Protein 4I93 (pdb70)

Sequence (556 aa):
QFREFSIETIRNATSSGFAAENIVSEHGERAPNVVYKGKLENQRRIAVKRFNRKSWPDSSRQFLEEAKAVGQLRNHRANLLGCCYEDEERLLIAEFPNETLAKHLFHWESSQPKWARLLRVALHIAQALEYCTSKGRALYHDLNAYRVLFDDDANPRLSCFGLKNSRDGKSYSSTNLAFTPPEYLRTGRVTPESSVIYSFGTLLLDLLSGKHIPPSHALDLIRDRNIQLDSSGLEGQFSSDDGTELIRLASSRCLQYEPRERPNPKSLVSAIPLQKDLLEIASHHQLLGVPQFREFSIETIRNATSGFAAENIVSEHGERAPNVVYKGKLENQRRIAVKRFNRKSWPDSSRQFLEEAKAVGQLRNHRANLLGCCYEDEERLLIAEFPNETLAKHLFHWESQPKWARLRVALHIAQALEYCTTSKGRALYHDLNAYYRVLFDDDANPRLSCFGLKNSRDGKAFTPPEYLRTGRVTPESSVIYSFGTLLLDLLSGKHIPPSHALDLIRDRNIQLDSGLEGQFSSDDGTELIRLASRCLQYEPRERPNPKSLVSSAIPLQKDLEIASHQQLLGVP

B-factor: mean 19.05, std 9.94, range [6.44, 85.61]

Organism: Arabidopsis thaliana (NCBI:txid3702)

Secondary structure (DSSP, 8-state):
--EE--HHHHHHHTTTT-GGGB-SSS-SSSS--EEEEE-TTS-EEEEEEPPTTSS--HHHHHHHHHHHHT-------EEEEE-GGG--EEEEE----BHHHHHHS-SS------HHHHHHHHHHHHHHHHTT----SS-SGGGEEE-TT--EEE-GGG---STTS----S-GGGS-HHHHHH----HHHHHHHHHHHHHHHHHSS---HHHHHHHHHTT-----GGGTTSS-HHHHHHHHHHHHHHT-SSGGGSPPHHHHHH--TT---TTS-HHHHHT--/--EE--HHHHHHHTTTT-GGGB-SSSTTTSSSEEEEEE-TTS-EEEEEEPPTTSS--HHHHHHHHHHHHT-------EEEEE--TT--EEEEE----BHHHHHHS-SS------HHHHHHHHHHHHHHHHTT----SS-STTSEEE-TT--EEE-GGG----SS------HHHHHH----HHHHHHHHHHHHHHHHHSS---HHHHHHHHHTT-----GGGTTSS-HHHHHHHHHHHHHHT-SSGGGSPPHHHHHH--TT---TTS-HHHHHT--

GO terms:
  GO:0009742 brassinosteroid mediated signaling pathway (P, IMP)
  GO:0005515 protein binding (F, IPI)
  GO:0005886 plasma membrane (C, IDA)
  GO:0005886 plasma membrane (C, HDA)
  GO:0009536 plastid (C, HDA)

InterPro domains:
  IPR000719 Protein kinase domain [PS50011] (59-325)
  IPR001245 Serine-threonine/tyrosine-protein kinase, catalytic domain [PF07714] (72-309)
  IPR011009 Protein kinase-like domain superfamily [SSF56112] (38-316)
  IPR011990 Tetratricopeptide-like helical domain superfamily [G3DSA:1.25.40.10] (381-487)
  IPR011990 Tetratricopeptide-like helical domain superfamily [SSF48452] (380-476)
  IPR045845 Serine/threonine-protein kinase BSK [PTHR45863] (1-485)
  IPR058209 Serine/threonine-protein kinase BSK1-like, TPR repeats [PF25575] (341-458)

Nearest PDB structures (foldseek):
  3dqx-assembly2_B  TM=6.845E-01  e=1.257E-12  Gallus gallus
  6xl4-assembly3_C  TM=7.073E-01  e=7.938E-12  Homo sapiens
  2zv9-assembly1_A  TM=6.888E-01  e=9.925E-12  Mus musculus
  7er2-assembly1_A  TM=6.922E-01  e=1.467E-11  Homo sapiens
  4rwk-assembly2_B  TM=6.083E-01  e=1.858E-12  Homo sapiens

Structure (mmCIF, N/CA/C/O backbone):
data_4I93
#
_entry.id   4I93
#
_cell.length_a   50.898
_cell.length_b   77.552
_cell.length_c   68.147
_cell.angle_alpha   90.000
_cell.angle_beta   105.670
_cell.angle_gamma   90.000
#
_symmetry.space_group_name_H-M   'P 1 21 1'
#
loop_
_entity.id
_entity.type
_entity.pdbx_description
1 polymer 'Probable serine/threonine-protein kinase At5g41260'
2 water water
#
loop_
_atom_site.group_PDB
_atom_site.id
_atom_site.type_symbol
_atom_site.label_atom_id
_atom_site.label_alt_id
_atom_site.label_comp_id
_atom_site.label_asym_id
_atom_site.label_entity_id
_atom_site.label_seq_id
_atom_site.pdbx_PDB_ins_code
_atom_site.Cartn_x
_atom_site.Cartn_y
_atom_site.Cartn_z
_atom_site.occupancy
_atom_site.B_iso_or_equiv
_atom_site.auth_seq_id
_atom_site.auth_comp_id
_atom_site.auth_asym_id
_atom_site.auth_atom_id
_atom_site.pdbx_PDB_model_num
ATOM 1 N N . GLN A 1 12 ? -15.310 24.553 -40.851 1.00 24.71 40 GLN A N 1
ATOM 2 C CA . GLN A 1 12 ? -15.091 25.705 -39.935 1.00 23.70 40 GLN A CA 1
ATOM 3 C C . GLN A 1 12 ? -15.724 25.465 -38.539 1.00 21.34 40 GLN A C 1
ATOM 4 O O . GLN A 1 12 ? -16.875 25.045 -38.418 1.00 21.76 40 GLN A O 1
ATOM 6 N N . PHE A 1 13 ? -14.954 25.738 -37.495 1.00 18.89 41 PHE A N 1
ATOM 7 C CA . PHE A 1 13 ? -15.454 25.690 -36.117 1.00 16.68 41 PHE A CA 1
ATOM 8 C C . PHE A 1 13 ? -16.772 26.441 -35.962 1.00 15.29 41 PHE A C 1
ATOM 9 O O . PHE A 1 13 ? -16.915 27.586 -36.402 1.00 16.14 41 PHE A O 1
ATOM 17 N N . ARG A 1 14 ? -17.723 25.788 -35.309 1.00 13.57 42 ARG A N 1
ATOM 18 C CA . ARG A 1 14 ? -19.055 26.351 -35.122 1.00 13.43 42 ARG A CA 1
ATOM 19 C C . ARG A 1 14 ? -19.673 26.021 -33.756 1.00 11.92 42 ARG A C 1
ATOM 20 O O . ARG A 1 14 ? -19.199 25.160 -33.033 1.00 11.97 42 ARG A O 1
ATOM 28 N N . GLU A 1 15 ? -20.738 26.733 -33.408 1.00 10.69 43 GLU A N 1
ATOM 29 C CA . GLU A 1 15 ? -21.506 26.463 -32.206 1.00 10.63 43 GLU A CA 1
ATOM 30 C C . GLU A 1 15 ? -22.660 25.527 -32.527 1.00 9.69 43 GLU A C 1
ATOM 31 O O . GLU A 1 15 ? -23.205 25.549 -33.628 1.00 10.12 43 GLU A O 1
ATOM 37 N N . PHE A 1 16 ? -23.009 24.686 -31.554 1.00 9.08 44 PHE A N 1
ATOM 38 C CA . PHE A 1 16 ? -24.148 23.785 -31.626 1.00 8.67 44 PHE A CA 1
ATOM 39 C C . PHE A 1 16 ? -25.103 24.015 -30.465 1.00 8.76 44 PHE A C 1
ATOM 40 O O . PHE A 1 16 ? -24.656 24.287 -29.342 1.00 9.52 44 PHE A O 1
ATOM 48 N N . SER A 1 17 ? -26.396 23.799 -30.666 1.00 8.60 45 SER A N 1
ATOM 49 C CA . SER A 1 17 ? -27.326 23.851 -29.550 1.00 8.89 45 SER A CA 1
ATOM 50 C C . SER A 1 17 ? -27.253 22.569 -28.736 1.00 8.91 45 SER A C 1
ATOM 51 O O . SER A 1 17 ? -26.884 21.504 -29.252 1.00 8.28 45 SER A O 1
ATOM 54 N N . ILE A 1 18 ? -27.692 22.631 -27.483 1.00 8.42 46 ILE A N 1
ATOM 55 C CA . ILE A 1 18 ? -27.773 21.429 -26.685 1.00 8.90 46 ILE A CA 1
ATOM 56 C C . ILE A 1 18 ? -28.814 20.458 -27.237 1.00 8.32 46 ILE A C 1
ATOM 57 O O . ILE A 1 18 ? -28.594 19.253 -27.210 1.00 8.58 46 ILE A O 1
ATOM 62 N N . GLU A 1 19 ? -29.942 20.961 -27.748 1.00 8.53 47 GLU A N 1
ATOM 63 C CA . GLU A 1 19 ? -30.925 20.062 -28.359 1.00 9.40 47 GLU A CA 1
ATOM 64 C C . GLU A 1 19 ? -30.313 19.274 -29.520 1.00 8.44 47 GLU A C 1
ATOM 65 O O . GLU A 1 19 ? -30.512 18.076 -29.638 1.00 8.91 47 GLU A O 1
ATOM 71 N N . THR A 1 20 ? -29.545 19.952 -30.374 1.00 8.27 48 THR A N 1
ATOM 72 C CA . THR A 1 20 ? -28.867 19.279 -31.481 1.00 8.37 48 THR A CA 1
ATOM 73 C C . THR A 1 20 ? -27.959 18.149 -31.008 1.00 8.27 48 THR A C 1
ATOM 74 O O . THR A 1 20 ? -27.960 17.032 -31.553 1.00 7.96 48 THR A O 1
ATOM 78 N N . ILE A 1 21 ? -27.210 18.419 -29.951 1.00 7.71 49 ILE A N 1
ATOM 79 C CA . ILE A 1 21 ? -26.289 17.425 -29.440 1.00 8.65 49 ILE A CA 1
ATOM 80 C C . ILE A 1 21 ? -26.980 16.295 -28.682 1.00 8.32 49 ILE A C 1
ATOM 81 O O . ILE A 1 21 ? -26.596 15.141 -28.812 1.00 8.25 49 ILE A O 1
ATOM 86 N N . ARG A 1 22 ? -28.045 16.610 -27.945 1.00 8.65 50 ARG A N 1
ATOM 87 C CA . ARG A 1 22 ? -28.859 15.544 -27.338 1.00 9.03 50 ARG A CA 1
ATOM 88 C C . ARG A 1 22 ? -29.463 14.663 -28.419 1.00 8.47 50 ARG A C 1
ATOM 89 O O . ARG A 1 22 ? -29.468 13.429 -28.293 1.00 9.52 50 ARG A O 1
ATOM 97 N N . ASN A 1 23 ? -29.930 15.245 -29.506 1.00 8.34 51 ASN A N 1
ATOM 98 C CA . ASN A 1 23 ? -30.468 14.432 -30.595 1.00 8.85 51 ASN A CA 1
ATOM 99 C C . ASN A 1 23 ? -29.381 13.530 -31.210 1.00 9.37 51 ASN A C 1
ATOM 100 O O . ASN A 1 23 ? -29.609 12.343 -31.468 1.00 11.39 51 ASN A O 1
ATOM 105 N N . ALA A 1 24 ? -28.182 14.089 -31.387 1.00 8.92 52 ALA A N 1
ATOM 106 C CA . ALA A 1 24 ? -27.114 13.354 -32.021 1.00 9.16 52 ALA A CA 1
ATOM 107 C C . ALA A 1 24 ? -26.590 12.191 -31.221 1.00 9.48 52 ALA A C 1
ATOM 108 O O . ALA A 1 24 ? -26.045 11.268 -31.803 1.00 10.23 52 ALA A O 1
ATOM 110 N N . THR A 1 25 ? -26.708 12.289 -29.908 1.00 9.19 53 THR A N 1
ATOM 111 C CA . THR A 1 25 ? -26.205 11.288 -28.969 1.00 10.08 53 THR A CA 1
ATOM 112 C C . THR A 1 25 ? -27.280 10.465 -28.285 1.00 11.34 53 THR A C 1
ATOM 113 O O . THR A 1 25 ? -26.978 9.709 -27.328 1.00 11.37 53 THR A O 1
ATOM 117 N N . SER A 1 26 ? -28.512 10.609 -28.783 1.00 12.35 54 SER A N 1
ATOM 118 C CA A SER A 1 26 ? -29.681 9.897 -28.243 0.50 12.57 54 SER A CA 1
ATOM 119 C CA B SER A 1 26 ? -29.652 9.869 -28.251 0.50 13.47 54 SER A CA 1
ATOM 120 C C . SER A 1 26 ? -29.837 10.165 -26.749 1.00 13.40 54 SER A C 1
ATOM 121 O O . SER A 1 26 ? -30.099 9.249 -25.955 1.00 13.74 54 SER A O 1
ATOM 126 N N . GLY A 1 27 ? -29.706 11.440 -26.369 1.00 12.36 55 GLY A N 1
ATOM 127 C CA . GLY A 1 27 ? -29.808 11.894 -24.999 1.00 12.65 55 GLY A CA 1
ATOM 128 C C . GLY A 1 27 ? -28.643 11.476 -24.128 1.00 13.19 55 GLY A C 1
ATOM 129 O O . GLY A 1 27 ? -28.812 11.073 -22.983 1.00 14.88 55 GLY A O 1
ATOM 130 N N . PHE A 1 28 ? -27.426 11.571 -24.671 1.00 12.01 56 PHE A N 1
ATOM 131 C CA . PHE A 1 28 ? -26.217 11.163 -23.925 1.00 12.63 56 PHE A CA 1
ATOM 132 C C . PHE A 1 28 ? -26.392 9.736 -23.393 1.00 13.00 56 PHE A C 1
ATOM 133 O O . PHE A 1 28 ? -26.115 9.474 -22.195 1.00 13.19 56 PHE A O 1
ATOM 141 N N . ALA A 1 29 ? -26.854 8.858 -24.276 1.00 13.84 57 ALA A N 1
ATOM 142 C CA . ALA A 1 29 ? -27.087 7.452 -23.908 1.00 14.95 57 ALA A CA 1
ATOM 143 C C . ALA A 1 29 ? -25.762 6.845 -23.427 1.00 15.35 57 ALA A C 1
ATOM 144 O O . ALA A 1 29 ? -24.713 6.983 -24.086 1.00 14.60 57 ALA A O 1
ATOM 146 N N . ALA A 1 30 ? -25.812 6.142 -22.296 1.00 17.20 58 ALA A N 1
ATOM 147 C CA . ALA A 1 30 ? -24.595 5.552 -21.730 1.00 17.69 58 ALA A CA 1
ATOM 148 C C . ALA A 1 30 ? -23.854 4.639 -22.698 1.00 18.49 58 ALA A C 1
ATOM 149 O O . ALA A 1 30 ? -22.621 4.576 -22.681 1.00 16.94 58 ALA A O 1
ATOM 151 N N . GLU A 1 31 ? -24.567 3.921 -23.548 1.00 19.14 59 GLU A N 1
ATOM 152 C CA . GLU A 1 31 ? -23.888 2.997 -24.463 1.00 21.53 59 GLU A CA 1
ATOM 153 C C . GLU A 1 31 ? -23.243 3.690 -25.659 1.00 19.72 59 GLU A C 1
ATOM 154 O O . GLU A 1 31 ? -22.584 3.063 -26.459 1.00 18.76 59 GLU A O 1
ATOM 160 N N . ASN A 1 32 ? -23.435 5.003 -25.780 1.00 17.34 60 ASN A N 1
ATOM 161 C CA . ASN A 1 32 ? -22.653 5.813 -26.710 1.00 16.95 60 ASN A CA 1
ATOM 162 C C . ASN A 1 32 ? -21.336 6.310 -26.154 1.00 15.64 60 ASN A C 1
ATOM 163 O O . ASN A 1 32 ? -20.565 6.973 -26.872 1.00 14.42 60 ASN A O 1
ATOM 168 N N . ILE A 1 33 ? -21.050 5.992 -24.899 1.00 14.52 61 ILE A N 1
ATOM 169 C CA . ILE A 1 33 ? -19.791 6.410 -24.313 1.00 15.14 61 ILE A CA 1
ATOM 170 C C . ILE A 1 33 ? -18.668 5.637 -24.967 1.00 14.92 61 ILE A C 1
ATOM 171 O O . ILE A 1 33 ? -18.691 4.404 -25.036 1.00 16.74 61 ILE A O 1
ATOM 176 N N . VAL A 1 34 ? -17.681 6.371 -25.462 1.00 13.70 62 VAL A N 1
ATOM 177 C CA . VAL A 1 34 ? -16.511 5.788 -26.116 1.00 13.71 62 VAL A CA 1
ATOM 178 C C . VAL A 1 34 ? -15.224 6.003 -25.348 1.00 14.11 62 VAL A C 1
ATOM 179 O O . VAL A 1 34 ? -14.196 5.396 -25.664 1.00 15.57 62 VAL A O 1
ATOM 183 N N . SER A 1 35 ? -15.273 6.865 -24.334 1.00 14.14 63 SER A N 1
ATOM 184 C CA . SER A 1 35 ? -14.163 7.043 -23.408 1.00 15.38 63 SER A CA 1
ATOM 185 C C . SER A 1 35 ? -14.060 5.899 -22.396 1.00 17.30 63 SER A C 1
ATOM 186 O O . SER A 1 35 ? -14.896 4.986 -22.380 1.00 16.75 63 SER A O 1
ATOM 189 N N . GLU A 1 36 ? -13.013 5.960 -21.570 1.00 20.11 64 GLU A N 1
ATOM 190 C CA . GLU A 1 36 ? -12.568 4.785 -20.792 1.00 21.42 64 GLU A CA 1
ATOM 191 C C . GLU A 1 36 ? -12.989 4.758 -19.322 1.00 24.36 64 GLU A C 1
ATOM 192 O O . GLU A 1 36 ? -12.777 3.743 -18.647 1.00 27.80 64 GLU A O 1
ATOM 198 N N . HIS A 1 37 ? -13.581 5.848 -18.829 1.00 25.55 65 HIS A N 1
ATOM 199 C CA . HIS A 1 37 ? -13.814 6.033 -17.388 1.00 28.20 65 HIS A CA 1
ATOM 200 C C . HIS A 1 37 ? -15.301 5.974 -17.019 1.00 27.01 65 HIS A C 1
ATOM 201 O O . HIS A 1 37 ? -15.670 6.351 -15.902 1.00 29.18 65 HIS A O 1
ATOM 208 N N . GLY A 1 38 ? -16.152 5.577 -17.959 1.00 26.07 66 GLY A N 1
ATOM 209 C CA . GLY A 1 38 ? -17.592 5.599 -17.759 1.00 26.08 66 GLY A CA 1
ATOM 210 C C . GLY A 1 38 ? -18.234 6.977 -17.715 1.00 26.49 66 GLY A C 1
ATOM 211 O O . GLY A 1 38 ? -17.666 7.974 -18.133 1.00 24.89 66 GLY A O 1
ATOM 212 N N . GLU A 1 39 ? -19.441 7.019 -17.178 1.00 28.49 67 GLU A N 1
ATOM 213 C CA . GLU A 1 39 ? -20.277 8.214 -17.160 1.00 31.18 67 GLU A CA 1
ATOM 214 C C . GLU A 1 39 ? -19.847 9.253 -16.105 1.00 32.97 67 GLU A C 1
ATOM 215 O O . GLU A 1 39 ? -19.989 10.459 -16.310 1.00 32.00 67 GLU A O 1
ATOM 221 N N . ARG A 1 40 ? -19.342 8.767 -14.974 1.00 35.31 68 ARG A N 1
ATOM 222 C CA . ARG A 1 40 ? -18.957 9.625 -13.849 1.00 38.12 68 ARG A CA 1
ATOM 223 C C . ARG A 1 40 ? -17.444 9.701 -13.841 1.00 36.66 68 ARG A C 1
ATOM 224 O O . ARG A 1 40 ? -16.755 8.914 -13.177 1.00 40.32 68 ARG A O 1
ATOM 232 N N . ALA A 1 41 ? -16.927 10.623 -14.633 1.00 30.97 69 ALA A N 1
ATOM 233 C CA . ALA A 1 41 ? -15.511 10.875 -14.676 1.00 27.90 69 ALA A CA 1
ATOM 234 C C . ALA A 1 41 ? -15.293 12.284 -15.174 1.00 24.64 69 ALA A C 1
ATOM 235 O O . ALA A 1 41 ? -16.174 12.855 -15.780 1.00 21.38 69 ALA A O 1
ATOM 237 N N . PRO A 1 42 ? -14.104 12.839 -14.923 1.00 23.12 70 PRO A N 1
ATOM 238 C CA . PRO A 1 42 ? -13.782 14.152 -15.483 1.00 22.80 70 PRO A CA 1
ATOM 239 C C . PRO A 1 42 ? -13.728 14.172 -17.018 1.00 19.24 70 PRO A C 1
ATOM 240 O O . PRO A 1 42 ? -13.995 15.202 -17.621 1.00 19.34 70 PRO A O 1
ATOM 244 N N . ASN A 1 43 ? -13.373 13.040 -17.619 1.00 19.44 71 ASN A N 1
ATOM 245 C CA . ASN A 1 43 ? -13.292 12.904 -19.079 1.00 17.29 71 ASN A CA 1
ATOM 246 C C . ASN A 1 43 ? -14.337 11.908 -19.556 1.00 16.35 71 ASN A C 1
ATOM 247 O O . ASN A 1 43 ? -14.204 10.691 -19.319 1.00 16.03 71 ASN A O 1
ATOM 252 N N . VAL A 1 44 ? -15.394 12.424 -20.219 1.00 14.39 72 VAL A N 1
ATOM 253 C CA . VAL A 1 44 ? -16.498 11.575 -20.744 1.00 13.52 72 VAL A CA 1
ATOM 254 C C . VAL A 1 44 ? -16.803 11.987 -22.180 1.00 12.30 72 VAL A C 1
ATOM 255 O O . VAL A 1 44 ? -17.078 13.167 -22.412 1.00 12.47 72 VAL A O 1
ATOM 259 N N . VAL A 1 45 ? -16.732 11.028 -23.096 1.00 10.48 73 VAL A N 1
ATOM 260 C CA . VAL A 1 45 ? -16.896 11.258 -24.546 1.00 10.11 73 VAL A CA 1
ATOM 261 C C . VAL A 1 45 ? -17.950 10.290 -25.104 1.00 10.69 73 VAL A C 1
ATOM 262 O O . VAL A 1 45 ? -17.912 9.076 -24.841 1.00 10.14 73 VAL A O 1
ATOM 266 N N . TYR A 1 46 ? -18.865 10.847 -25.894 1.00 10.26 74 TYR A N 1
ATOM 267 C CA . TYR A 1 46 ? -19.953 10.131 -26.550 1.00 10.45 74 TYR A CA 1
ATOM 268 C C . TYR A 1 46 ? -19.821 10.175 -28.048 1.00 11.03 74 TYR A C 1
ATOM 269 O O . TYR A 1 46 ? -19.511 11.245 -28.619 1.00 11.55 74 TYR A O 1
ATOM 278 N N . LYS A 1 47 ? -20.132 9.056 -28.690 1.00 10.94 75 LYS A N 1
ATOM 279 C CA . LYS A 1 47 ? -20.362 9.065 -30.118 1.00 12.33 75 LYS A CA 1
ATOM 280 C C . LYS A 1 47 ? -21.756 9.588 -30.459 1.00 11.58 75 LYS A C 1
ATOM 281 O O . LYS A 1 47 ? -22.720 9.400 -29.703 1.00 11.35 75 LYS A O 1
ATOM 287 N N . GLY A 1 48 ? -21.841 10.314 -31.561 1.00 11.03 76 GLY A N 1
ATOM 288 C CA . GLY A 1 48 ? -23.106 10.763 -32.093 1.00 11.10 76 GLY A CA 1
ATOM 289 C C . GLY A 1 48 ? -23.114 10.881 -33.606 1.00 10.80 76 GLY A C 1
ATOM 290 O O . GLY A 1 48 ? -22.099 10.622 -34.282 1.00 10.21 76 GLY A O 1
ATOM 291 N N . LYS A 1 49 ? -24.254 11.303 -34.133 1.00 10.68 77 LYS A N 1
ATOM 292 C CA . LYS A 1 49 ? -24.445 11.449 -35.529 1.00 12.16 77 LYS A CA 1
ATOM 293 C C . LYS A 1 49 ? -25.324 12.665 -35.755 1.00 11.53 77 LYS A C 1
ATOM 294 O O . LYS A 1 49 ? -26.424 12.734 -35.228 1.00 12.06 77 LYS A O 1
ATOM 300 N N . LEU A 1 50 ? -24.843 13.603 -36.524 1.00 11.52 78 LEU A N 1
ATOM 301 C CA . LEU A 1 50 ? -25.600 14.811 -36.856 1.00 12.09 78 LEU A CA 1
ATOM 302 C C . LEU A 1 50 ? -26.609 14.544 -37.991 1.00 14.15 78 LEU A C 1
ATOM 303 O O . LEU A 1 50 ? -26.561 13.490 -38.640 1.00 14.40 78 LEU A O 1
ATOM 308 N N . GLU A 1 51 ? -27.513 15.496 -38.212 1.00 15.58 79 GLU A N 1
ATOM 309 C CA . GLU A 1 51 ? -28.552 15.311 -39.228 1.00 18.50 79 GLU A CA 1
ATOM 310 C C . GLU A 1 51 ? -27.954 15.272 -40.636 1.00 18.46 79 GLU A C 1
ATOM 311 O O . GLU A 1 51 ? -28.577 14.669 -41.507 1.00 18.83 79 GLU A O 1
ATOM 317 N N . ASN A 1 52 ? -26.766 15.860 -40.844 1.00 16.95 80 ASN A N 1
ATOM 318 C CA . ASN A 1 52 ? -26.032 15.763 -42.147 1.00 17.19 80 ASN A CA 1
ATOM 319 C C . ASN A 1 52 ? -25.298 14.426 -42.318 1.00 16.84 80 ASN A C 1
ATOM 320 O O . ASN A 1 52 ? -24.534 14.234 -43.291 1.00 19.14 80 ASN A O 1
ATOM 325 N N . GLN A 1 53 ? -25.531 13.509 -41.382 1.00 16.08 81 GLN A N 1
ATOM 326 C CA . GLN A 1 53 ? -24.979 12.168 -41.352 1.00 17.04 81 GLN A CA 1
ATOM 327 C C . GLN A 1 53 ? -23.513 12.085 -40.932 1.00 15.80 81 GLN A C 1
ATOM 328 O O . GLN A 1 53 ? -22.956 11.007 -40.877 1.00 16.49 81 GLN A O 1
ATOM 334 N N . ARG A 1 54 ? -22.900 13.216 -40.577 1.00 15.77 82 ARG A N 1
ATOM 335 C CA . ARG A 1 54 ? -21.551 13.188 -40.015 1.00 15.77 82 ARG A CA 1
ATOM 336 C C . ARG A 1 54 ? -21.545 12.565 -38.623 1.00 13.38 82 ARG A C 1
ATOM 337 O O . ARG A 1 54 ? -22.338 12.963 -37.745 1.00 12.03 82 ARG A O 1
ATOM 345 N N . ARG A 1 55 ? -20.641 11.607 -38.405 1.00 13.09 83 ARG A N 1
ATOM 346 C CA . ARG A 1 55 ? -20.428 11.023 -37.101 1.00 13.46 83 ARG A CA 1
ATOM 347 C C . ARG A 1 55 ? -19.437 11.924 -36.346 1.00 12.46 83 ARG A C 1
ATOM 348 O O . ARG A 1 55 ? -18.484 12.479 -36.905 1.00 13.06 83 ARG A O 1
ATOM 356 N N . ILE A 1 56 ? -19.698 12.066 -35.068 1.00 10.57 84 ILE A N 1
ATOM 357 C CA . ILE A 1 56 ? -18.943 12.971 -34.218 1.00 9.91 84 ILE A CA 1
ATOM 358 C C . ILE A 1 56 ? -18.625 12.326 -32.908 1.00 9.04 84 ILE A C 1
ATOM 359 O O . ILE A 1 56 ? -19.234 11.339 -32.532 1.00 9.07 84 ILE A O 1
ATOM 364 N N . ALA A 1 57 ? -17.674 12.927 -32.223 1.00 8.28 85 ALA A N 1
ATOM 365 C CA . ALA A 1 57 ? -17.323 12.602 -30.841 1.00 8.14 85 ALA A CA 1
ATOM 366 C C . ALA A 1 57 ? -17.585 13.827 -29.987 1.00 8.05 85 ALA A C 1
ATOM 367 O O . ALA A 1 57 ? -17.195 14.932 -30.353 1.00 8.95 85 ALA A O 1
ATOM 369 N N . VAL A 1 58 ? -18.293 13.657 -28.887 1.00 7.79 86 VAL A N 1
ATOM 370 C CA . VAL A 1 58 ? -18.737 14.755 -28.056 1.00 8.35 86 VAL A CA 1
ATOM 371 C C . VAL A 1 58 ? -18.172 14.585 -26.655 1.00 8.56 86 VAL A C 1
ATOM 372 O O . VAL A 1 58 ? -18.540 13.648 -25.937 1.00 8.92 86 VAL A O 1
ATOM 376 N N . LYS A 1 59 ? -17.258 15.470 -26.277 1.00 8.49 87 LYS A N 1
ATOM 377 C CA . LYS A 1 59 ? -16.763 15.493 -24.895 1.00 8.60 87 LYS A CA 1
ATOM 378 C C . LYS A 1 59 ? -17.677 16.364 -24.048 1.00 8.93 87 LYS A C 1
ATOM 379 O O . LYS A 1 59 ? -17.905 17.527 -24.382 1.00 8.40 87 LYS A O 1
ATOM 385 N N . ARG A 1 60 ? -18.182 15.793 -22.950 1.00 9.75 88 ARG A N 1
ATOM 386 C CA . ARG A 1 60 ? -19.146 16.451 -22.063 1.00 10.99 88 ARG A CA 1
ATOM 387 C C . ARG A 1 60 ? -18.447 16.744 -20.762 1.00 10.72 88 ARG A C 1
ATOM 388 O O . ARG A 1 60 ? -18.112 15.830 -20.008 1.00 12.24 88 ARG A O 1
ATOM 396 N N . PHE A 1 61 ? -18.160 18.013 -20.531 1.00 11.67 89 PHE A N 1
ATOM 397 C CA . PHE A 1 61 ? -17.435 18.416 -19.330 1.00 11.78 89 PHE A CA 1
ATOM 398 C C . PHE A 1 61 ? -18.372 18.351 -18.130 1.00 13.63 89 PHE A C 1
ATOM 399 O O . PHE A 1 61 ? -19.583 18.495 -18.241 1.00 14.14 89 PHE A O 1
ATOM 407 N N . ASN A 1 62 ? -17.780 18.128 -16.976 1.00 14.93 90 ASN A N 1
ATOM 408 C CA . ASN A 1 62 ? -18.559 18.059 -15.755 1.00 16.42 90 ASN A CA 1
ATOM 409 C C . ASN A 1 62 ? -19.136 19.428 -15.354 1.00 16.83 90 ASN A C 1
ATOM 410 O O . ASN A 1 62 ? -18.586 20.500 -15.666 1.00 15.10 90 ASN A O 1
ATOM 415 N N . ARG A 1 63 ? -20.208 19.376 -14.564 1.00 19.46 91 ARG A N 1
ATOM 416 C CA . ARG A 1 63 ? -20.731 20.587 -13.936 1.00 22.05 91 ARG A CA 1
ATOM 417 C C . ARG A 1 63 ? -19.657 21.250 -13.084 1.00 19.89 91 ARG A C 1
ATOM 418 O O . ARG A 1 63 ? -18.872 20.575 -12.413 1.00 19.96 91 ARG A O 1
ATOM 426 N N . LYS A 1 64 ? -19.618 22.578 -13.175 1.00 20.81 92 LYS A N 1
ATOM 427 C CA . LYS A 1 64 ? -18.700 23.459 -12.467 1.00 21.07 92 LYS A CA 1
ATOM 428 C C . LYS A 1 64 ? -17.275 23.433 -12.991 1.00 18.16 92 LYS A C 1
ATOM 429 O O . LYS A 1 64 ? -16.432 24.137 -12.471 1.00 19.34 92 LYS A O 1
ATOM 435 N N . SER A 1 65 ? -17.003 22.693 -14.072 1.00 15.91 93 SER A N 1
ATOM 436 C CA . SER A 1 65 ? -15.631 22.610 -14.571 1.00 14.79 93 SER A CA 1
ATOM 437 C C . SER A 1 65 ? -15.169 23.887 -15.299 1.00 13.64 93 SER A C 1
ATOM 438 O O . SER A 1 65 ? -14.032 24.323 -15.132 1.00 13.24 93 SER A O 1
ATOM 441 N N . TRP A 1 66 ? -16.065 24.463 -16.107 1.00 13.72 94 TRP A N 1
ATOM 442 C CA . TRP A 1 66 ? -15.783 25.639 -16.906 1.00 14.10 94 TRP A CA 1
ATOM 443 C C . TRP A 1 66 ? -16.983 26.580 -16.723 1.00 15.38 94 TRP A C 1
ATOM 444 O O . TRP A 1 66 ? -17.800 26.711 -17.611 1.00 15.55 94 TRP A O 1
ATOM 455 N N . PRO A 1 67 ? -17.095 27.194 -15.544 1.00 16.46 95 PRO A N 1
ATOM 456 C CA . PRO A 1 67 ? -18.342 27.911 -15.214 1.00 17.98 95 PRO A CA 1
ATOM 457 C C . PRO A 1 67 ? -18.577 29.166 -16.050 1.00 18.18 95 PRO A C 1
ATOM 458 O O . PRO A 1 67 ? -19.744 29.495 -16.338 1.00 19.53 95 PRO A O 1
ATOM 462 N N . ASP A 1 68 ? -17.508 29.819 -16.484 1.00 17.36 96 ASP A N 1
ATOM 463 C CA . ASP A 1 68 ? -17.590 31.016 -17.337 1.00 17.37 96 ASP A CA 1
ATOM 464 C C . ASP A 1 68 ? -17.642 30.591 -18.816 1.00 16.51 96 ASP A C 1
ATOM 465 O O . ASP A 1 68 ? -16.658 30.097 -19.367 1.00 16.93 96 ASP A O 1
ATOM 470 N N . SER A 1 69 ? -18.799 30.786 -19.440 1.00 16.19 97 SER A N 1
ATOM 471 C CA A SER A 1 69 ? -19.038 30.365 -20.831 0.50 16.93 97 SER A CA 1
ATOM 472 C CA B SER A 1 69 ? -18.996 30.327 -20.817 0.50 15.62 97 SER A CA 1
ATOM 473 C C . SER A 1 69 ? -18.120 31.083 -21.809 1.00 17.07 97 SER A C 1
ATOM 474 O O . SER A 1 69 ? -17.672 30.514 -22.814 1.00 16.83 97 SER A O 1
ATOM 479 N N . ARG A 1 70 ? -17.842 32.353 -21.548 1.00 17.89 98 ARG A N 1
ATOM 480 C CA . ARG A 1 70 ? -16.963 33.108 -22.422 1.00 18.83 98 ARG A CA 1
ATOM 481 C C . ARG A 1 70 ? -15.562 32.490 -22.479 1.00 18.04 98 ARG A C 1
ATOM 482 O O . ARG A 1 70 ? -14.997 32.311 -23.564 1.00 16.85 98 ARG A O 1
ATOM 490 N N . GLN A 1 71 ? -15.008 32.149 -21.322 1.00 17.30 99 GLN A N 1
ATOM 491 C CA . GLN A 1 71 ? -13.653 31.598 -21.327 1.00 18.00 99 GLN A CA 1
ATOM 492 C C . GLN A 1 71 ? -13.619 30.186 -21.908 1.00 15.00 99 GLN A C 1
ATOM 493 O O . GLN A 1 71 ? -12.693 29.871 -22.622 1.00 15.20 99 GLN A O 1
ATOM 499 N N . PHE A 1 72 ? -14.658 29.397 -21.659 1.00 14.17 100 PHE A N 1
ATOM 500 C CA . PHE A 1 72 ? -14.806 28.109 -22.364 1.00 13.21 100 PHE A CA 1
ATOM 501 C C . PHE A 1 72 ? -14.840 28.277 -23.884 1.00 12.68 100 PHE A C 1
ATOM 502 O O . PHE A 1 72 ? -14.113 27.599 -24.618 1.00 11.68 100 PHE A O 1
ATOM 510 N N . LEU A 1 73 ? -15.705 29.158 -24.368 1.00 12.58 101 LEU A N 1
ATOM 511 C CA . LEU A 1 73 ? -15.836 29.413 -25.796 1.00 12.63 101 LEU A CA 1
ATOM 512 C C . LEU A 1 73 ? -14.507 29.890 -26.398 1.00 12.34 101 LEU A C 1
ATOM 513 O O . LEU A 1 73 ? -14.137 29.486 -27.496 1.00 12.54 101 LEU A O 1
ATOM 518 N N . GLU A 1 74 ? -13.798 30.782 -25.709 1.00 13.70 102 GLU A N 1
ATOM 519 C CA . GLU A 1 74 ? -12.552 31.267 -26.269 1.00 15.03 102 GLU A CA 1
ATOM 520 C C . GLU A 1 74 ? -11.479 30.190 -26.365 1.00 13.53 102 GLU A C 1
ATOM 521 O O . GLU A 1 74 ? -10.772 30.163 -27.378 1.00 13.06 102 GLU A O 1
ATOM 527 N N . GLU A 1 75 ? -11.384 29.310 -25.361 1.00 13.89 103 GLU A N 1
ATOM 528 C CA . GLU A 1 75 ? -10.468 28.187 -25.461 1.00 13.96 103 GLU A CA 1
ATOM 529 C C . GLU A 1 75 ? -10.873 27.284 -26.630 1.00 12.14 103 GLU A C 1
ATOM 530 O O . GLU A 1 75 ? -10.061 26.878 -27.435 1.00 11.92 103 GLU A O 1
ATOM 536 N N . ALA A 1 76 ? -12.145 26.954 -26.684 1.00 11.65 104 ALA A N 1
ATOM 537 C CA . ALA A 1 76 ? -12.610 26.055 -27.729 1.00 11.09 104 ALA A CA 1
ATOM 538 C C . ALA A 1 76 ? -12.358 26.622 -29.133 1.00 11.43 104 ALA A C 1
ATOM 539 O O . ALA A 1 76 ? -11.883 25.949 -30.039 1.00 11.27 104 ALA A O 1
ATOM 541 N N . LYS A 1 77 ? -12.656 27.902 -29.312 1.00 11.70 105 LYS A N 1
ATOM 542 C CA . LYS A 1 77 ? -12.371 28.581 -30.564 1.00 12.40 105 LYS A CA 1
ATOM 543 C C . LYS A 1 77 ? -10.882 28.498 -30.925 1.00 11.49 105 LYS A C 1
ATOM 544 O O . LYS A 1 77 ? -10.566 28.273 -32.081 1.00 11.69 105 LYS A O 1
ATOM 550 N N . ALA A 1 78 ? -10.018 28.716 -29.948 1.00 11.72 106 ALA A N 1
ATOM 551 C CA . ALA A 1 78 ? -8.583 28.676 -30.163 1.00 12.52 106 ALA A CA 1
ATOM 552 C C . ALA A 1 78 ? -8.190 27.294 -30.678 1.00 12.01 106 ALA A C 1
ATOM 553 O O . ALA A 1 78 ? -7.503 27.174 -31.688 1.00 12.80 106 ALA A O 1
ATOM 555 N N . VAL A 1 79 ? -8.691 26.259 -30.017 1.00 11.73 107 VAL A N 1
ATOM 556 C CA . VAL A 1 79 ? -8.385 24.901 -30.445 1.00 10.97 107 VAL A CA 1
ATOM 557 C C . VAL A 1 79 ? -8.987 24.625 -31.813 1.00 10.58 107 VAL A C 1
ATOM 558 O O . VAL A 1 79 ? -8.410 23.919 -32.609 1.00 12.23 107 VAL A O 1
ATOM 562 N N . GLY A 1 80 ? -10.162 25.197 -32.082 1.00 10.80 108 GLY A N 1
ATOM 563 C CA . GLY A 1 80 ? -10.855 25.059 -33.345 1.00 12.24 108 GLY A CA 1
ATOM 564 C C . GLY A 1 80 ? -10.157 25.631 -34.564 1.00 13.31 108 GLY A C 1
ATOM 565 O O . GLY A 1 80 ? -10.526 25.280 -35.698 1.00 14.98 108 GLY A O 1
ATOM 566 N N . GLN A 1 81 ? -9.151 26.485 -34.330 1.00 15.24 109 GLN A N 1
ATOM 567 C CA . GLN A 1 81 ? -8.325 27.008 -35.421 1.00 16.33 109 GLN A CA 1
ATOM 568 C C . GLN A 1 81 ? -7.377 25.956 -35.988 1.00 15.25 109 GLN A C 1
ATOM 569 O O . GLN A 1 81 ? -6.960 26.054 -37.148 1.00 16.92 109 GLN A O 1
ATOM 575 N N . LEU A 1 82 ? -7.045 24.951 -35.178 1.00 13.74 110 LEU A N 1
ATOM 576 C CA . LEU A 1 82 ? -6.133 23.904 -35.598 1.00 13.02 110 LEU A CA 1
ATOM 577 C C . LEU A 1 82 ? -6.816 22.925 -36.534 1.00 12.59 110 LEU A C 1
ATOM 578 O O . LEU A 1 82 ? -7.961 22.493 -36.304 1.00 12.40 110 LEU A O 1
ATOM 583 N N . ARG A 1 83 ? -6.128 22.624 -37.615 1.00 12.81 111 ARG A N 1
ATOM 584 C CA . ARG A 1 83 ? -6.619 21.703 -38.624 1.00 13.93 111 ARG A CA 1
ATOM 585 C C . ARG A 1 83 ? -5.430 20.962 -39.179 1.00 13.96 111 ARG A C 1
ATOM 586 O O . ARG A 1 83 ? -4.594 21.549 -39.848 1.00 13.34 111 ARG A O 1
ATOM 594 N N . ASN A 1 84 ? -5.344 19.677 -38.901 1.00 13.35 112 ASN A N 1
ATOM 595 C CA . ASN A 1 84 ? -4.235 18.881 -39.372 1.00 13.40 112 ASN A CA 1
ATOM 596 C C . ASN A 1 84 ? -4.624 17.404 -39.438 1.00 13.07 112 ASN A C 1
ATOM 597 O O . ASN A 1 84 ? -5.395 16.898 -38.614 1.00 11.93 112 ASN A O 1
ATOM 602 N N . HIS A 1 85 ? -4.088 16.701 -40.429 1.00 13.19 113 HIS A N 1
ATOM 603 C CA . HIS A 1 85 ? -4.483 15.317 -40.699 1.00 13.83 113 HIS A CA 1
ATOM 604 C C . HIS A 1 85 ? -3.966 14.302 -39.676 1.00 12.90 113 HIS A C 1
ATOM 605 O O . HIS A 1 85 ? -4.397 13.169 -39.668 1.00 13.56 113 HIS A O 1
ATOM 612 N N . ARG A 1 86 ? -3.057 14.716 -38.806 1.00 12.39 114 ARG A N 1
ATOM 613 C CA . ARG A 1 86 ? -2.587 13.897 -37.693 1.00 12.18 114 ARG A CA 1
ATOM 614 C C . ARG A 1 86 ? -3.425 14.078 -36.407 1.00 10.45 114 ARG A C 1
ATOM 615 O O . ARG A 1 86 ? -3.089 13.478 -35.390 1.00 10.16 114 ARG A O 1
ATOM 639 N N . ALA A 1 88 ? -7.487 14.352 -34.566 1.00 9.11 116 ALA A N 1
ATOM 640 C CA . ALA A 1 88 ? -8.937 14.273 -34.640 1.00 9.09 116 ALA A CA 1
ATOM 641 C C . ALA A 1 88 ? -9.350 15.700 -34.306 1.00 8.96 116 ALA A C 1
ATOM 642 O O . ALA A 1 88 ? -9.207 16.160 -33.183 1.00 8.89 116 ALA A O 1
ATOM 644 N N . ASN A 1 89 ? -9.825 16.423 -35.301 1.00 8.84 117 ASN A N 1
ATOM 645 C CA . ASN A 1 89 ? -9.967 17.880 -35.236 1.00 9.13 117 ASN A CA 1
ATOM 646 C C .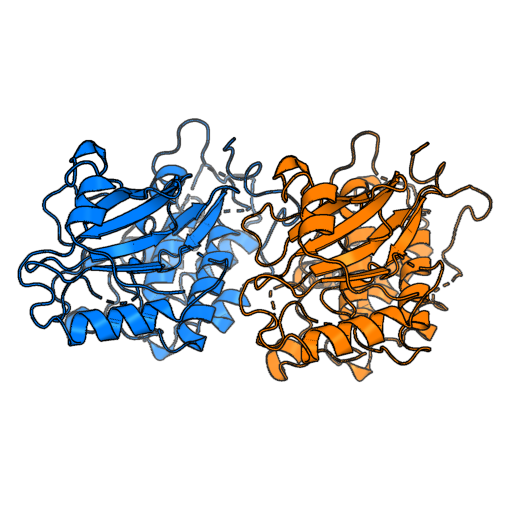 ASN A 1 89 ? -11.224 18.349 -34.552 1.00 8.98 117 ASN A C 1
ATOM 647 O O . ASN A 1 89 ? -12.243 17.660 -34.551 1.00 8.61 117 ASN A O 1
ATOM 652 N N . LEU A 1 90 ? -11.156 19.556 -33.987 1.00 8.82 118 LEU A N 1
ATOM 653 C CA . LEU A 1 90 ? -12.278 20.134 -33.256 1.00 9.21 118 LEU A CA 1
ATOM 654 C C . LEU A 1 90 ? -13.224 20.855 -34.195 1.00 10.12 118 LEU A C 1
ATOM 655 O O . LEU A 1 90 ? -12.854 21.839 -34.791 1.00 11.28 118 LEU A O 1
ATOM 660 N N . LEU A 1 91 ? -14.450 20.370 -34.287 1.00 9.81 119 LEU A N 1
ATOM 661 C CA . LEU A 1 91 ? -15.471 20.905 -35.180 1.00 10.64 119 LEU A CA 1
ATOM 662 C C . LEU A 1 91 ? -16.321 21.986 -34.560 1.00 10.21 119 LEU A C 1
ATOM 663 O O . LEU A 1 91 ? -16.880 22.820 -35.285 1.00 11.40 119 LEU A O 1
ATOM 668 N N . GLY A 1 92 ? -16.452 21.986 -33.239 1.00 9.22 120 GLY A N 1
ATOM 669 C CA . GLY A 1 92 ? -17.319 22.970 -32.601 1.00 9.31 120 GLY A CA 1
ATOM 670 C C . GLY A 1 92 ? -17.459 22.779 -31.116 1.00 8.95 120 GLY A C 1
ATOM 671 O O . GLY A 1 92 ? -16.758 21.969 -30.495 1.00 8.50 120 GLY A O 1
ATOM 672 N N . CYS A 1 93 ? -18.407 23.509 -30.541 1.00 9.19 121 CYS A N 1
ATOM 673 C CA . CYS A 1 93 ? -18.641 23.459 -29.102 1.00 9.74 121 CYS A CA 1
ATOM 674 C C . CYS A 1 93 ? -20.087 23.779 -28.825 1.00 9.69 121 CYS A C 1
ATOM 675 O O . CYS A 1 93 ? -20.812 24.239 -29.712 1.00 10.07 121 CYS A O 1
ATOM 678 N N . CYS A 1 94 ? -20.499 23.508 -27.589 1.00 9.01 122 CYS A N 1
ATOM 679 C CA . CYS A 1 94 ? -21.810 23.891 -27.074 1.00 9.86 122 CYS A CA 1
ATOM 680 C C . CYS A 1 94 ? -21.656 24.403 -25.692 1.00 10.43 122 CYS A C 1
ATOM 681 O O . CYS A 1 94 ? -20.943 23.800 -24.893 1.00 10.55 122 CYS A O 1
ATOM 684 N N . TYR A 1 95 ? -22.305 25.522 -25.397 1.00 11.16 123 TYR A N 1
ATOM 685 C CA . TYR A 1 95 ? -22.258 26.097 -24.063 1.00 12.91 123 TYR A CA 1
ATOM 686 C C . TYR A 1 95 ? -23.649 26.502 -23.592 1.00 13.92 123 TYR A C 1
ATOM 687 O O . TYR A 1 95 ? -23.773 27.302 -22.686 1.00 15.84 123 TYR A O 1
ATOM 696 N N . GLU A 1 96 ? -24.673 25.867 -24.127 1.00 14.52 124 GLU A N 1
ATOM 697 C CA . GLU A 1 96 ? -26.047 26.158 -23.698 1.00 15.55 124 GLU A CA 1
ATOM 698 C C . GLU A 1 96 ? -26.410 25.445 -22.390 1.00 17.25 124 GLU A C 1
ATOM 699 O O . GLU A 1 96 ? -25.982 24.322 -22.120 1.00 17.52 124 GLU A O 1
ATOM 705 N N . ASP A 1 97 ? -27.299 26.078 -21.618 1.00 19.99 125 ASP A N 1
ATOM 706 C CA . ASP A 1 97 ? -27.946 25.425 -20.451 1.00 22.92 125 ASP A CA 1
ATOM 707 C C . ASP A 1 97 ? -26.964 24.792 -19.459 1.00 22.40 125 ASP A C 1
ATOM 708 O O . ASP A 1 97 ? -27.187 23.668 -18.974 1.00 24.30 125 ASP A O 1
ATOM 713 N N . GLU A 1 98 ? -25.884 25.518 -19.175 1.00 21.70 126 GLU A N 1
ATOM 714 C CA . GLU A 1 98 ? -24.817 25.079 -18.262 1.00 22.41 126 GLU A CA 1
ATOM 715 C C . GLU A 1 98 ? -23.970 23.935 -18.796 1.00 18.28 126 GLU A C 1
ATOM 716 O O . GLU A 1 98 ? -23.033 23.521 -18.135 1.00 18.15 126 GLU A O 1
ATOM 722 N N . GLU A 1 99 ? -24.299 23.398 -19.974 1.00 15.25 127 GLU A N 1
ATOM 723 C CA . GLU A 1 99 ? -23.470 22.361 -20.566 1.00 14.07 127 GLU A CA 1
ATOM 724 C C . GLU A 1 99 ? -22.238 23.007 -21.173 1.00 11.59 127 GLU A C 1
ATOM 725 O O . GLU A 1 99 ? -22.216 24.174 -21.522 1.00 11.70 127 GLU A O 1
ATOM 731 N N . ARG A 1 100 ? -21.168 22.216 -21.221 1.00 10.80 128 ARG A N 1
ATOM 732 C CA . ARG A 1 100 ? -19.916 22.627 -21.830 1.00 10.29 128 ARG A CA 1
ATOM 733 C C . ARG A 1 100 ? -19.434 21.412 -22.613 1.00 9.95 128 ARG A C 1
ATOM 734 O O . ARG A 1 100 ? -19.012 20.399 -22.041 1.00 10.94 128 ARG A O 1
ATOM 742 N N . LEU A 1 101 ? -19.593 21.466 -23.924 1.00 9.08 129 LEU A N 1
ATOM 743 C CA . LEU A 1 101 ? -19.278 20.339 -24.829 1.00 8.80 129 LEU A CA 1
ATOM 744 C C . LEU A 1 101 ? -18.301 20.747 -25.902 1.00 8.28 129 LEU A C 1
ATOM 745 O O . LEU A 1 101 ? -18.364 21.845 -26.428 1.00 8.38 129 LEU A O 1
ATOM 750 N N . LEU A 1 102 ? -17.438 19.798 -26.277 1.00 7.80 130 LEU A N 1
ATOM 751 C CA . LEU A 1 102 ? -16.571 19.898 -27.442 1.00 7.92 130 LEU A CA 1
ATOM 752 C C . LEU A 1 102 ? -17.000 18.824 -28.413 1.00 7.59 130 LEU A C 1
ATOM 753 O O . LEU A 1 102 ? -17.244 17.662 -28.006 1.00 7.98 130 LEU A O 1
ATOM 758 N N . ILE A 1 103 ? -17.059 19.212 -29.684 1.00 7.82 131 ILE A N 1
ATOM 759 C CA . ILE A 1 103 ? -17.492 18.317 -30.757 1.00 8.10 131 ILE A CA 1
ATOM 760 C C . ILE A 1 103 ? -16.305 18.120 -31.694 1.00 7.80 131 ILE A C 1
ATOM 761 O O . ILE A 1 103 ? -15.804 19.077 -32.261 1.00 8.03 131 ILE A O 1
ATOM 766 N N . ALA A 1 104 ? -15.893 16.869 -31.888 1.00 8.07 132 ALA A N 1
ATOM 767 C CA . ALA A 1 104 ? -14.734 16.538 -32.704 1.00 8.46 132 ALA A CA 1
ATOM 768 C C . ALA A 1 104 ? -15.090 15.484 -33.758 1.00 8.62 132 ALA A C 1
ATOM 769 O O . ALA A 1 104 ? -16.124 14.839 -33.699 1.00 8.45 132 ALA A O 1
ATOM 771 N N . GLU A 1 105 ? -14.187 15.300 -34.726 1.00 9.14 133 GLU A N 1
ATOM 772 C CA . GLU A 1 105 ? -14.295 14.266 -35.720 1.00 10.66 133 GLU A CA 1
ATOM 773 C C . GLU A 1 105 ? -14.349 12.894 -35.030 1.00 10.88 133 GLU A C 1
ATOM 774 O O . GLU A 1 105 ? -13.571 12.627 -34.137 1.00 11.43 133 GLU A O 1
ATOM 780 N N . PHE A 1 106 ? -15.258 12.025 -35.444 1.00 12.15 134 PHE A N 1
ATOM 781 C CA . PHE A 1 106 ? -15.333 10.674 -34.924 1.00 12.12 134 PHE A CA 1
ATOM 782 C C . PHE A 1 106 ? -14.241 9.796 -35.537 1.00 12.21 134 PHE A C 1
ATOM 783 O O . PHE A 1 106 ? -13.951 9.885 -36.728 1.00 12.47 134 PHE A O 1
ATOM 799 N N . PRO A 1 108 ? -13.410 6.028 -36.092 1.00 12.25 136 PRO A N 1
ATOM 800 C CA . PRO A 1 108 ? -14.137 4.752 -35.996 1.00 13.37 136 PRO A CA 1
ATOM 801 C C . PRO A 1 108 ? -13.324 3.512 -35.626 1.00 13.51 136 PRO A C 1
ATOM 802 O O . PRO A 1 108 ? -13.912 2.483 -35.284 1.00 14.97 136 PRO A O 1
ATOM 806 N N . ASN A 1 109 ? -11.998 3.597 -35.691 1.00 13.36 137 ASN A N 1
ATOM 807 C CA . ASN A 1 109 ? -11.144 2.441 -35.397 1.00 13.85 137 ASN A CA 1
ATOM 808 C C . ASN A 1 109 ? -10.536 2.487 -33.993 1.00 15.00 137 ASN A C 1
ATOM 809 O O . ASN A 1 109 ? -9.554 1.806 -33.709 1.00 16.54 137 ASN A O 1
ATOM 814 N N . GLU A 1 110 ? -11.198 3.228 -33.100 1.00 16.59 138 GLU A N 1
ATOM 815 C CA . GLU A 1 110 ? -10.999 3.123 -31.668 1.00 17.89 138 GLU A CA 1
ATOM 816 C C . GLU A 1 110 ? -9.610 3.568 -31.272 1.00 14.12 138 GLU A C 1
ATOM 817 O O . GLU A 1 110 ? -9.032 4.409 -31.963 1.00 14.82 138 GLU A O 1
ATOM 823 N N . THR A 1 111 ? -9.124 3.100 -30.126 1.00 11.74 139 THR A N 1
ATOM 824 C CA . THR A 1 111 ? -7.953 3.714 -29.496 1.00 10.53 139 THR A CA 1
ATOM 825 C C . THR A 1 111 ? -6.706 2.864 -29.606 1.00 9.71 139 THR A C 1
ATOM 826 O O . THR A 1 111 ? -6.766 1.669 -29.794 1.00 9.66 139 THR A O 1
ATOM 830 N N . LEU A 1 112 ? -5.547 3.491 -29.427 1.00 8.92 140 LEU A N 1
ATOM 831 C CA . LEU A 1 112 ? -4.312 2.734 -29.241 1.00 8.89 140 LEU A CA 1
ATOM 832 C C . LEU A 1 112 ? -4.449 1.778 -28.092 1.00 9.38 140 LEU A C 1
ATOM 833 O O . LEU A 1 112 ? -3.977 0.641 -28.186 1.00 9.29 140 LEU A O 1
ATOM 838 N N . ALA A 1 113 ? -5.077 2.182 -26.990 1.00 9.76 141 ALA A N 1
ATOM 839 C CA . ALA A 1 113 ? -5.182 1.304 -25.827 1.00 10.06 141 ALA A CA 1
ATOM 840 C C . ALA A 1 113 ? -5.826 -0.026 -26.218 1.00 10.30 141 ALA A C 1
ATOM 841 O O . ALA A 1 113 ? -5.363 -1.113 -25.806 1.00 9.96 141 ALA A O 1
ATOM 843 N N . LYS A 1 114 ? -6.856 0.054 -27.059 1.00 9.97 142 LYS A N 1
ATOM 844 C CA . LYS A 1 114 ? -7.566 -1.140 -27.501 1.00 11.78 142 LYS A CA 1
ATOM 845 C C . LYS A 1 114 ? -6.626 -2.083 -28.236 1.00 11.29 142 LYS A C 1
ATOM 846 O O . LYS A 1 114 ? -6.501 -3.270 -27.886 1.00 12.58 142 LYS A O 1
ATOM 852 N N . HIS A 1 115 ? -5.943 -1.544 -29.236 1.00 10.60 143 HIS A N 1
ATOM 853 C CA . HIS A 1 115 ? -5.102 -2.358 -30.122 1.00 10.79 143 HIS A CA 1
ATOM 854 C C . HIS A 1 115 ? -3.808 -2.825 -29.502 1.00 11.03 143 HIS A C 1
ATOM 855 O O . HIS A 1 115 ? -3.234 -3.876 -29.864 1.00 11.51 143 HIS A O 1
ATOM 862 N N . LEU A 1 116 ? -3.315 -2.026 -28.560 1.00 10.25 144 LEU A N 1
ATOM 863 C CA . LEU A 1 116 ? -2.046 -2.273 -27.920 1.00 10.89 144 LEU A CA 1
ATOM 864 C C . LEU A 1 116 ? -2.210 -3.178 -26.690 1.00 11.68 144 LEU A C 1
ATOM 865 O O . LEU A 1 116 ? -1.498 -4.170 -26.525 1.00 13.49 144 LEU A O 1
ATOM 870 N N . PHE A 1 117 ? -3.132 -2.829 -25.798 1.00 11.14 145 PHE A N 1
ATOM 871 C CA . PHE A 1 117 ? -3.322 -3.545 -24.530 1.00 12.31 145 PHE A CA 1
ATOM 872 C C . PHE A 1 117 ? -4.394 -4.634 -24.602 1.00 13.16 145 PHE A C 1
ATOM 873 O O . PHE A 1 117 ? -4.348 -5.561 -23.792 1.00 16.04 145 PHE A O 1
ATOM 881 N N . HIS A 1 118 ? -5.364 -4.511 -25.508 1.00 12.48 146 HIS A N 1
ATOM 882 C CA . HIS A 1 118 ? -6.503 -5.447 -25.562 1.00 13.34 146 HIS A CA 1
ATOM 883 C C . HIS A 1 118 ? -6.667 -6.113 -26.928 1.00 12.55 146 HIS A C 1
ATOM 884 O O . HIS A 1 118 ? -7.771 -6.426 -27.366 1.00 14.25 146 HIS A O 1
ATOM 891 N N . TRP A 1 119 ? -5.537 -6.384 -27.562 1.00 12.49 147 TRP A N 1
ATOM 892 C CA . TRP A 1 119 ? -5.517 -7.106 -28.830 1.00 12.60 147 TRP A CA 1
ATOM 893 C C . TRP A 1 119 ? -6.131 -8.507 -28.677 1.00 13.36 147 TRP A C 1
ATOM 894 O O . TRP A 1 119 ? -6.072 -9.118 -27.607 1.00 13.04 147 TRP A O 1
ATOM 905 N N . GLU A 1 120 ? -6.704 -8.985 -29.780 1.00 14.06 148 GLU A N 1
ATOM 906 C CA . GLU A 1 120 ? -7.312 -10.320 -29.822 1.00 14.89 148 GLU A CA 1
ATOM 907 C C . GLU A 1 120 ? -6.550 -11.265 -30.764 1.00 13.70 148 GLU A C 1
ATOM 908 O O . GLU A 1 120 ? -6.110 -12.321 -30.343 1.00 14.59 148 GLU A O 1
ATOM 914 N N . SER A 1 121 ? -6.357 -10.883 -32.010 1.00 13.29 149 SER A N 1
ATOM 915 C CA A SER A 1 121 ? -5.718 -11.789 -32.945 0.50 13.26 149 SER A CA 1
ATOM 916 C CA B SER A 1 121 ? -5.713 -11.770 -32.959 0.50 13.27 149 SER A CA 1
ATOM 917 C C . SER A 1 121 ? -4.224 -11.841 -32.705 1.00 12.68 149 SER A C 1
ATOM 918 O O . SER A 1 121 ? -3.666 -12.898 -32.511 1.00 12.49 149 SER A O 1
ATOM 923 N N . GLN A 1 122 ? -3.575 -10.696 -32.747 1.00 13.14 150 GLN A N 1
ATOM 924 C CA . GLN A 1 122 ? -2.139 -10.634 -32.505 1.00 13.28 150 GLN A CA 1
ATOM 925 C C . GLN A 1 122 ? -1.714 -9.266 -32.020 1.00 11.23 150 GLN A C 1
ATOM 926 O O . GLN A 1 122 ? -2.428 -8.284 -32.226 1.00 11.16 150 GLN A O 1
ATOM 932 N N . PRO A 1 123 ? -0.570 -9.217 -31.347 1.00 10.72 151 PRO A N 1
ATOM 933 C CA . PRO A 1 123 ? -0.028 -7.932 -30.927 1.00 10.69 151 PRO A CA 1
ATOM 934 C C . PRO A 1 123 ? 0.236 -6.991 -32.073 1.00 10.06 151 PRO A C 1
ATOM 935 O O . PRO A 1 123 ? 0.466 -7.409 -33.205 1.00 9.88 151 PRO A O 1
ATOM 952 N N . LYS A 1 125 ? 2.094 -4.788 -34.640 1.00 9.39 153 LYS A N 1
ATOM 953 C CA . LYS A 1 125 ? 3.392 -4.896 -35.308 1.00 10.05 153 LYS A CA 1
ATOM 954 C C . LYS A 1 125 ? 4.343 -3.771 -34.926 1.00 9.07 153 LYS A C 1
ATOM 955 O O . LYS A 1 125 ? 3.925 -2.615 -34.708 1.00 8.39 153 LYS A O 1
ATOM 961 N N . TRP A 1 126 ? 5.624 -4.106 -34.852 1.00 8.58 154 TRP A N 1
ATOM 962 C CA . TRP A 1 126 ? 6.664 -3.089 -34.636 1.00 8.41 154 TRP A CA 1
ATOM 963 C C . TRP A 1 126 ? 6.504 -1.880 -35.549 1.00 8.13 154 TRP A C 1
ATOM 964 O O . TRP A 1 126 ? 6.538 -0.720 -35.112 1.00 7.29 154 TRP A O 1
ATOM 975 N N . ALA A 1 127 ? 6.327 -2.129 -36.832 1.00 8.33 155 ALA A N 1
ATOM 976 C CA . ALA A 1 127 ? 6.298 -1.011 -37.790 1.00 7.88 155 ALA A CA 1
ATOM 977 C C . ALA A 1 127 ? 5.120 -0.083 -37.504 1.00 7.83 155 ALA A C 1
ATOM 978 O O . ALA A 1 127 ? 5.195 1.124 -37.651 1.00 7.51 155 ALA A O 1
ATOM 988 N N . ARG A 1 129 ? 3.740 0.327 -34.425 1.00 7.20 157 ARG A N 1
ATOM 989 C CA . ARG A 1 129 ? 4.038 1.051 -33.196 1.00 7.20 157 ARG A CA 1
ATOM 990 C C . ARG A 1 129 ? 4.902 2.272 -33.478 1.00 7.09 157 ARG A C 1
ATOM 991 O O . ARG A 1 129 ? 4.684 3.344 -32.943 1.00 7.21 157 ARG A O 1
ATOM 999 N N . LEU A 1 130 ? 5.900 2.086 -34.339 1.00 6.73 158 LEU A N 1
ATOM 1000 C CA A LEU A 1 130 ? 6.775 3.184 -34.736 0.50 7.13 158 LEU A CA 1
ATOM 1001 C CA B LEU A 1 130 ? 6.760 3.191 -34.705 0.50 7.05 158 LEU A CA 1
ATOM 1002 C C . LEU A 1 130 ? 6.020 4.256 -35.515 1.00 6.91 158 LEU A C 1
ATOM 1003 O O . LEU A 1 130 ? 6.304 5.456 -35.351 1.00 6.97 158 LEU A O 1
ATOM 1012 N N . ARG A 1 131 ? 5.095 3.832 -36.382 1.00 6.93 159 ARG A N 1
ATOM 1013 C CA . ARG A 1 131 ? 4.263 4.781 -37.110 1.00 7.32 159 ARG A CA 1
ATOM 1014 C C . ARG A 1 131 ? 3.389 5.619 -36.175 1.00 7.05 159 ARG A C 1
ATOM 1015 O O . ARG A 1 131 ? 3.292 6.840 -36.344 1.00 7.24 159 ARG A O 1
ATOM 1023 N N . VAL A 1 132 ? 2.768 4.975 -35.182 1.00 6.93 160 VAL A N 1
ATOM 1024 C CA . VAL A 1 132 ? 2.041 5.717 -34.143 1.00 7.04 160 VAL A CA 1
ATOM 1025 C C . VAL A 1 132 ? 2.934 6.762 -33.473 1.00 6.95 160 VAL A C 1
ATOM 1026 O O . VAL A 1 132 ? 2.554 7.924 -33.349 1.00 6.93 160 VAL A O 1
ATOM 1030 N N . ALA A 1 133 ? 4.113 6.339 -33.005 1.00 6.58 161 ALA A N 1
ATOM 1031 C CA . ALA A 1 133 ? 5.016 7.252 -32.318 1.00 6.93 161 ALA A CA 1
ATOM 1032 C C . ALA A 1 133 ? 5.382 8.454 -33.195 1.00 6.44 161 ALA A C 1
ATOM 1033 O O . ALA A 1 133 ? 5.330 9.617 -32.749 1.00 7.35 161 ALA A O 1
ATOM 1035 N N . LEU A 1 134 ? 5.731 8.193 -34.455 1.00 6.97 162 LEU A N 1
ATOM 1036 C CA . LEU A 1 134 ? 6.078 9.276 -35.379 1.00 7.23 162 LEU A CA 1
ATOM 1037 C C . LEU A 1 134 ? 4.877 10.222 -35.586 1.00 7.15 162 LEU A C 1
ATOM 1038 O O . LEU A 1 134 ? 4.999 11.453 -35.505 1.00 6.99 162 LEU A O 1
ATOM 1043 N N . HIS A 1 135 ? 3.724 9.658 -35.909 1.00 7.27 163 HIS A N 1
ATOM 1044 C CA . HIS A 1 135 ? 2.562 10.496 -36.241 1.00 7.96 163 HIS A CA 1
ATOM 1045 C C . HIS A 1 135 ? 2.094 11.315 -35.039 1.00 7.46 163 HIS A C 1
ATOM 1046 O O . HIS A 1 135 ? 1.673 12.450 -35.195 1.00 7.23 163 HIS A O 1
ATOM 1053 N N . ILE A 1 136 ? 2.190 10.764 -33.835 1.00 7.37 164 ILE A N 1
ATOM 1054 C CA . ILE A 1 136 ? 1.823 11.536 -32.650 1.00 7.58 164 ILE A CA 1
ATOM 1055 C C . ILE A 1 136 ? 2.847 12.634 -32.360 1.00 7.14 164 ILE A C 1
ATOM 1056 O O . ILE A 1 136 ? 2.489 13.774 -32.050 1.00 7.27 164 ILE A O 1
ATOM 1061 N N . ALA A 1 137 ? 4.134 12.335 -32.537 1.00 7.09 165 ALA A N 1
ATOM 1062 C CA . ALA A 1 137 ? 5.163 13.388 -32.457 1.00 7.12 165 ALA A CA 1
ATOM 1063 C C . ALA A 1 137 ? 4.916 14.528 -33.427 1.00 7.24 165 ALA A C 1
ATOM 1064 O O . ALA A 1 137 ? 5.047 15.725 -33.074 1.00 7.44 165 ALA A O 1
ATOM 1066 N N . GLN A 1 138 ? 4.550 14.180 -34.665 1.00 7.44 166 GLN A N 1
ATOM 1067 C CA . GLN A 1 138 ? 4.210 15.173 -35.671 1.00 8.07 166 GLN A CA 1
ATOM 1068 C C . GLN A 1 138 ? 2.996 15.993 -35.261 1.00 7.70 166 GLN A C 1
ATOM 1069 O O . GLN A 1 138 ? 2.952 17.220 -35.480 1.00 7.54 166 GLN A O 1
ATOM 1075 N N . ALA A 1 139 ? 1.992 15.322 -34.697 1.00 7.64 167 ALA A N 1
ATOM 1076 C CA . ALA A 1 139 ? 0.818 16.038 -34.199 1.00 7.71 167 ALA A CA 1
ATOM 1077 C C . ALA A 1 139 ? 1.215 17.058 -33.138 1.00 8.32 167 ALA A C 1
ATOM 1078 O O . ALA A 1 139 ? 0.735 18.188 -33.179 1.00 8.22 167 ALA A O 1
ATOM 1080 N N . LEU A 1 140 ? 2.053 16.632 -32.197 1.00 8.87 168 LEU A N 1
ATOM 1081 C CA . LEU A 1 140 ? 2.516 17.538 -31.131 1.00 9.69 168 LEU A CA 1
ATOM 1082 C C . LEU A 1 140 ? 3.309 18.693 -31.703 1.00 10.11 168 LEU A C 1
ATOM 1083 O O . LEU A 1 140 ? 3.131 19.839 -31.298 1.00 11.08 168 LEU A O 1
ATOM 1088 N N . GLU A 1 141 ? 4.123 18.416 -32.703 1.00 9.88 169 GLU A N 1
ATOM 1089 C CA . GLU A 1 141 ? 4.867 19.486 -33.360 1.00 11.20 169 GLU A CA 1
ATOM 1090 C C . GLU A 1 141 ? 3.922 20.502 -34.004 1.00 10.96 169 GLU A C 1
ATOM 1091 O O . GLU A 1 141 ? 4.132 21.726 -33.896 1.00 10.32 169 GLU A O 1
ATOM 1097 N N . TYR A 1 142 ? 2.880 20.013 -34.664 1.00 10.10 170 TYR A N 1
ATOM 1098 C CA . TYR A 1 142 ? 1.870 20.863 -35.270 1.00 10.77 170 TYR A CA 1
ATOM 1099 C C . TYR A 1 142 ? 1.184 21.713 -34.231 1.00 10.89 170 TYR A C 1
ATOM 1100 O O . TYR A 1 142 ? 1.052 22.937 -34.376 1.00 11.18 170 TYR A O 1
ATOM 1109 N N . CYS A 1 143 ? 0.755 21.094 -33.145 1.00 11.30 171 CYS A N 1
ATOM 1110 C CA . CYS A 1 143 ? 0.019 21.835 -32.109 1.00 12.13 171 CYS A CA 1
ATOM 1111 C C . CYS A 1 143 ? 0.872 22.965 -31.548 1.00 12.23 171 CYS A C 1
ATOM 1112 O O . CYS A 1 143 ? 0.428 24.117 -31.472 1.00 12.75 171 CYS A O 1
ATOM 1115 N N . THR A 1 144 ? 2.116 22.647 -31.274 1.00 11.81 172 THR A N 1
ATOM 1116 C CA . THR A 1 144 ? 3.065 23.625 -30.736 1.00 13.88 172 THR A CA 1
ATOM 1117 C C . THR A 1 144 ? 3.242 24.778 -31.727 1.00 13.66 172 THR A C 1
ATOM 1118 O O . THR A 1 144 ? 3.282 25.956 -31.315 1.00 13.81 172 THR A O 1
ATOM 1122 N N . SER A 1 145 ? 3.296 24.474 -33.021 1.00 13.48 173 SER A N 1
ATOM 1123 C CA . SER A 1 145 ? 3.491 25.504 -34.069 1.00 14.53 173 SER A CA 1
ATOM 1124 C C . SER A 1 145 ? 2.324 26.483 -34.138 1.00 15.59 173 SER A C 1
ATOM 1125 O O . SER A 1 145 ? 2.482 27.618 -34.581 1.00 17.45 173 SER A O 1
ATOM 1128 N N . LYS A 1 146 ? 1.159 26.062 -33.666 1.00 14.60 174 LYS A N 1
ATOM 1129 C CA . LYS A 1 146 ? -0.048 26.872 -33.742 1.00 17.14 174 LYS A CA 1
ATOM 1130 C C . LYS A 1 146 ? -0.393 27.447 -32.379 1.00 18.40 174 LYS A C 1
ATOM 1131 O O . LYS A 1 146 ? -1.520 27.890 -32.153 1.00 20.52 174 LYS A O 1
ATOM 1137 N N . GLY A 1 147 ? 0.568 27.430 -31.473 1.00 17.90 175 GLY A N 1
ATOM 1138 C CA . GLY A 1 147 ? 0.395 28.014 -30.147 1.00 17.67 175 GLY A CA 1
ATOM 1139 C C . GLY A 1 147 ? -0.383 27.221 -29.132 1.00 17.71 175 GLY A C 1
ATOM 1140 O O . GLY A 1 147 ? -0.844 27.771 -28.120 1.00 19.83 175 GLY A O 1
ATOM 1141 N N . ARG A 1 148 ? -0.535 25.921 -29.365 1.00 14.76 176 ARG A N 1
ATOM 1142 C CA . ARG A 1 148 ? -1.152 25.051 -28.374 1.00 14.82 176 ARG A CA 1
ATOM 1143 C C . ARG A 1 148 ? -0.145 24.009 -27.959 1.00 15.52 176 ARG A C 1
ATOM 1144 O O . ARG A 1 148 ? -0.268 22.849 -28.308 1.00 17.60 176 ARG A O 1
ATOM 1152 N N . ALA A 1 149 ? 0.835 24.428 -27.182 1.00 15.76 177 ALA A N 1
ATOM 1153 C CA . ALA A 1 149 ? 1.927 23.536 -26.786 1.00 16.49 177 ALA A CA 1
ATOM 1154 C C . ALA A 1 149 ? 1.669 22.635 -25.591 1.00 16.11 177 ALA A C 1
ATOM 1155 O O . ALA A 1 149 ? 2.453 21.716 -25.325 1.00 19.51 177 ALA A O 1
ATOM 1157 N N . LEU A 1 150 ? 0.560 22.848 -24.905 1.00 14.40 178 LEU A N 1
ATOM 1158 C CA . LEU A 1 150 ? 0.200 22.043 -23.787 1.00 13.90 178 LEU A CA 1
ATOM 1159 C C . LEU A 1 150 ? -0.776 20.969 -24.260 1.00 13.33 178 LEU A C 1
ATOM 1160 O O . LEU A 1 150 ? -1.651 21.213 -25.116 1.00 16.34 178 LEU A O 1
ATOM 1165 N N . TYR A 1 151 ? -0.629 19.786 -23.702 1.00 11.07 179 TYR A N 1
ATOM 1166 C CA . TYR A 1 151 ? -1.538 18.674 -23.928 1.00 10.54 179 TYR A CA 1
ATOM 1167 C C . TYR A 1 151 ? -1.691 18.030 -22.585 1.00 11.39 179 TYR A C 1
ATOM 1168 O O . TYR A 1 151 ? -0.691 17.778 -21.890 1.00 12.76 179 TYR A O 1
ATOM 1177 N N . HIS A 1 152 ? -2.930 17.729 -22.237 1.00 10.63 180 HIS A N 1
ATOM 1178 C CA . HIS A 1 152 ? -3.338 17.174 -20.942 1.00 11.22 180 HIS A CA 1
ATOM 1179 C C . HIS A 1 152 ? -3.624 15.689 -20.999 1.00 11.60 180 HIS A C 1
ATOM 1180 O O . HIS A 1 152 ? -4.394 15.228 -21.856 1.00 12.34 180 HIS A O 1
ATOM 1187 N N . ASP A 1 153 ? -2.981 14.936 -20.106 1.00 12.53 181 ASP A N 1
ATOM 1188 C CA . ASP A 1 153 ? -3.270 13.488 -19.972 1.00 13.37 181 ASP A CA 1
ATOM 1189 C C . ASP A 1 153 ? -2.984 12.738 -21.276 1.00 12.00 181 ASP A C 1
ATOM 1190 O O . ASP A 1 153 ? -3.816 11.946 -21.721 1.00 12.35 181 ASP A O 1
ATOM 1195 N N . LEU A 1 154 ? -1.831 12.966 -21.896 1.00 11.01 182 LEU A N 1
ATOM 1196 C CA . LEU A 1 154 ? -1.457 12.208 -23.099 1.00 11.05 182 LEU A CA 1
ATOM 1197 C C . LEU A 1 154 ? -1.178 10.773 -22.679 1.00 11.02 182 LEU A C 1
ATOM 1198 O O . LEU A 1 154 ? -0.321 10.536 -21.803 1.00 12.52 182 LEU A O 1
ATOM 1203 N N . ASN A 1 155 ? -1.895 9.831 -23.273 1.00 10.36 183 ASN A N 1
ATOM 1204 C CA . ASN A 1 155 ? -1.719 8.402 -23.031 1.00 10.36 183 ASN A CA 1
ATOM 1205 C C . ASN A 1 155 ? -2.395 7.675 -24.165 1.00 9.41 183 ASN A C 1
ATOM 1206 O O . ASN A 1 155 ? -2.861 8.320 -25.135 1.00 8.99 183 ASN A O 1
ATOM 1211 N N . ALA A 1 156 ? -2.398 6.352 -24.106 1.00 9.37 184 ALA A N 1
ATOM 1212 C CA . ALA A 1 156 ? -2.925 5.536 -25.200 1.00 9.15 184 ALA A CA 1
ATOM 1213 C C . ALA A 1 156 ? -4.410 5.695 -25.503 1.00 9.43 184 ALA A C 1
ATOM 1214 O O . ALA A 1 156 ? -4.853 5.346 -26.617 1.00 10.54 184 ALA A O 1
ATOM 1216 N N . TYR A 1 157 ? -5.161 6.284 -24.585 1.00 9.60 185 TYR A N 1
ATOM 1217 C CA . TYR A 1 157 ? -6.564 6.533 -24.817 1.00 10.78 185 TYR A CA 1
ATOM 1218 C C . TYR A 1 157 ? -6.779 7.798 -25.609 1.00 10.21 185 TYR A C 1
ATOM 1219 O O . TYR A 1 157 ? -7.862 8.003 -26.136 1.00 11.84 185 TYR A O 1
ATOM 1228 N N . ARG A 1 158 ? -5.741 8.613 -25.782 1.00 9.86 186 ARG A N 1
ATOM 1229 C CA . ARG A 1 158 ? -5.868 9.846 -26.558 1.00 10.46 186 ARG A CA 1
ATOM 1230 C C . ARG A 1 158 ? -5.372 9.686 -27.987 1.00 9.25 186 ARG A C 1
ATOM 1231 O O . ARG A 1 158 ? -5.430 10.635 -28.781 1.00 8.95 186 ARG A O 1
ATOM 1239 N N . VAL A 1 159 ? -4.886 8.495 -28.315 1.00 8.25 187 VAL A N 1
ATOM 1240 C CA . VAL A 1 159 ? -4.419 8.166 -29.663 1.00 8.28 187 VAL A CA 1
ATOM 1241 C C . VAL A 1 159 ? -5.559 7.341 -30.301 1.00 7.92 187 VAL A C 1
ATOM 1242 O O . VAL A 1 159 ? -5.959 6.292 -29.793 1.00 8.41 187 VAL A O 1
ATOM 1246 N N . LEU A 1 160 ? -6.087 7.838 -31.417 1.00 8.93 188 LEU A N 1
ATOM 1247 C CA . LEU A 1 160 ? -7.284 7.314 -32.048 1.00 9.54 188 LEU A CA 1
ATOM 1248 C C . LEU A 1 160 ? -6.968 6.892 -33.466 1.00 10.09 188 LEU A C 1
ATOM 1249 O O . LEU A 1 160 ? -6.019 7.386 -34.047 1.00 11.15 188 LEU A O 1
ATOM 1254 N N . PHE A 1 161 ? -7.734 5.960 -34.022 1.00 9.73 189 PHE A N 1
ATOM 1255 C CA . PHE A 1 161 ? -7.497 5.536 -35.381 1.00 9.98 189 PHE A CA 1
ATOM 1256 C C . PHE A 1 161 ? -8.689 5.899 -36.254 1.00 9.86 189 PHE A C 1
ATOM 1257 O O . PHE A 1 161 ? -9.860 5.628 -35.910 1.00 10.15 189 PHE A O 1
ATOM 1265 N N . ASP A 1 162 ? -8.369 6.533 -37.373 1.00 10.00 190 ASP A N 1
ATOM 1266 C CA . ASP A 1 162 ? -9.372 7.045 -38.290 1.00 11.29 190 ASP A CA 1
ATOM 1267 C C . ASP A 1 162 ? -9.911 5.958 -39.240 1.00 13.15 190 ASP A C 1
ATOM 1268 O O . ASP A 1 162 ? -9.625 4.771 -39.084 1.00 12.55 190 ASP A O 1
ATOM 1273 N N . ASP A 1 163 ? -10.705 6.412 -40.216 1.00 15.80 191 ASP A N 1
ATOM 1274 C CA . ASP A 1 163 ? -11.338 5.537 -41.204 1.00 18.96 191 ASP A CA 1
ATOM 1275 C C . ASP A 1 163 ? -10.315 4.715 -41.992 1.00 17.28 191 ASP A C 1
ATOM 1276 O O . ASP A 1 163 ? -10.632 3.580 -42.427 1.00 17.59 191 ASP A O 1
ATOM 1281 N N . ASP A 1 164 ? -9.118 5.278 -42.210 1.00 15.26 192 ASP A N 1
ATOM 1282 C CA . ASP A 1 164 ? -8.048 4.593 -42.940 1.00 15.77 192 ASP A CA 1
ATOM 1283 C C . ASP A 1 164 ? -7.112 3.826 -41.981 1.00 13.89 192 ASP A C 1
ATOM 1284 O O . ASP A 1 164 ? -6.059 3.321 -42.409 1.00 13.36 192 ASP A O 1
ATOM 1289 N N . ALA A 1 165 ? -7.499 3.735 -40.704 1.00 12.33 193 ALA A N 1
ATOM 1290 C CA . ALA A 1 165 ? -6.673 3.150 -39.659 1.00 12.12 193 ALA A CA 1
ATOM 1291 C C . ALA A 1 165 ? -5.383 3.924 -39.377 1.00 11.72 193 ALA A C 1
ATOM 1292 O O . ALA A 1 165 ? -4.486 3.372 -38.765 1.00 11.52 193 ALA A O 1
ATOM 1294 N N . ASN A 1 166 ? -5.324 5.204 -39.734 1.00 10.89 194 ASN A N 1
ATOM 1295 C CA . ASN A 1 166 ? -4.166 6.021 -39.429 1.00 11.52 194 ASN A CA 1
ATOM 1296 C C . ASN A 1 166 ? -4.292 6.570 -38.009 1.00 10.35 194 ASN A C 1
ATOM 1297 O O . ASN A 1 166 ? -5.374 6.984 -37.602 1.00 10.02 194 ASN A O 1
ATOM 1302 N N . PRO A 1 167 ? -3.191 6.620 -37.261 1.00 9.42 195 PRO A N 1
ATOM 1303 C CA . PRO A 1 167 ? -3.251 7.115 -35.862 1.00 9.69 195 PRO A CA 1
ATOM 1304 C C . PRO A 1 167 ? -3.348 8.630 -35.840 1.00 9.90 195 PRO A C 1
ATOM 1305 O O . PRO A 1 167 ? -2.651 9.336 -36.601 1.00 12.16 195 PRO A O 1
ATOM 1309 N N . ARG A 1 168 ? -4.179 9.129 -34.941 1.00 9.36 196 ARG A N 1
ATOM 1310 C CA . ARG A 1 168 ? -4.326 10.567 -34.790 1.00 9.89 196 ARG A CA 1
ATOM 1311 C C . ARG A 1 168 ? -4.382 10.940 -33.320 1.00 9.34 196 ARG A C 1
ATOM 1312 O O . ARG A 1 168 ? -4.790 10.143 -32.467 1.00 10.49 196 ARG A O 1
ATOM 1320 N N . LEU A 1 169 ? -4.000 12.173 -33.045 1.00 7.79 197 LEU A N 1
ATOM 1321 C CA . LEU A 1 169 ? -4.051 12.679 -31.675 1.00 7.84 197 LEU A CA 1
ATOM 1322 C C . LEU A 1 169 ? -5.399 13.347 -31.423 1.00 7.28 197 LEU A C 1
ATOM 1323 O O . LEU A 1 169 ? -5.853 14.175 -32.195 1.00 7.75 197 LEU A O 1
ATOM 1328 N N . SER A 1 170 ? -6.059 12.996 -30.323 1.00 6.98 198 SER A N 1
ATOM 1329 C CA . SER A 1 170 ? -7.337 13.622 -30.006 1.00 7.19 198 SER A CA 1
ATOM 1330 C C . SER A 1 170 ? -7.166 15.090 -29.698 1.00 7.20 198 SER A C 1
ATOM 1331 O O . SER A 1 170 ? -6.338 15.462 -28.895 1.00 7.87 198 SER A O 1
ATOM 1334 N N . CYS A 1 171 ? -7.980 15.939 -30.309 1.00 7.21 199 CYS A N 1
ATOM 1335 C CA . CYS A 1 171 ? -7.905 17.372 -29.981 1.00 7.67 199 CYS A CA 1
ATOM 1336 C C . CYS A 1 171 ? -8.323 17.670 -28.529 1.00 7.83 199 CYS A C 1
ATOM 1337 O O . CYS A 1 171 ? -8.017 18.746 -27.999 1.00 8.31 199 CYS A O 1
ATOM 1340 N N . PHE A 1 172 ? -9.064 16.776 -27.910 1.00 8.34 200 PHE A N 1
ATOM 1341 C CA . PHE A 1 172 ? -9.683 17.104 -26.604 1.00 8.37 200 PHE A CA 1
ATOM 1342 C C . PHE A 1 172 ? -8.624 17.406 -25.572 1.00 9.20 200 PHE A C 1
ATOM 1343 O O . PHE A 1 172 ? -8.844 18.273 -24.712 1.00 9.88 200 PHE A O 1
ATOM 1351 N N . GLY A 1 173 ? -7.458 16.772 -25.659 1.00 9.09 201 GLY A N 1
ATOM 1352 C CA . GLY A 1 173 ? -6.401 16.981 -24.676 1.00 9.34 201 GLY A CA 1
ATOM 1353 C C . GLY A 1 173 ? -5.726 18.326 -24.755 1.00 9.31 201 GLY A C 1
ATOM 1354 O O . GLY A 1 173 ? -4.950 18.654 -23.888 1.00 9.94 201 GLY A O 1
ATOM 1355 N N . LEU A 1 174 ? -6.062 19.142 -25.733 1.00 9.06 202 LEU A N 1
ATOM 1356 C CA . LEU A 1 174 ? -5.500 20.480 -25.846 1.00 9.55 202 LEU A CA 1
ATOM 1357 C C . LEU A 1 174 ? -6.188 21.442 -24.874 1.00 10.13 202 LEU A C 1
ATOM 1358 O O . LEU A 1 174 ? -5.677 22.544 -24.681 1.00 11.87 202 LEU A O 1
ATOM 1371 N N . LYS A 1 176 ? -7.861 21.635 -20.794 1.00 11.56 204 LYS A N 1
ATOM 1372 C CA . LYS A 1 176 ? -8.011 20.972 -19.511 1.00 11.93 204 LYS A CA 1
ATOM 1373 C C . LYS A 1 176 ? -9.431 20.474 -19.277 1.00 12.25 204 LYS A C 1
ATOM 1374 O O . LYS A 1 176 ? -10.366 21.061 -19.816 1.00 14.23 204 LYS A O 1
ATOM 1380 N N . ASN A 1 177 ? -9.599 19.458 -18.440 1.00 11.73 205 ASN A N 1
ATOM 1381 C CA . ASN A 1 177 ? -10.894 18.928 -18.052 1.00 11.71 205 ASN A CA 1
ATOM 1382 C C . ASN A 1 177 ? -11.662 19.946 -17.219 1.00 11.68 205 ASN A C 1
ATOM 1383 O O . ASN A 1 177 ? -12.882 19.899 -17.143 1.00 11.64 205 ASN A O 1
ATOM 1388 N N . SER A 1 178 ? -10.935 20.875 -16.606 1.00 12.28 206 SER A N 1
ATOM 1389 C CA . SER A 1 178 ? -11.566 21.929 -15.794 1.00 13.26 206 SER A CA 1
ATOM 1390 C C . SER A 1 178 ? -10.668 23.143 -15.846 1.00 13.80 206 SER A C 1
ATOM 1391 O O . SER A 1 178 ? -9.482 23.032 -16.032 1.00 13.67 206 SER A O 1
ATOM 1394 N N . ARG A 1 179 ? -11.242 24.332 -15.681 1.00 13.73 207 ARG A N 1
ATOM 1395 C CA . ARG A 1 179 ? -10.474 25.554 -15.796 1.00 16.22 207 ARG A CA 1
ATOM 1396 C C . ARG A 1 179 ? -9.364 25.615 -14.738 1.00 14.87 207 ARG A C 1
ATOM 1397 O O . ARG A 1 179 ? -8.312 26.143 -15.001 1.00 15.76 207 ARG A O 1
ATOM 1405 N N . ASP A 1 180 ? -9.580 25.019 -13.571 1.00 15.32 208 ASP A N 1
ATOM 1406 C CA . ASP A 1 180 ? -8.570 25.062 -12.524 1.00 15.39 208 ASP A CA 1
ATOM 1407 C C . ASP A 1 180 ? -7.466 23.990 -12.667 1.00 15.23 208 ASP A C 1
ATOM 1408 O O . ASP A 1 180 ? -6.501 23.965 -11.901 1.00 14.93 208 ASP A O 1
ATOM 1413 N N . GLY A 1 181 ? -7.572 23.122 -13.669 1.00 13.72 209 GLY A N 1
ATOM 1414 C CA . GLY A 1 181 ? -6.566 22.119 -13.915 1.00 14.28 209 GLY A CA 1
ATOM 1415 C C . GLY A 1 181 ? -6.507 20.993 -12.901 1.00 14.72 209 GLY A C 1
ATOM 1416 O O . GLY A 1 181 ? -5.569 20.213 -12.924 1.00 14.64 209 GLY A O 1
ATOM 1417 N N . LYS A 1 182 ? -7.509 20.866 -12.039 1.00 14.57 210 LYS A N 1
ATOM 1418 C CA . LYS A 1 182 ? -7.460 19.853 -10.962 1.00 15.76 210 LYS A CA 1
ATOM 1419 C C . LYS A 1 182 ? -8.262 18.566 -11.249 1.00 14.99 210 LYS A C 1
ATOM 1420 O O . LYS A 1 182 ? -8.449 17.701 -10.360 1.00 15.93 210 LYS A O 1
ATOM 1426 N N . SER A 1 183 ? -8.777 18.449 -12.468 1.00 14.91 211 SER A N 1
ATOM 1427 C CA . SER A 1 183 ? -9.555 17.293 -12.871 1.00 15.39 211 SER A CA 1
ATOM 1428 C C . SER A 1 183 ? -8.807 16.425 -13.874 1.00 15.81 211 SER A C 1
ATOM 1429 O O . SER A 1 183 ? -9.430 15.774 -14.723 1.00 16.49 211 SER A O 1
ATOM 1432 N N . TYR A 1 184 ? -7.481 16.399 -13.777 1.00 16.03 212 TYR A N 1
ATOM 1433 C CA . TYR A 1 184 ? -6.684 15.516 -14.645 1.00 16.56 212 TYR A CA 1
ATOM 1434 C C . TYR A 1 184 ? -6.938 14.040 -14.277 1.00 17.47 212 TYR A C 1
ATOM 1435 O O . TYR A 1 184 ? -7.231 13.708 -13.117 1.00 16.34 212 TYR A O 1
ATOM 1444 N N . SER A 1 185 ? -6.813 13.154 -15.268 1.00 17.84 213 SER A N 1
ATOM 1445 C CA A SER A 1 185 ? -7.082 11.719 -15.089 0.50 18.95 213 SER A CA 1
ATOM 1446 C CA B SER A 1 185 ? -7.075 11.714 -15.092 0.50 18.66 213 SER A CA 1
ATOM 1447 C C . SER A 1 185 ? -5.815 10.906 -14.812 1.00 18.22 213 SER A C 1
ATOM 1448 O O . SER A 1 185 ? -5.884 9.803 -14.270 1.00 20.12 213 SER A O 1
ATOM 1453 N N . THR A 1 186 ? -4.660 11.455 -15.184 1.00 17.24 214 THR A N 1
ATOM 1454 C CA . THR A 1 186 ? -3.412 10.700 -15.093 1.00 16.65 214 THR A CA 1
ATOM 1455 C C . THR A 1 186 ? -3.066 10.411 -13.649 1.00 16.51 214 THR A C 1
ATOM 1456 O O . THR A 1 186 ? -3.074 11.303 -12.813 1.00 17.21 214 THR A O 1
ATOM 1460 N N . ASN A 1 187 ? -2.757 9.153 -13.370 1.00 15.52 215 ASN A N 1
ATOM 1461 C CA . ASN A 1 187 ? -2.277 8.771 -12.071 1.00 16.47 215 ASN A CA 1
ATOM 1462 C C . ASN A 1 187 ? -0.914 9.400 -11.827 1.00 16.24 215 ASN A C 1
ATOM 1463 O O . ASN A 1 187 ? -0.074 9.447 -12.745 1.00 14.26 215 ASN A O 1
ATOM 1468 N N . LEU A 1 188 ? -0.638 9.841 -10.594 1.00 16.34 216 LEU A N 1
ATOM 1469 C CA . LEU A 1 188 ? 0.593 10.584 -10.373 1.00 17.27 216 LEU A CA 1
ATOM 1470 C C . LEU A 1 188 ? 1.840 9.721 -10.599 1.00 15.85 216 LEU A C 1
ATOM 1471 O O . LEU A 1 188 ? 2.900 10.265 -10.878 1.00 18.04 216 LEU A O 1
ATOM 1476 N N . ALA A 1 189 ? 1.711 8.394 -10.593 1.00 15.33 217 ALA A N 1
ATOM 1477 C CA . ALA A 1 189 ? 2.825 7.514 -10.967 1.00 14.94 217 ALA A CA 1
ATOM 1478 C C . ALA A 1 189 ? 3.325 7.782 -12.392 1.00 14.44 217 ALA A C 1
ATOM 1479 O O . ALA A 1 189 ? 4.443 7.412 -12.705 1.00 15.47 217 ALA A O 1
ATOM 1481 N N . PHE A 1 190 ? 2.502 8.392 -13.234 1.00 12.58 218 PHE A N 1
ATOM 1482 C CA . PHE A 1 190 ? 2.845 8.617 -14.638 1.00 12.20 218 PHE A CA 1
ATOM 1483 C C . PHE A 1 190 ? 3.076 10.072 -14.982 1.00 12.63 218 PHE A C 1
ATOM 1484 O O . PHE A 1 190 ? 3.314 10.422 -16.155 1.00 12.58 218 PHE A O 1
ATOM 1492 N N . THR A 1 191 ? 3.012 10.949 -13.995 1.00 13.56 219 THR A N 1
ATOM 1493 C CA . THR A 1 191 ? 3.143 12.373 -14.269 1.00 14.49 219 THR A CA 1
ATOM 1494 C C . THR A 1 191 ? 4.568 12.799 -14.139 1.00 14.88 219 THR A C 1
ATOM 1495 O O . THR A 1 191 ? 5.350 12.205 -13.384 1.00 14.53 219 THR A O 1
ATOM 1499 N N . PRO A 1 192 ? 4.929 13.852 -14.878 1.00 16.25 220 PRO A N 1
ATOM 1500 C CA . PRO A 1 192 ? 6.272 14.327 -14.770 1.00 16.43 220 PRO A CA 1
ATOM 1501 C C . PRO A 1 192 ? 6.615 14.758 -13.335 1.00 16.18 220 PRO A C 1
ATOM 1502 O O . PRO A 1 192 ? 5.755 15.286 -12.626 1.00 16.22 220 PRO A O 1
ATOM 1506 N N . PRO A 1 193 ? 7.845 14.519 -12.915 1.00 17.86 221 PRO A N 1
ATOM 1507 C CA . PRO A 1 193 ? 8.245 14.801 -11.534 1.00 18.10 221 PRO A CA 1
ATOM 1508 C C . PRO A 1 193 ? 7.939 16.238 -11.065 1.00 19.58 221 PRO A C 1
ATOM 1509 O O . PRO A 1 193 ? 7.592 16.430 -9.894 1.00 21.27 221 PRO A O 1
ATOM 1513 N N . GLU A 1 194 ? 8.004 17.228 -11.953 1.00 18.14 222 GLU A N 1
ATOM 1514 C CA . GLU A 1 194 ? 7.762 18.623 -11.573 1.00 18.11 222 GLU A CA 1
ATOM 1515 C C . GLU A 1 194 ? 6.273 18.975 -11.482 1.00 18.21 222 GLU A C 1
ATOM 1516 O O . GLU A 1 194 ? 5.913 20.029 -10.971 1.00 18.35 222 GLU A O 1
ATOM 1522 N N . TYR A 1 195 ? 5.403 18.111 -11.988 1.00 17.93 223 TYR A N 1
ATOM 1523 C CA . TYR A 1 195 ? 3.984 18.417 -11.998 1.00 18.01 223 TYR A CA 1
ATOM 1524 C C . TYR A 1 195 ? 3.407 18.504 -10.586 1.00 18.98 223 TYR A C 1
ATOM 1525 O O . TYR A 1 195 ? 2.621 19.400 -10.322 1.00 19.08 223 TYR A O 1
ATOM 1534 N N . LEU A 1 196 ? 3.789 17.607 -9.685 1.00 20.42 224 LEU A N 1
ATOM 1535 C CA . LEU A 1 196 ? 3.257 17.728 -8.319 1.00 24.67 224 LEU A CA 1
ATOM 1536 C C . LEU A 1 196 ? 3.691 19.063 -7.705 1.00 24.92 224 LEU A C 1
ATOM 1537 O O . LEU A 1 196 ? 2.888 19.736 -7.043 1.00 27.56 224 LEU A O 1
ATOM 1542 N N . ARG A 1 197 ? 4.936 19.470 -7.961 1.00 24.46 225 ARG A N 1
ATOM 1543 C CA . ARG A 1 197 ? 5.466 20.683 -7.330 1.00 25.75 225 ARG A CA 1
ATOM 1544 C C . ARG A 1 197 ? 4.763 21.916 -7.846 1.00 25.55 225 ARG A C 1
ATOM 1545 O O . ARG A 1 197 ? 4.319 22.770 -7.072 1.00 28.27 225 ARG A O 1
ATOM 1553 N N . THR A 1 198 ? 4.617 21.999 -9.154 1.00 24.52 226 THR A N 1
ATOM 1554 C CA . THR A 1 198 ? 4.092 23.199 -9.774 1.00 25.15 226 THR A CA 1
ATOM 1555 C C . THR A 1 198 ? 2.568 23.199 -10.018 1.00 25.92 226 THR A C 1
ATOM 1556 O O . THR A 1 198 ? 1.948 24.262 -10.034 1.00 26.64 226 THR A O 1
ATOM 1560 N N . GLY A 1 199 ? 1.956 22.031 -10.209 1.00 24.03 227 GLY A N 1
ATOM 1561 C CA . GLY A 1 199 ? 0.556 21.968 -10.594 1.00 23.26 227 GLY A CA 1
ATOM 1562 C C . GLY A 1 199 ? 0.247 22.452 -12.004 1.00 24.10 227 GLY A C 1
ATOM 1563 O O . GLY A 1 199 ? -0.918 22.690 -12.343 1.00 24.63 227 GLY A O 1
ATOM 1564 N N . ARG A 1 200 ? 1.259 22.587 -12.859 1.00 21.60 228 ARG A N 1
ATOM 1565 C CA . ARG A 1 200 ? 1.020 23.076 -14.217 1.00 22.56 228 ARG A CA 1
ATOM 1566 C C . ARG A 1 200 ? 1.657 22.165 -15.272 1.00 19.47 228 ARG A C 1
ATOM 1567 O O . ARG A 1 200 ? 2.684 21.557 -15.020 1.00 20.42 228 ARG A O 1
ATOM 1575 N N . VAL A 1 201 ? 1.011 22.058 -16.432 1.00 18.55 229 VAL A N 1
ATOM 1576 C CA . VAL A 1 201 ? 1.610 21.398 -17.592 1.00 17.48 229 VAL A CA 1
ATOM 1577 C C . VAL A 1 201 ? 2.434 22.446 -18.350 1.00 16.29 229 VAL A C 1
ATOM 1578 O O . VAL A 1 201 ? 1.999 23.597 -18.495 1.00 16.77 229 VAL A O 1
ATOM 1582 N N . THR A 1 202 ? 3.632 22.054 -18.802 1.00 15.45 230 THR A N 1
ATOM 1583 C CA . THR A 1 202 ? 4.515 22.893 -19.615 1.00 15.72 230 THR A CA 1
ATOM 1584 C C . THR A 1 202 ? 4.799 22.105 -20.884 1.00 13.65 230 THR A C 1
ATOM 1585 O O . THR A 1 202 ? 4.514 20.922 -20.940 1.00 13.69 230 THR A O 1
ATOM 1589 N N . PRO A 1 203 ? 5.387 22.748 -21.913 1.00 13.60 231 PRO A N 1
ATOM 1590 C CA . PRO A 1 203 ? 5.753 21.945 -23.093 1.00 13.32 231 PRO A CA 1
ATOM 1591 C C . PRO A 1 203 ? 6.653 20.767 -22.763 1.00 13.42 231 PRO A C 1
ATOM 1592 O O . PRO A 1 203 ? 6.521 19.677 -23.310 1.00 13.04 231 PRO A O 1
ATOM 1596 N N . GLU A 1 204 ? 7.579 20.967 -21.833 1.00 12.12 232 GLU A N 1
ATOM 1597 C CA . GLU A 1 204 ? 8.449 19.886 -21.469 1.00 12.11 232 GLU A CA 1
ATOM 1598 C C . GLU A 1 204 ? 7.740 18.736 -20.746 1.00 11.29 232 GLU A C 1
ATOM 1599 O O . GLU A 1 204 ? 8.160 17.585 -20.842 1.00 11.14 232 GLU A O 1
ATOM 1605 N N . SER A 1 205 ? 6.678 19.034 -20.003 1.00 10.83 233 SER A N 1
ATOM 1606 C CA A SER A 1 205 ? 6.009 17.942 -19.356 0.50 10.75 233 SER A CA 1
ATOM 1607 C CA B SER A 1 205 ? 5.828 18.029 -19.376 0.50 10.55 233 SER A CA 1
ATOM 1608 C C . SER A 1 205 ? 5.217 17.103 -20.398 1.00 9.89 233 SER A C 1
ATOM 1609 O O . SER A 1 205 ? 5.068 15.886 -20.210 1.00 9.85 233 SER A O 1
ATOM 1614 N N . VAL A 1 206 ? 4.777 17.710 -21.492 1.00 9.73 234 VAL A N 1
ATOM 1615 C CA . VAL A 1 206 ? 4.165 16.939 -22.555 1.00 9.50 234 VAL A CA 1
ATOM 1616 C C .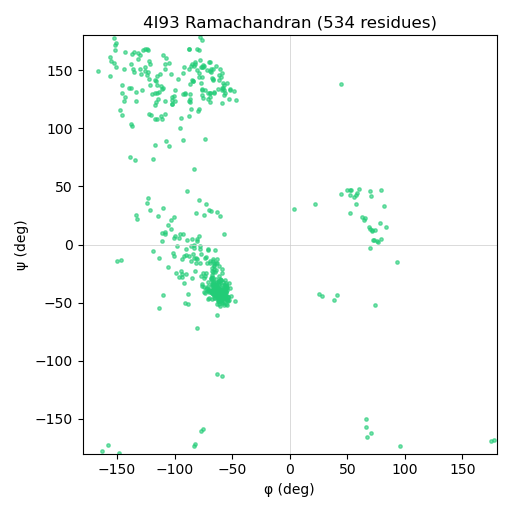 VAL A 1 206 ? 5.145 15.900 -23.129 1.00 8.99 234 VAL A C 1
ATOM 1617 O O . VAL A 1 206 ? 4.784 14.772 -23.429 1.00 8.57 234 VAL A O 1
ATOM 1621 N N . ILE A 1 207 ? 6.403 16.315 -23.274 1.00 8.15 235 ILE A N 1
ATOM 1622 C CA . ILE A 1 207 ? 7.436 15.426 -23.751 1.00 8.18 235 ILE A CA 1
ATOM 1623 C C . ILE A 1 207 ? 7.652 14.242 -22.809 1.00 7.64 235 ILE A C 1
ATOM 1624 O O . ILE A 1 207 ? 7.821 13.109 -23.197 1.00 7.33 235 ILE A O 1
ATOM 1629 N N . TYR A 1 208 ? 7.620 14.508 -21.493 1.00 7.61 236 TYR A N 1
ATOM 1630 C CA . TYR A 1 208 ? 7.656 13.435 -20.534 1.00 7.98 236 TYR A CA 1
ATOM 1631 C C . TYR A 1 208 ? 6.511 12.435 -20.777 1.00 7.45 236 TYR A C 1
ATOM 1632 O O . TYR A 1 208 ? 6.701 11.213 -20.787 1.00 7.13 236 TYR A O 1
ATOM 1641 N N . SER A 1 209 ? 5.296 12.966 -20.992 1.00 7.85 237 SER A N 1
ATOM 1642 C CA . SER A 1 209 ? 4.172 12.108 -21.237 1.00 8.07 237 SER A CA 1
ATOM 1643 C C . SER A 1 209 ? 4.324 11.328 -22.522 1.00 7.73 237 SER A C 1
ATOM 1644 O O . SER A 1 209 ? 3.927 10.173 -22.592 1.00 8.34 237 SER A O 1
ATOM 1647 N N . PHE A 1 210 ? 4.964 11.924 -23.510 1.00 7.70 238 PHE A N 1
ATOM 1648 C CA . PHE A 1 210 ? 5.296 11.175 -24.729 1.00 7.78 238 PHE A CA 1
ATOM 1649 C C . PHE A 1 210 ? 6.233 10.001 -24.440 1.00 7.50 238 PHE A C 1
ATOM 1650 O O . PHE A 1 210 ? 6.124 8.914 -24.989 1.00 7.39 238 PHE A O 1
ATOM 1658 N N . GLY A 1 211 ? 7.178 10.218 -23.522 1.00 7.04 239 GLY A N 1
ATOM 1659 C CA . GLY A 1 211 ? 8.010 9.154 -22.993 1.00 7.51 239 GLY A CA 1
ATOM 1660 C C . GLY A 1 211 ? 7.236 8.004 -22.449 1.00 7.50 239 GLY A C 1
ATOM 1661 O O . GLY A 1 211 ? 7.576 6.857 -22.687 1.00 8.08 239 GLY A O 1
ATOM 1662 N N . THR A 1 212 ? 6.200 8.303 -21.679 1.00 8.34 240 THR A N 1
ATOM 1663 C CA . THR A 1 212 ? 5.347 7.226 -21.145 1.00 9.32 240 THR A CA 1
ATOM 1664 C C . THR A 1 212 ? 4.614 6.468 -22.260 1.00 9.02 240 THR A C 1
ATOM 1665 O O . THR A 1 212 ? 4.461 5.252 -22.178 1.00 10.17 240 THR A O 1
ATOM 1669 N N . LEU A 1 213 ? 4.236 7.174 -23.315 1.00 8.88 241 LEU A N 1
ATOM 1670 C CA . LEU A 1 213 ? 3.620 6.541 -24.492 1.00 9.72 241 LEU A CA 1
ATOM 1671 C C . LEU A 1 213 ? 4.610 5.635 -25.223 1.00 9.14 241 LEU A C 1
ATOM 1672 O O . LEU A 1 213 ? 4.244 4.544 -25.644 1.00 8.47 241 LEU A O 1
ATOM 1677 N N . LEU A 1 214 ? 5.867 6.065 -25.348 1.00 8.59 242 LEU A N 1
ATOM 1678 C CA . LEU A 1 214 ? 6.898 5.251 -25.922 1.00 9.02 242 LEU A CA 1
ATOM 1679 C C . LEU A 1 214 ? 7.084 3.985 -25.103 1.00 9.61 242 LEU A C 1
ATOM 1680 O O . LEU A 1 214 ? 7.216 2.915 -25.677 1.00 8.91 242 LEU A O 1
ATOM 1685 N N . LEU A 1 215 ? 7.070 4.107 -23.771 1.00 9.69 243 LEU A N 1
ATOM 1686 C CA . LEU A 1 215 ? 7.208 2.928 -22.918 1.00 11.02 243 LEU A CA 1
ATOM 1687 C C . LEU A 1 215 ? 6.049 1.972 -23.138 1.00 10.80 243 LEU A C 1
ATOM 1688 O O . LEU A 1 215 ? 6.249 0.758 -23.184 1.00 11.07 243 LEU A O 1
ATOM 1693 N N . ASP A 1 216 ? 4.831 2.505 -23.296 1.00 10.88 244 ASP A N 1
ATOM 1694 C CA . ASP A 1 216 ? 3.659 1.697 -23.564 1.00 10.88 244 ASP A CA 1
ATOM 1695 C C . ASP A 1 216 ? 3.831 0.940 -24.877 1.00 9.52 244 ASP A C 1
ATOM 1696 O O . ASP A 1 216 ? 3.560 -0.263 -24.997 1.00 8.68 244 ASP A O 1
ATOM 1701 N N . LEU A 1 217 ? 4.242 1.657 -25.908 1.00 9.19 245 LEU A N 1
ATOM 1702 C CA . LEU A 1 217 ? 4.456 1.048 -27.212 1.00 9.43 245 LEU A CA 1
ATOM 1703 C C . LEU A 1 217 ? 5.547 -0.014 -27.228 1.00 10.29 245 LEU A C 1
ATOM 1704 O O . LEU A 1 217 ? 5.386 -1.058 -27.892 1.00 10.89 245 LEU A O 1
ATOM 1709 N N . LEU A 1 218 ? 6.665 0.248 -26.551 1.00 10.52 246 LEU A N 1
ATOM 1710 C CA . LEU A 1 218 ? 7.794 -0.700 -26.515 1.00 12.18 246 LEU A CA 1
ATOM 1711 C C . LEU A 1 218 ? 7.393 -1.968 -25.752 1.00 12.19 246 LEU A C 1
ATOM 1712 O O . LEU A 1 218 ? 7.769 -3.074 -26.176 1.00 13.37 246 LEU A O 1
ATOM 1717 N N . SER A 1 219 ? 6.624 -1.816 -24.671 1.00 11.60 247 SER A N 1
ATOM 1718 C CA . SER A 1 219 ? 6.384 -2.918 -23.728 1.00 11.99 247 SER A CA 1
ATOM 1719 C C . SER A 1 219 ? 5.086 -3.647 -23.923 1.00 12.37 247 SER A C 1
ATOM 1720 O O . SER A 1 219 ? 4.979 -4.787 -23.489 1.00 13.37 247 SER A O 1
ATOM 1723 N N . GLY A 1 220 ? 4.070 -3.018 -24.523 1.00 11.22 248 GLY A N 1
ATOM 1724 C CA . GLY A 1 220 ? 2.720 -3.552 -24.499 1.00 11.83 248 GLY A CA 1
ATOM 1725 C C . GLY A 1 220 ? 2.040 -3.509 -23.139 1.00 11.87 248 GLY A C 1
ATOM 1726 O O . GLY A 1 220 ? 1.006 -4.137 -22.934 1.00 12.52 248 GLY A O 1
ATOM 1727 N N . LYS A 1 221 ? 2.620 -2.750 -22.204 1.00 13.04 249 LYS A N 1
ATOM 1728 C CA . LYS A 1 221 ? 2.162 -2.687 -20.816 1.00 14.58 249 LYS A CA 1
ATOM 1729 C C . LYS A 1 221 ? 2.069 -1.208 -20.434 1.00 14.67 249 LYS A C 1
ATOM 1730 O O . LYS A 1 221 ? 2.645 -0.364 -21.098 1.00 13.58 249 LYS A O 1
ATOM 1736 N N . HIS A 1 222 ? 1.399 -0.878 -19.336 1.00 15.50 250 HIS A N 1
ATOM 1737 C CA . HIS A 1 222 ? 1.418 0.509 -18.840 1.00 15.38 250 HIS A CA 1
ATOM 1738 C C . HIS A 1 222 ? 2.292 0.516 -17.586 1.00 16.14 250 HIS A C 1
ATOM 1739 O O . HIS A 1 222 ? 1.786 0.270 -16.506 1.00 19.20 250 HIS A O 1
ATOM 1746 N N . ILE A 1 223 ? 3.610 0.729 -17.748 1.00 15.72 251 ILE A N 1
ATOM 1747 C CA . ILE A 1 223 ? 4.602 0.573 -16.683 1.00 16.20 251 ILE A CA 1
ATOM 1748 C C . ILE A 1 223 ? 4.954 1.945 -16.11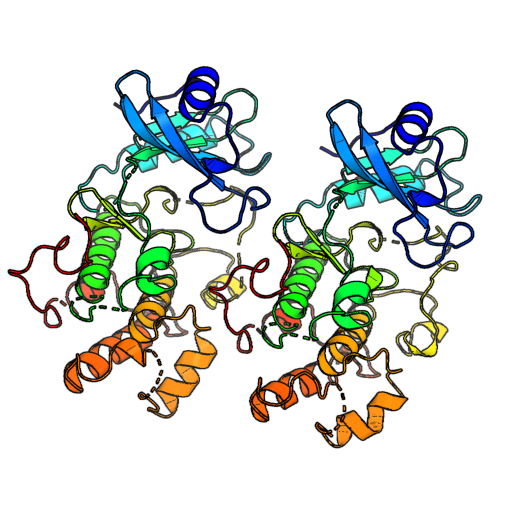0 1.00 15.60 251 ILE A C 1
ATOM 1749 O O . ILE A 1 223 ? 5.363 2.851 -16.853 1.00 15.53 251 ILE A O 1
ATOM 1754 N N . PRO A 1 224 ? 4.796 2.136 -14.795 1.00 16.19 252 PRO A N 1
ATOM 1755 C CA . PRO A 1 224 ? 5.216 3.421 -14.251 1.00 16.37 252 PRO A CA 1
ATOM 1756 C C . PRO A 1 224 ? 6.656 3.685 -14.547 1.00 16.10 252 PRO A C 1
ATOM 1757 O O . PRO A 1 224 ? 7.466 2.772 -14.418 1.00 15.44 252 PRO A O 1
ATOM 1761 N N . PRO A 1 225 ? 6.993 4.920 -14.949 1.00 15.61 253 PRO A N 1
ATOM 1762 C CA . PRO A 1 225 ? 8.369 5.238 -15.285 1.00 16.79 253 PRO A CA 1
ATOM 1763 C C . PRO A 1 225 ? 9.378 4.870 -14.219 1.00 18.97 253 PRO A C 1
ATOM 1764 O O . PRO A 1 225 ? 10.451 4.450 -14.567 1.00 20.07 253 PRO A O 1
ATOM 1768 N N . SER A 1 226 ? 9.044 5.029 -12.945 1.00 18.62 254 SER A N 1
ATOM 1769 C CA . SER A 1 226 ? 10.018 4.690 -11.893 1.00 21.34 254 SER A CA 1
ATOM 1770 C C . SER A 1 226 ? 10.390 3.222 -11.979 1.00 23.67 254 SER A C 1
ATOM 1771 O O . SER A 1 226 ? 11.552 2.895 -11.808 1.00 28.04 254 SER A O 1
ATOM 1774 N N . HIS A 1 227 ? 9.419 2.355 -12.287 1.00 24.81 255 HIS A N 1
ATOM 1775 C CA . HIS A 1 227 ? 9.627 0.904 -12.436 1.00 27.18 255 HIS A CA 1
ATOM 1776 C C . HIS A 1 227 ? 10.436 0.624 -13.705 1.00 28.19 255 HIS A C 1
ATOM 1777 O O . HIS A 1 227 ? 11.316 -0.230 -13.715 1.00 34.60 255 HIS A O 1
ATOM 1784 N N . ALA A 1 228 ? 10.145 1.365 -14.775 1.00 28.43 256 ALA A N 1
ATOM 1785 C CA . ALA A 1 228 ? 10.879 1.212 -16.032 1.00 27.39 256 ALA A CA 1
ATOM 1786 C C . ALA A 1 228 ? 12.369 1.617 -15.864 1.00 29.29 256 ALA A C 1
ATOM 1787 O O . ALA A 1 228 ? 13.168 1.343 -16.754 1.00 25.89 256 ALA A O 1
ATOM 1789 N N . LEU A 1 229 ? 12.742 2.126 -14.675 1.00 31.46 257 LEU A N 1
ATOM 1790 C CA . LEU A 1 229 ? 14.043 2.800 -14.432 1.00 29.95 257 LEU A CA 1
ATOM 1791 C C . LEU A 1 229 ? 15.270 1.945 -14.603 1.00 29.33 257 LEU A C 1
ATOM 1792 O O . LEU A 1 229 ? 16.110 2.292 -15.435 1.00 25.46 257 LEU A O 1
ATOM 1794 N N . ASP A 1 230 ? 15.405 0.862 -13.814 1.00 25.99 258 ASP A N 1
ATOM 1795 C CA . ASP A 1 230 ? 16.572 -0.024 -13.941 1.00 25.54 258 ASP A CA 1
ATOM 1796 C C . ASP A 1 230 ? 16.479 -0.811 -15.224 1.00 26.04 258 ASP A C 1
ATOM 1797 O O . ASP A 1 230 ? 17.506 -1.109 -15.855 1.00 27.25 258 ASP A O 1
ATOM 1799 N N . LEU A 1 231 ? 15.249 -1.125 -15.640 1.00 25.14 259 LEU A N 1
ATOM 1800 C CA . LEU A 1 231 ? 15.065 -1.858 -16.872 1.00 24.40 259 LEU A CA 1
ATOM 1801 C C . LEU A 1 231 ? 15.620 -1.042 -18.012 1.00 25.58 259 LEU A C 1
ATOM 1802 O O . LEU A 1 231 ? 16.240 -1.582 -18.936 1.00 25.39 259 LEU A O 1
ATOM 1807 N N . ILE A 1 232 ? 15.372 0.259 -17.967 1.00 25.76 260 ILE A N 1
ATOM 1808 C CA . ILE A 1 232 ? 15.776 1.125 -19.072 1.00 27.17 260 ILE A CA 1
ATOM 1809 C C . ILE A 1 232 ? 17.266 1.300 -19.011 1.00 30.03 260 ILE A C 1
ATOM 1810 O O . ILE A 1 232 ? 17.939 1.238 -20.042 1.00 27.03 260 ILE A O 1
ATOM 1815 N N . ARG A 1 233 ? 17.786 1.490 -17.807 1.00 32.55 261 ARG A N 1
ATOM 1816 C CA . ARG A 1 233 ? 19.219 1.607 -17.623 1.00 36.78 261 ARG A CA 1
ATOM 1817 C C . ARG A 1 233 ? 19.960 0.417 -18.250 1.00 36.56 261 ARG A C 1
ATOM 1818 O O . ARG A 1 233 ? 20.946 0.599 -18.984 1.00 37.57 261 ARG A O 1
ATOM 1826 N N . ASP A 1 234 ? 19.486 -0.796 -17.965 1.00 34.49 262 ASP A N 1
ATOM 1827 C CA . ASP A 1 234 ? 20.123 -2.024 -18.466 1.00 33.37 262 ASP A CA 1
ATOM 1828 C C . ASP A 1 234 ? 19.758 -2.382 -19.909 1.00 32.99 262 ASP A C 1
ATOM 1829 O O . ASP A 1 234 ? 20.194 -3.415 -20.407 1.00 32.31 262 ASP A O 1
ATOM 1834 N N . ARG A 1 235 ? 18.971 -1.520 -20.567 1.00 34.89 263 ARG A N 1
ATOM 1835 C CA . ARG A 1 235 ? 18.388 -1.772 -21.904 1.00 37.24 263 ARG A CA 1
ATOM 1836 C C . ARG A 1 235 ? 17.817 -3.192 -21.976 1.00 36.47 263 ARG A C 1
ATOM 1837 O O . ARG A 1 235 ? 18.003 -3.910 -22.974 1.00 37.59 263 ARG A O 1
ATOM 1845 N N . ASN A 1 236 ? 17.123 -3.581 -20.907 1.00 35.41 264 ASN A N 1
ATOM 1846 C CA . ASN A 1 236 ? 16.690 -4.960 -20.719 1.00 34.06 264 ASN A CA 1
ATOM 1847 C C . ASN A 1 236 ? 15.536 -5.275 -21.670 1.00 34.97 264 ASN A C 1
ATOM 1848 O O . ASN A 1 236 ? 14.358 -5.063 -21.364 1.00 32.36 264 ASN A O 1
ATOM 1853 N N . ILE A 1 237 ? 15.912 -5.769 -22.842 1.00 36.01 265 ILE A N 1
ATOM 1854 C CA . ILE A 1 237 ? 14.976 -6.013 -23.917 1.00 39.27 265 ILE A CA 1
ATOM 1855 C C . ILE A 1 237 ? 14.003 -7.113 -23.505 1.00 40.44 265 ILE A C 1
ATOM 1856 O O . ILE A 1 237 ? 12.793 -6.985 -23.712 1.00 39.73 265 ILE A O 1
ATOM 1861 N N . GLN A 1 238 ? 14.513 -8.176 -22.888 1.00 38.33 266 GLN A N 1
ATOM 1862 C CA . GLN A 1 238 ? 13.639 -9.256 -22.450 1.00 38.22 266 GLN A CA 1
ATOM 1863 C C . GLN A 1 238 ? 12.552 -8.732 -21.517 1.00 34.11 266 GLN A C 1
ATOM 1864 O O . GLN A 1 238 ? 11.382 -9.068 -21.687 1.00 35.21 266 GLN A O 1
ATOM 1874 N N . LEU A 1 240 ? 11.757 -5.369 -20.796 1.00 27.64 268 LEU A N 1
ATOM 1875 C CA . LEU A 1 240 ? 11.074 -4.141 -21.169 1.00 26.30 268 LEU A CA 1
ATOM 1876 C C . LEU A 1 240 ? 10.257 -4.350 -22.424 1.00 25.11 268 LEU A C 1
ATOM 1877 O O . LEU A 1 240 ? 9.076 -4.017 -22.436 1.00 25.04 268 LEU A O 1
ATOM 1890 N N . ASP A 1 242 ? 8.003 -5.843 -25.414 1.00 17.78 270 ASP A N 1
ATOM 1891 C CA . ASP A 1 242 ? 6.890 -6.745 -25.611 1.00 17.09 270 ASP A CA 1
ATOM 1892 C C . ASP A 1 242 ? 7.368 -8.051 -26.259 1.00 16.82 270 ASP A C 1
ATOM 1893 O O . ASP A 1 242 ? 7.960 -8.014 -27.309 1.00 15.08 270 ASP A O 1
ATOM 1898 N N . SER A 1 243 ? 7.112 -9.207 -25.645 1.00 17.23 271 SER A N 1
ATOM 1899 C CA A SER A 1 243 ? 7.463 -10.508 -26.241 0.50 17.46 271 SER A CA 1
ATOM 1900 C CA B SER A 1 243 ? 7.515 -10.483 -26.255 0.50 17.44 271 SER A CA 1
ATOM 1901 C C . SER A 1 243 ? 6.853 -10.699 -27.608 1.00 16.84 271 SER A C 1
ATOM 1902 O O . SER A 1 243 ? 7.398 -11.404 -28.469 1.00 16.86 271 SER A O 1
ATOM 1907 N N . GLY A 1 244 ? 5.703 -10.070 -27.810 1.00 15.99 272 GLY A N 1
ATOM 1908 C CA . GLY A 1 244 ? 5.024 -10.131 -29.085 1.00 16.82 272 GLY A CA 1
ATOM 1909 C C . GLY A 1 244 ? 5.811 -9.553 -30.258 1.00 16.61 272 GLY A C 1
ATOM 1910 O O . GLY A 1 244 ? 5.554 -9.890 -31.404 1.00 20.78 272 GLY A O 1
ATOM 1911 N N . LEU A 1 245 ? 6.815 -8.742 -29.960 1.00 15.27 273 LEU A N 1
ATOM 1912 C CA . LEU A 1 245 ? 7.656 -8.115 -30.987 1.00 14.88 273 LEU A CA 1
ATOM 1913 C C . LEU A 1 245 ? 8.869 -8.943 -31.362 1.00 16.60 273 LEU A C 1
ATOM 1914 O O . LEU A 1 245 ? 9.606 -8.562 -32.247 1.00 16.16 273 LEU A O 1
ATOM 1919 N N . GLU A 1 246 ? 9.092 -10.073 -30.687 1.00 17.21 274 GLU A N 1
ATOM 1920 C CA . GLU A 1 246 ? 10.349 -10.785 -30.880 1.00 19.01 274 GLU A CA 1
ATOM 1921 C C . GLU A 1 246 ? 10.562 -11.117 -32.335 1.00 17.69 274 GLU A C 1
ATOM 1922 O O . GLU A 1 246 ? 9.680 -11.630 -33.016 1.00 17.13 274 GLU A O 1
ATOM 1928 N N . GLY A 1 247 ? 11.757 -10.795 -32.830 1.00 19.64 275 GLY A N 1
ATOM 1929 C CA . GLY A 1 247 ? 12.060 -11.033 -34.226 1.00 19.96 275 GLY A CA 1
ATOM 1930 C C . GLY A 1 247 ? 11.806 -9.870 -35.176 1.00 20.49 275 GLY A C 1
ATOM 1931 O O . GLY A 1 247 ? 12.325 -9.872 -36.279 1.00 22.18 275 GLY A O 1
ATOM 1932 N N . GLN A 1 248 ? 11.058 -8.857 -34.739 1.00 17.35 276 GLN A N 1
ATOM 1933 C CA . GLN A 1 248 ? 10.600 -7.793 -35.641 1.00 16.17 276 GLN A CA 1
ATOM 1934 C C . GLN A 1 248 ? 11.513 -6.600 -35.728 1.00 16.04 276 GLN A C 1
ATOM 1935 O O . GLN A 1 248 ? 11.301 -5.725 -36.572 1.00 15.64 276 GLN A O 1
ATOM 1941 N N . PHE A 1 249 ? 12.507 -6.522 -34.866 1.00 15.46 277 PHE A N 1
ATOM 1942 C CA . PHE A 1 249 ? 13.342 -5.335 -34.801 1.00 17.82 277 PHE A CA 1
ATOM 1943 C C . PHE A 1 249 ? 14.772 -5.740 -34.491 1.00 19.18 277 PHE A C 1
ATOM 1944 O O . PHE A 1 249 ? 15.014 -6.766 -33.868 1.00 20.53 277 PHE A O 1
ATOM 1952 N N . SER A 1 250 ? 15.714 -4.946 -34.957 1.00 20.29 278 SER A N 1
ATOM 1953 C CA . SER A 1 250 ? 17.111 -5.158 -34.613 1.00 21.45 278 SER A CA 1
ATOM 1954 C C . SER A 1 250 ? 17.366 -4.665 -33.187 1.00 23.06 278 SER A C 1
ATOM 1955 O O . SER A 1 250 ? 16.676 -3.759 -32.688 1.00 22.96 278 SER A O 1
ATOM 1958 N N . SER A 1 251 ? 18.362 -5.241 -32.514 1.00 26.26 279 SER A N 1
ATOM 1959 C CA . SER A 1 251 ? 18.680 -4.798 -31.153 1.00 27.78 279 SER A CA 1
ATOM 1960 C C . SER A 1 251 ? 19.052 -3.314 -31.145 1.00 26.76 279 SER A C 1
ATOM 1961 O O . SER A 1 251 ? 18.629 -2.575 -30.262 1.00 28.15 279 SER A O 1
ATOM 1964 N N . ASP A 1 252 ? 19.815 -2.883 -32.153 1.00 25.72 280 ASP A N 1
ATOM 1965 C CA . ASP A 1 252 ? 20.165 -1.466 -32.319 1.00 24.83 280 ASP A CA 1
ATOM 1966 C C . ASP A 1 252 ? 18.924 -0.537 -32.368 1.00 21.90 280 ASP A C 1
ATOM 1967 O O . ASP A 1 252 ? 18.886 0.497 -31.692 1.00 21.69 280 ASP A O 1
ATOM 1972 N N . ASP A 1 253 ? 17.920 -0.891 -33.170 1.00 19.55 281 ASP A N 1
ATOM 1973 C CA . ASP A 1 253 ? 16.726 -0.060 -33.282 1.00 18.20 281 ASP A CA 1
ATOM 1974 C C . ASP A 1 253 ? 15.849 -0.032 -31.999 1.00 17.03 281 ASP A C 1
ATOM 1975 O O . ASP A 1 253 ? 15.285 1.013 -31.636 1.00 16.43 281 ASP A O 1
ATOM 1980 N N . GLY A 1 254 ? 15.702 -1.188 -31.376 1.00 16.85 282 GLY A N 1
ATOM 1981 C CA . GLY A 1 254 ? 14.991 -1.292 -30.088 1.00 17.88 282 GLY A CA 1
ATOM 1982 C C . GLY A 1 254 ? 15.679 -0.426 -29.039 1.00 18.78 282 GLY A C 1
ATOM 1983 O O . GLY A 1 254 ? 15.041 0.393 -28.351 1.00 17.53 282 GLY A O 1
ATOM 1984 N N . THR A 1 255 ? 16.999 -0.564 -28.972 1.00 19.53 283 THR A N 1
ATOM 1985 C CA . THR A 1 255 ? 17.812 0.234 -28.063 1.00 19.70 283 THR A CA 1
ATOM 1986 C C . THR A 1 255 ? 17.685 1.746 -28.352 1.00 18.09 283 THR A C 1
ATOM 1987 O O . THR A 1 255 ? 17.631 2.556 -27.424 1.00 15.98 283 THR A O 1
ATOM 1991 N N . GLU A 1 256 ? 17.620 2.144 -29.616 1.00 16.39 284 GLU A N 1
ATOM 1992 C CA . GLU A 1 256 ? 17.471 3.555 -29.960 1.00 17.56 284 GLU A CA 1
ATOM 1993 C C . GLU A 1 256 ? 16.136 4.141 -29.466 1.00 15.35 284 GLU A C 1
ATOM 1994 O O . GLU A 1 256 ? 16.077 5.306 -29.023 1.00 15.73 284 GLU A O 1
ATOM 2000 N N . LEU A 1 257 ? 15.061 3.357 -29.556 1.00 14.90 285 LEU A N 1
ATOM 2001 C CA . LEU A 1 257 ? 13.762 3.843 -29.097 1.00 14.82 285 LEU A CA 1
ATOM 2002 C C . LEU A 1 257 ? 13.767 3.917 -27.561 1.00 13.67 285 LEU A C 1
ATOM 2003 O O . LEU A 1 257 ? 13.239 4.857 -27.000 1.00 13.29 285 LEU A O 1
ATOM 2008 N N . ILE A 1 258 ? 14.386 2.939 -26.920 1.00 12.63 286 ILE A N 1
ATOM 2009 C CA . ILE A 1 258 ? 14.563 2.974 -25.450 1.00 13.15 286 ILE A CA 1
ATOM 2010 C C . ILE A 1 258 ? 15.335 4.221 -25.040 1.00 13.47 286 ILE A C 1
ATOM 2011 O O . ILE A 1 258 ? 14.974 4.919 -24.074 1.00 12.50 286 ILE A O 1
ATOM 2016 N N . ARG A 1 259 ? 16.408 4.521 -25.775 1.00 13.52 287 ARG A N 1
ATOM 2017 C CA . ARG A 1 259 ? 17.188 5.715 -25.465 1.00 13.96 287 ARG A CA 1
ATOM 2018 C C . ARG A 1 259 ? 16.359 6.975 -25.626 1.00 12.43 287 ARG A C 1
ATOM 2019 O O . ARG A 1 259 ? 16.527 7.943 -24.880 1.00 13.22 287 ARG A O 1
ATOM 2027 N N . LEU A 1 260 ? 15.473 7.007 -26.626 1.00 11.81 288 LEU A N 1
ATOM 2028 C CA . LEU A 1 260 ? 14.648 8.162 -26.816 1.00 11.38 288 LEU A CA 1
ATOM 2029 C C . LEU A 1 260 ? 13.685 8.340 -25.630 1.00 11.17 288 LEU A C 1
ATOM 2030 O O . LEU A 1 260 ? 13.501 9.456 -25.130 1.00 10.70 288 LEU A O 1
ATOM 2035 N N . ALA A 1 261 ? 13.110 7.221 -25.215 1.00 11.28 289 ALA A N 1
ATOM 2036 C CA . ALA A 1 261 ? 12.216 7.244 -24.051 1.00 11.29 289 ALA A CA 1
ATOM 2037 C C . ALA A 1 261 ? 12.971 7.756 -22.842 1.00 11.17 289 ALA A C 1
ATOM 2038 O O . ALA A 1 261 ? 12.455 8.580 -22.106 1.00 10.39 289 ALA A O 1
ATOM 2040 N N . SER A 1 262 ? 14.217 7.308 -22.673 1.00 11.77 290 SER A N 1
ATOM 2041 C CA A SER A 1 262 ? 15.040 7.791 -21.559 0.50 11.59 290 SER A CA 1
ATOM 2042 C CA B SER A 1 262 ? 15.038 7.761 -21.545 0.50 11.60 290 SER A CA 1
ATOM 2043 C C . SER A 1 262 ? 15.203 9.282 -21.566 1.00 11.55 290 SER A C 1
ATOM 2044 O O . SER A 1 262 ? 15.174 9.934 -20.519 1.00 11.57 290 SER A O 1
ATOM 2049 N N . ARG A 1 263 ? 15.410 9.848 -22.750 1.00 10.39 291 ARG A N 1
ATOM 2050 C CA . ARG A 1 263 ? 15.570 11.282 -22.899 1.00 9.52 291 ARG A CA 1
ATOM 2051 C C . ARG A 1 263 ? 14.309 12.037 -22.472 1.00 9.56 291 ARG A C 1
ATOM 2052 O O . ARG A 1 263 ? 14.353 13.070 -21.820 1.00 9.98 291 ARG A O 1
ATOM 2060 N N . CYS A 1 264 ? 13.184 11.479 -22.888 1.00 9.87 292 CYS A N 1
ATOM 2061 C CA . CYS A 1 264 ? 11.905 12.114 -22.615 1.00 9.52 292 CYS A CA 1
ATOM 2062 C C . CYS A 1 264 ? 11.557 12.085 -21.130 1.00 9.49 292 CYS A C 1
ATOM 2063 O O . CYS A 1 264 ? 10.905 13.004 -20.642 1.00 9.44 292 CYS A O 1
ATOM 2066 N N . LEU A 1 265 ? 12.061 11.047 -20.441 1.00 9.38 293 LEU A N 1
ATOM 2067 C CA . LEU A 1 265 ? 11.711 10.790 -19.047 1.00 10.87 293 LEU A CA 1
ATOM 2068 C C . LEU A 1 265 ? 12.761 11.410 -18.113 1.00 11.41 293 LEU A C 1
ATOM 2069 O O . LEU A 1 265 ? 12.723 11.156 -16.903 1.00 13.28 293 LEU A O 1
ATOM 2074 N N . GLN A 1 266 ? 13.684 12.203 -18.641 1.00 11.34 294 GLN A N 1
ATOM 2075 C CA . GLN A 1 266 ? 14.676 12.908 -17.782 1.00 12.21 294 GLN A CA 1
ATOM 2076 C C . GLN A 1 266 ? 14.002 13.725 -16.698 1.00 11.57 294 GLN A C 1
ATOM 2077 O O . GLN A 1 266 ? 12.992 14.401 -16.913 1.00 10.89 294 GLN A O 1
ATOM 2083 N N . TYR A 1 267 ? 14.569 13.676 -15.503 1.00 12.24 295 TYR A N 1
ATOM 2084 C CA . TYR A 1 267 ? 14.051 14.478 -14.429 1.00 12.83 295 TYR A CA 1
ATOM 2085 C C . TYR A 1 267 ? 14.052 15.967 -14.776 1.00 12.50 295 TYR A C 1
ATOM 2086 O O . TYR A 1 267 ? 13.093 16.665 -14.516 1.00 12.61 295 TYR A O 1
ATOM 2095 N N . GLU A 1 268 ? 15.155 16.454 -15.337 1.00 11.83 296 GLU A N 1
ATOM 2096 C CA . GLU A 1 268 ? 15.300 17.863 -15.652 1.00 12.97 296 GLU A CA 1
ATOM 2097 C C . GLU A 1 268 ? 14.561 18.202 -16.923 1.00 12.08 296 GLU A C 1
ATOM 2098 O O . GLU A 1 268 ? 14.933 17.671 -17.966 1.00 12.40 296 GLU A O 1
ATOM 2104 N N . PRO A 1 269 ? 13.539 19.057 -16.851 1.00 12.13 297 PRO A N 1
ATOM 2105 C CA . PRO A 1 269 ? 12.768 19.368 -18.064 1.00 12.80 297 PRO A CA 1
ATOM 2106 C C . PRO A 1 269 ? 13.574 19.880 -19.231 1.00 13.34 297 PRO A C 1
ATOM 2107 O O . PRO A 1 269 ? 13.291 19.506 -20.379 1.00 12.67 297 PRO A O 1
ATOM 2111 N N . ARG A 1 270 ? 14.610 20.658 -18.963 1.00 14.77 298 ARG A N 1
ATOM 2112 C CA . ARG A 1 270 ? 15.392 21.234 -20.061 1.00 17.01 298 ARG A CA 1
ATOM 2113 C C . ARG A 1 270 ? 16.219 20.219 -20.841 1.00 15.05 298 ARG A C 1
ATOM 2114 O O . ARG A 1 270 ? 16.654 20.537 -21.945 1.00 16.13 298 ARG A O 1
ATOM 2122 N N . GLU A 1 271 ? 16.426 19.022 -20.293 1.00 13.37 299 GLU A N 1
ATOM 2123 C CA . GLU A 1 271 ? 17.183 17.983 -20.980 1.00 13.38 299 GLU A CA 1
ATOM 2124 C C . GLU A 1 271 ? 16.337 17.157 -21.915 1.00 12.39 299 GLU A C 1
ATOM 2125 O O . GLU A 1 271 ? 16.867 16.385 -22.702 1.00 12.02 299 GLU A O 1
ATOM 2131 N N . ARG A 1 272 ? 15.021 17.251 -21.789 1.00 11.16 300 ARG A N 1
ATOM 2132 C CA . ARG A 1 272 ? 14.130 16.444 -22.635 1.00 10.47 300 ARG A CA 1
ATOM 2133 C C . ARG A 1 272 ? 14.170 16.989 -24.077 1.00 10.32 300 ARG A C 1
ATOM 2134 O O . ARG A 1 272 ? 14.394 18.167 -24.279 1.00 11.48 300 ARG A O 1
ATOM 2142 N N . PRO A 1 273 ? 13.965 16.098 -25.062 1.00 10.29 301 PRO A N 1
ATOM 2143 C CA . PRO A 1 273 ? 13.926 16.587 -26.444 1.00 10.57 301 PRO A CA 1
ATOM 2144 C C . PRO A 1 273 ? 12.783 17.545 -26.748 1.00 12.02 301 PRO A C 1
ATOM 2145 O O . PRO A 1 273 ? 11.749 17.486 -26.105 1.00 12.73 301 PRO A O 1
ATOM 2149 N N . ASN A 1 274 ? 12.948 18.421 -27.736 1.00 12.51 302 ASN A N 1
ATOM 2150 C CA . ASN A 1 274 ? 11.807 19.222 -28.186 1.00 13.43 302 ASN A CA 1
ATOM 2151 C C . ASN A 1 274 ? 11.047 18.424 -29.255 1.00 12.70 302 ASN A C 1
ATOM 2152 O O . ASN A 1 274 ? 11.520 17.392 -29.701 1.00 11.07 302 ASN A O 1
ATOM 2157 N N . PRO A 1 275 ? 9.838 18.861 -29.634 1.00 12.90 303 PRO A N 1
ATOM 2158 C CA . PRO A 1 275 ? 9.076 18.080 -30.598 1.00 13.10 303 PRO A CA 1
ATOM 2159 C C . PRO A 1 275 ? 9.755 17.811 -31.932 1.00 11.85 303 PRO A C 1
ATOM 2160 O O . PRO A 1 275 ? 9.669 16.694 -32.461 1.00 11.93 303 PRO A O 1
ATOM 2164 N N . LYS A 1 276 ? 10.484 18.807 -32.442 1.00 11.74 304 LYS A N 1
ATOM 2165 C CA . LYS A 1 276 ? 11.225 18.576 -33.662 1.00 11.39 304 LYS A CA 1
ATOM 2166 C C . LYS A 1 276 ? 12.289 17.482 -33.503 1.00 10.10 304 LYS A C 1
ATOM 2167 O O . LYS A 1 276 ? 12.531 16.712 -34.413 1.00 9.71 304 LYS A O 1
ATOM 2173 N N . SER A 1 277 ? 12.939 17.431 -32.337 1.00 9.69 305 SER A N 1
ATOM 2174 C CA . SER A 1 277 ? 13.915 16.373 -32.086 1.00 9.53 305 SER A CA 1
ATOM 2175 C C . SER A 1 277 ? 13.270 14.994 -31.980 1.00 9.22 305 SER A C 1
ATOM 2176 O O . SER A 1 277 ? 13.867 13.984 -32.357 1.00 9.67 305 SER A O 1
ATOM 2179 N N . LEU A 1 278 ? 12.047 14.931 -31.439 1.00 10.20 306 LEU A N 1
ATOM 2180 C CA . LEU A 1 278 ? 11.313 13.669 -31.411 1.00 11.30 306 LEU A CA 1
ATOM 2181 C C . LEU A 1 278 ? 11.107 13.164 -32.818 1.00 10.69 306 LEU A C 1
ATOM 2182 O O . LEU A 1 278 ? 11.365 12.010 -33.104 1.00 11.55 306 LEU A O 1
ATOM 2187 N N . VAL A 1 279 ? 10.662 14.052 -33.701 1.00 10.92 307 VAL A N 1
ATOM 2188 C CA . VAL A 1 279 ? 10.415 13.662 -35.062 1.00 11.51 307 VAL A CA 1
ATOM 2189 C C . VAL A 1 279 ? 11.701 13.200 -35.739 1.00 11.49 307 VAL A C 1
ATOM 2190 O O . VAL A 1 279 ? 11.729 12.156 -36.347 1.00 12.29 307 VAL A O 1
ATOM 2194 N N . SER A 1 280 ? 12.781 13.973 -35.611 1.00 11.54 308 SER A N 1
ATOM 2195 C CA . SER A 1 280 ? 14.055 13.624 -36.246 1.00 12.84 308 SER A CA 1
ATOM 2196 C C . SER A 1 280 ? 14.622 12.301 -35.720 1.00 13.33 308 SER A C 1
ATOM 2197 O O . SER A 1 280 ? 15.289 11.581 -36.462 1.00 14.02 308 SER A O 1
ATOM 2200 N N . ALA A 1 281 ? 14.373 11.985 -34.453 1.00 12.78 309 ALA A N 1
ATOM 2201 C CA . ALA A 1 281 ? 14.874 10.745 -33.888 1.00 12.93 309 ALA A CA 1
ATOM 2202 C C . ALA A 1 281 ? 14.064 9.560 -34.405 1.00 13.42 309 ALA A C 1
ATOM 2203 O O . ALA A 1 281 ? 14.611 8.477 -34.576 1.00 15.23 309 ALA A O 1
ATOM 2213 N N . ILE A 1 283 ? 12.268 9.296 -37.375 1.00 12.01 311 ILE A N 1
ATOM 2214 C CA . ILE A 1 283 ? 12.255 9.056 -38.828 1.00 12.89 311 ILE A CA 1
ATOM 2215 C C . ILE A 1 283 ? 13.183 7.930 -39.307 1.00 12.80 311 ILE A C 1
ATOM 2216 O O . ILE A 1 283 ? 12.760 7.103 -40.097 1.00 12.72 311 ILE A O 1
ATOM 2221 N N . PRO A 1 284 ? 14.416 7.858 -38.805 1.00 12.91 312 PRO A N 1
ATOM 2222 C CA . PRO A 1 284 ? 15.310 6.813 -39.356 1.00 13.46 312 PRO A CA 1
ATOM 2223 C C . PRO A 1 284 ? 14.931 5.401 -38.990 1.00 12.55 312 PRO A C 1
ATOM 2224 O O . PRO A 1 284 ? 15.472 4.459 -39.561 1.00 15.08 312 PRO A O 1
ATOM 2228 N N . LEU A 1 285 ? 14.053 5.255 -38.008 1.00 11.94 313 LEU A N 1
ATOM 2229 C CA . LEU A 1 285 ? 13.642 3.955 -37.505 1.00 13.01 313 LEU A CA 1
ATOM 2230 C C . LEU A 1 285 ? 12.436 3.388 -38.218 1.00 11.88 313 LEU A C 1
ATOM 2231 O O . LEU A 1 285 ? 12.134 2.231 -38.047 1.00 12.48 313 LEU A O 1
ATOM 2236 N N . GLN A 1 286 ? 11.779 4.160 -39.067 1.00 11.16 314 GLN A N 1
ATOM 2237 C CA . GLN A 1 286 ? 10.511 3.722 -39.671 1.00 10.94 314 GLN A CA 1
ATOM 2238 C C . GLN A 1 286 ? 10.682 2.557 -40.615 1.00 10.80 314 GLN A C 1
ATOM 2239 O O . GLN A 1 286 ? 11.676 2.475 -41.348 1.00 11.96 314 GLN A O 1
ATOM 2245 N N . LYS A 1 287 ? 9.709 1.656 -40.572 1.00 10.41 315 LYS A N 1
ATOM 2246 C CA . LYS A 1 287 ? 9.698 0.453 -41.378 1.00 11.64 315 LYS A CA 1
ATOM 2247 C C . LYS A 1 287 ? 8.378 0.296 -42.085 1.00 11.09 315 LYS A C 1
ATOM 2248 O O . LYS A 1 287 ? 7.331 0.742 -41.591 1.00 9.95 315 LYS A O 1
ATOM 2254 N N . ASP A 1 288 ? 8.405 -0.345 -43.248 1.00 11.91 316 ASP A N 1
ATOM 2255 C CA . ASP A 1 288 ? 7.216 -0.662 -44.005 1.00 12.68 316 ASP A CA 1
ATOM 2256 C C . ASP A 1 288 ? 6.357 0.564 -44.323 1.00 12.01 316 ASP A C 1
ATOM 2257 O O . ASP A 1 288 ? 5.123 0.516 -44.214 1.00 11.51 316 ASP A O 1
ATOM 2262 N N . LEU A 1 289 ? 7.028 1.667 -44.682 1.00 11.60 317 LEU A N 1
ATOM 2263 C CA A LEU A 1 289 ? 6.357 2.934 -44.931 0.50 12.51 317 LEU A CA 1
ATOM 2264 C CA B LEU A 1 289 ? 6.363 2.942 -44.946 0.50 12.32 317 LEU A CA 1
ATOM 2265 C C . LEU A 1 289 ? 5.339 2.816 -46.059 1.00 13.35 317 LEU A C 1
ATOM 2266 O O . LEU A 1 289 ? 4.332 3.498 -46.057 1.00 15.16 317 LEU A O 1
ATOM 2275 N N . GLU A 1 290 ? 5.628 1.950 -47.017 1.00 14.44 318 GLU A N 1
ATOM 2276 C CA . GLU A 1 290 ? 4.762 1.769 -48.175 1.00 15.08 318 GLU A CA 1
ATOM 2277 C C . GLU A 1 290 ? 3.503 0.930 -47.905 1.00 15.11 318 GLU A C 1
ATOM 2278 O O . GLU A 1 290 ? 2.595 0.832 -48.739 1.00 15.48 318 GLU A O 1
ATOM 2284 N N . ILE A 1 291 ? 3.412 0.327 -46.721 1.00 13.28 319 ILE A N 1
ATOM 2285 C CA . ILE A 1 291 ? 2.283 -0.523 -46.368 1.00 12.77 319 ILE A CA 1
ATOM 2286 C C . ILE A 1 291 ? 1.200 0.314 -45.689 1.00 12.47 319 ILE A C 1
ATOM 2287 O O . ILE A 1 291 ? 1.495 1.075 -44.757 1.00 12.81 319 ILE A O 1
ATOM 2292 N N . ALA A 1 292 ? -0.033 0.198 -46.164 1.00 11.72 320 ALA A N 1
ATOM 2293 C CA . ALA A 1 292 ? -1.166 0.922 -45.629 1.00 12.26 320 ALA A CA 1
ATOM 2294 C C . ALA A 1 292 ? -1.423 0.575 -44.160 1.00 11.88 320 ALA A C 1
ATOM 2295 O O . ALA A 1 292 ? -1.270 -0.570 -43.740 1.00 11.95 320 ALA A O 1
ATOM 2297 N N . SER A 1 293 ? -1.885 1.569 -43.404 1.00 12.54 321 SER A N 1
ATOM 2298 C CA . SER A 1 293 ? -2.224 1.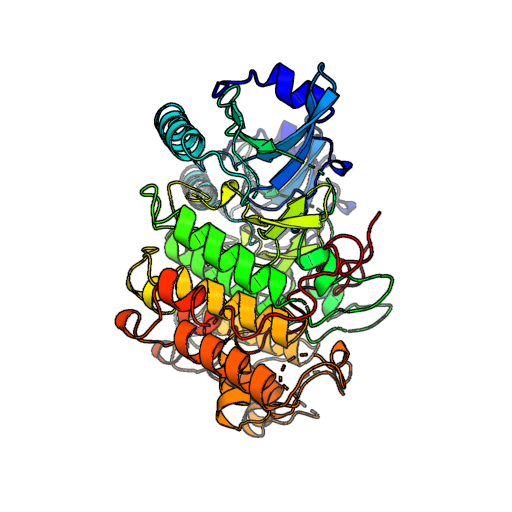324 -41.998 1.00 12.53 321 SER A CA 1
ATOM 2299 C C . SER A 1 293 ? -3.276 0.265 -41.807 1.00 13.21 321 SER A C 1
ATOM 2300 O O . SER A 1 293 ? -3.196 -0.464 -40.803 1.00 13.00 321 SER A O 1
ATOM 2303 N N . HIS A 1 294 ? -4.264 0.152 -42.715 1.00 14.54 322 HIS A N 1
ATOM 2304 C CA A HIS A 1 294 ? -5.308 -0.897 -42.631 0.50 14.93 322 HIS A CA 1
ATOM 2305 C CA B HIS A 1 294 ? -5.287 -0.872 -42.506 0.50 15.79 322 HIS A CA 1
ATOM 2306 C C . HIS A 1 294 ? -4.639 -2.258 -42.514 1.00 15.39 322 HIS A C 1
ATOM 2307 O O . HIS A 1 294 ? -4.990 -3.120 -41.692 1.00 15.94 322 HIS A O 1
ATOM 2320 N N . GLN A 1 295 ? -3.653 -2.447 -43.386 1.00 15.88 323 GLN A N 1
ATOM 2321 C CA . GLN A 1 295 ? -2.943 -3.715 -43.474 1.00 17.22 323 GLN A CA 1
ATOM 2322 C C . GLN A 1 295 ? -2.057 -3.913 -42.250 1.00 15.13 323 GLN A C 1
ATOM 2323 O O . GLN A 1 295 ? -2.067 -4.971 -41.643 1.00 15.61 323 GLN A O 1
ATOM 2329 N N . LEU A 1 296 ? -1.295 -2.890 -41.863 1.00 13.60 324 LEU A N 1
ATOM 2330 C CA . LEU A 1 296 ? -0.388 -3.060 -40.750 1.00 13.74 324 LEU A CA 1
ATOM 2331 C C . LEU A 1 296 ? -1.095 -3.269 -39.421 1.00 13.24 324 LEU A C 1
ATOM 2332 O O . LEU A 1 296 ? -0.672 -4.064 -38.591 1.00 15.25 324 LEU A O 1
ATOM 2337 N N . LEU A 1 297 ? -2.174 -2.535 -39.217 1.00 12.26 325 LEU A N 1
ATOM 2338 C CA . LEU A 1 297 ? -2.976 -2.620 -37.983 1.00 11.96 325 LEU A CA 1
ATOM 2339 C C . LEU A 1 297 ? -3.873 -3.866 -37.948 1.00 11.86 325 LEU A C 1
ATOM 2340 O O . LEU A 1 297 ? -4.225 -4.331 -36.869 1.00 13.91 325 LEU A O 1
ATOM 2345 N N . GLY A 1 298 ? -4.246 -4.348 -39.119 1.00 12.65 326 GLY A N 1
ATOM 2346 C CA . GLY A 1 298 ? -5.089 -5.533 -39.265 1.00 13.66 326 GLY A CA 1
ATOM 2347 C C . GLY A 1 298 ? -6.561 -5.243 -39.107 1.00 15.83 326 GLY A C 1
ATOM 2348 O O . GLY A 1 298 ? -7.333 -6.073 -38.603 1.00 16.84 326 GLY A O 1
ATOM 2349 N N . VAL A 1 299 ? -6.982 -4.065 -39.517 1.00 17.33 327 VAL A N 1
ATOM 2350 C CA . VAL A 1 299 ? -8.402 -3.776 -39.492 1.00 20.26 327 VAL A CA 1
ATOM 2351 C C . VAL A 1 299 ? -8.936 -3.827 -40.931 1.00 23.46 327 VAL A C 1
ATOM 2352 O O . VAL A 1 299 ? -8.180 -3.674 -41.909 1.00 25.47 327 VAL A O 1
ATOM 2356 N N . PRO A 1 300 ? -10.232 -4.069 -41.074 1.00 26.69 328 PRO A N 1
ATOM 2357 C CA . PRO A 1 300 ? -10.859 -3.913 -42.390 1.00 30.11 328 PRO A CA 1
ATOM 2358 C C . PRO A 1 300 ? -10.876 -2.440 -42.805 1.00 34.52 328 PRO A C 1
ATOM 2359 O O . PRO A 1 300 ? -10.436 -2.060 -43.899 1.00 39.77 328 PRO A O 1
ATOM 2364 N N . GLN B 1 12 ? -6.123 24.112 -74.780 1.00 42.06 40 GLN B N 1
ATOM 2365 C CA . GLN B 1 12 ? -7.051 25.193 -74.306 1.00 39.52 40 GLN B CA 1
ATOM 2366 C C . GLN B 1 12 ? -7.408 24.960 -72.831 1.00 34.65 40 GLN B C 1
ATOM 2367 O O . GLN B 1 12 ? -8.370 24.245 -72.523 1.00 35.74 40 GLN B O 1
ATOM 2369 N N . PHE B 1 13 ? -6.618 25.568 -71.947 1.00 30.89 41 PHE B N 1
ATOM 2370 C CA . PHE B 1 13 ? -6.782 25.460 -70.484 1.00 25.86 41 PHE B CA 1
ATOM 2371 C C . PHE B 1 13 ? -8.208 25.814 -70.066 1.00 23.56 41 PHE B C 1
ATOM 2372 O O . PHE B 1 13 ? -8.701 26.904 -70.362 1.00 24.32 41 PHE B O 1
ATOM 2380 N N . ARG B 1 14 ? -8.844 24.903 -69.345 1.00 20.86 42 ARG B N 1
ATOM 2381 C CA . ARG B 1 14 ? -10.265 24.971 -69.101 1.00 20.52 42 ARG B CA 1
ATOM 2382 C C . ARG B 1 14 ? -10.560 25.302 -67.638 1.00 19.03 42 ARG B C 1
ATOM 2383 O O . ARG B 1 14 ? -9.939 24.744 -66.723 1.00 17.26 42 ARG B O 1
ATOM 2391 N N . GLU B 1 15 ? -11.495 26.227 -67.415 1.00 16.67 43 GLU B N 1
ATOM 2392 C CA . GLU B 1 15 ? -12.090 26.437 -66.105 1.00 15.95 43 GLU B CA 1
ATOM 2393 C C . GLU B 1 15 ? -13.384 25.633 -66.049 1.00 15.39 43 GLU B C 1
ATOM 2394 O O . GLU B 1 15 ? -14.406 26.046 -66.591 1.00 17.45 43 GLU B O 1
ATOM 2400 N N . PHE B 1 16 ? -13.341 24.468 -65.419 1.00 13.21 44 PHE B N 1
ATOM 2401 C CA . PHE B 1 16 ? -14.486 23.578 -65.361 1.00 13.22 44 PHE B CA 1
ATOM 2402 C C . PHE B 1 16 ? -15.471 24.055 -64.308 1.00 13.31 44 PHE B C 1
ATOM 2403 O O . PHE B 1 16 ? -15.086 24.577 -63.252 1.00 14.74 44 PHE B O 1
ATOM 2411 N N . SER B 1 17 ? -16.750 23.823 -64.552 1.00 13.22 45 SER B N 1
ATOM 2412 C CA . SER B 1 17 ? -17.736 23.953 -63.481 1.00 12.66 45 SER B CA 1
ATOM 2413 C C . SER B 1 17 ? -17.673 22.784 -62.502 1.00 11.67 45 SER B C 1
ATOM 2414 O O . SER B 1 17 ? -17.277 21.670 -62.843 1.00 11.19 45 SER B O 1
ATOM 2417 N N . ILE B 1 18 ? -18.082 23.039 -61.269 1.00 11.25 46 ILE B N 1
ATOM 2418 C CA . ILE B 1 18 ? -18.087 21.977 -60.273 1.00 11.46 46 ILE B CA 1
ATOM 2419 C C . ILE B 1 18 ? -19.108 20.909 -60.653 1.00 11.07 46 ILE B C 1
ATOM 2420 O O . ILE B 1 18 ? -18.863 19.731 -60.421 1.00 10.55 46 ILE B O 1
ATOM 2425 N N . GLU B 1 19 ? -20.218 21.302 -61.268 1.00 11.77 47 GLU B N 1
ATOM 2426 C CA . GLU B 1 19 ? -21.207 20.321 -61.728 1.00 12.68 47 GLU B CA 1
ATOM 2427 C C . GLU B 1 19 ? -20.582 19.322 -62.736 1.00 11.51 47 GLU B C 1
ATOM 2428 O O . GLU B 1 19 ? -20.785 18.117 -62.627 1.00 11.21 47 GLU B O 1
ATOM 2434 N N . THR B 1 20 ? -19.775 19.819 -63.665 1.00 11.08 48 THR B N 1
ATOM 2435 C CA . THR B 1 20 ? -19.076 18.961 -64.614 1.00 11.07 48 THR B CA 1
ATOM 2436 C C . THR B 1 20 ? -18.166 17.956 -63.915 1.00 10.40 48 THR B C 1
ATOM 2437 O O . THR B 1 20 ? -18.144 16.780 -64.265 1.00 10.51 48 THR B O 1
ATOM 2441 N N . ILE B 1 21 ? -17.428 18.409 -62.902 1.00 9.68 49 ILE B N 1
ATOM 2442 C CA . ILE B 1 21 ? -16.489 17.508 -62.250 1.00 9.85 49 ILE B CA 1
ATOM 2443 C C . ILE B 1 21 ? -17.202 16.530 -61.317 1.00 9.17 49 ILE B C 1
ATOM 2444 O O . ILE B 1 21 ? -16.834 15.368 -61.236 1.00 9.50 49 ILE B O 1
ATOM 2449 N N . ARG B 1 22 ? -18.267 16.998 -60.648 1.00 9.62 50 ARG B N 1
ATOM 2450 C CA . ARG B 1 22 ? -19.098 16.093 -59.865 1.00 10.66 50 ARG B CA 1
ATOM 2451 C C . ARG B 1 22 ? -19.729 15.018 -60.766 1.00 9.83 50 ARG B C 1
ATOM 2452 O O . ARG B 1 22 ? -19.745 13.841 -60.400 1.00 10.16 50 ARG B O 1
ATOM 2460 N N . ASN B 1 23 ? -20.179 15.391 -61.960 1.00 9.68 51 ASN B N 1
ATOM 2461 C CA . ASN B 1 23 ? -20.698 14.390 -62.883 1.00 10.06 51 ASN B CA 1
ATOM 2462 C C . ASN B 1 23 ? -19.615 13.384 -63.275 1.00 10.46 51 ASN B C 1
ATOM 2463 O O . ASN B 1 23 ? -19.833 12.174 -63.309 1.00 11.43 51 ASN B O 1
ATOM 2468 N N . ALA B 1 24 ? -18.427 13.890 -63.570 1.00 10.33 52 ALA B N 1
ATOM 2469 C CA . ALA B 1 24 ? -17.351 13.048 -64.052 1.00 10.31 52 ALA B CA 1
ATOM 2470 C C . ALA B 1 24 ? -16.818 12.054 -63.030 1.00 10.14 52 ALA B C 1
ATOM 2471 O O . ALA B 1 24 ? -16.303 10.997 -63.386 1.00 10.40 52 ALA B O 1
ATOM 2473 N N . THR B 1 25 ? -16.971 12.392 -61.747 1.00 10.53 53 THR B N 1
ATOM 2474 C CA . THR B 1 25 ? -16.452 11.577 -60.666 1.00 10.91 53 THR B CA 1
ATOM 2475 C C . THR B 1 25 ? -17.566 10.875 -59.902 1.00 12.02 53 THR B C 1
ATOM 2476 O O . THR B 1 25 ? -17.312 10.319 -58.837 1.00 12.51 53 THR B O 1
ATOM 2480 N N . SER B 1 26 ? -18.802 10.929 -60.410 1.00 12.60 54 SER B N 1
ATOM 2481 C CA . SER B 1 26 ? -19.976 10.320 -59.716 1.00 13.70 54 SER B CA 1
ATOM 2482 C C . SER B 1 26 ? -20.121 10.910 -58.298 1.00 13.93 54 SER B C 1
ATOM 2483 O O . SER B 1 26 ? -20.362 10.174 -57.310 1.00 16.11 54 SER B O 1
ATOM 2486 N N . GLY B 1 27 ? -19.941 12.222 -58.194 1.00 14.11 55 GLY B N 1
ATOM 2487 C CA . GLY B 1 27 ? -20.041 12.950 -56.943 1.00 15.36 55 GLY B CA 1
ATOM 2488 C C . GLY B 1 27 ? -18.904 12.639 -55.995 1.00 16.03 55 GLY B C 1
ATOM 2489 O O . GLY B 1 27 ? -19.117 12.429 -54.789 1.00 17.60 55 GLY B O 1
ATOM 2490 N N . PHE B 1 28 ? -17.681 12.646 -56.519 1.00 14.08 56 PHE B N 1
ATOM 2491 C CA . PHE B 1 28 ? -16.480 12.313 -55.730 1.00 14.06 56 PHE B CA 1
ATOM 2492 C C . PHE B 1 28 ? -16.662 11.007 -54.976 1.00 14.88 56 PHE B C 1
ATOM 2493 O O . PHE B 1 28 ? -16.354 10.912 -53.793 1.00 16.04 56 PHE B O 1
ATOM 2501 N N . ALA B 1 29 ? -17.155 10.004 -55.677 1.00 15.30 57 ALA B N 1
ATOM 2502 C CA . ALA B 1 29 ? -17.376 8.676 -55.093 1.00 16.78 57 ALA B CA 1
ATOM 2503 C C . ALA B 1 29 ? -16.062 8.130 -54.544 1.00 18.22 57 ALA B C 1
ATOM 2504 O O . ALA B 1 29 ? -15.026 8.197 -55.203 1.00 16.27 57 ALA B O 1
ATOM 2506 N N . ALA B 1 30 ? -16.107 7.574 -53.327 1.00 19.14 58 ALA B N 1
ATOM 2507 C CA . ALA B 1 30 ? -14.895 7.115 -52.646 1.00 20.89 58 ALA B CA 1
ATOM 2508 C C . ALA B 1 30 ? -14.106 6.104 -53.455 1.00 19.91 58 ALA B C 1
ATOM 2509 O O . ALA B 1 30 ? -12.864 6.077 -53.393 1.00 20.42 58 ALA B O 1
ATOM 2511 N N . GLU B 1 31 ? -14.805 5.259 -54.192 1.00 21.26 59 GLU B N 1
ATOM 2512 C CA . GLU B 1 31 ? -14.161 4.209 -54.978 1.00 23.16 59 GLU B CA 1
ATOM 2513 C C . GLU B 1 31 ? -13.461 4.750 -56.227 1.00 20.81 59 GLU B C 1
ATOM 2514 O O . GLU B 1 31 ? -12.718 4.028 -56.861 1.00 21.37 59 GLU B O 1
ATOM 2520 N N . ASN B 1 32 ? -13.723 6.020 -56.571 1.00 18.68 60 ASN B N 1
ATOM 2521 C CA . ASN B 1 32 ? -12.919 6.709 -57.568 1.00 16.96 60 ASN B CA 1
ATOM 2522 C C . ASN B 1 32 ? -11.643 7.313 -57.048 1.00 16.99 60 ASN B C 1
ATOM 2523 O O . ASN B 1 32 ? -10.868 7.866 -57.836 1.00 14.27 60 ASN B O 1
ATOM 2528 N N . ILE B 1 33 ? -11.350 7.184 -55.761 1.00 15.70 61 ILE B N 1
ATOM 2529 C CA . ILE B 1 33 ? -10.065 7.670 -55.278 1.00 15.97 61 ILE B CA 1
ATOM 2530 C C . ILE B 1 33 ? -8.937 6.789 -55.812 1.00 17.37 61 ILE B C 1
ATOM 2531 O O . ILE B 1 33 ? -8.985 5.569 -55.699 1.00 19.28 61 ILE B O 1
ATOM 2536 N N . VAL B 1 34 ? -7.912 7.427 -56.380 1.00 16.43 62 VAL B N 1
ATOM 2537 C CA . VAL B 1 34 ? -6.764 6.724 -56.940 1.00 17.59 62 VAL B CA 1
ATOM 2538 C C . VAL B 1 34 ? -5.454 7.091 -56.264 1.00 19.90 62 VAL B C 1
ATOM 2539 O O . VAL B 1 34 ? -4.414 6.508 -56.567 1.00 22.00 62 VAL B O 1
ATOM 2543 N N . SER B 1 35 ? -5.479 8.060 -55.365 1.00 19.48 63 SER B N 1
ATOM 2544 C CA . SER B 1 35 ? -4.294 8.397 -54.599 1.00 22.12 63 SER B CA 1
ATOM 2545 C C . SER B 1 35 ? -4.093 7.382 -53.470 1.00 26.50 63 SER B C 1
ATOM 2546 O O . SER B 1 35 ? -4.896 6.463 -53.294 1.00 25.50 63 SER B O 1
ATOM 2549 N N . GLU B 1 36 ? -3.009 7.565 -52.712 1.00 31.60 64 GLU B N 1
ATOM 2550 C CA . GLU B 1 36 ? -2.501 6.551 -51.775 1.00 38.93 64 GLU B CA 1
ATOM 2551 C C . GLU B 1 36 ? -2.979 6.634 -50.318 1.00 47.42 64 GLU B C 1
ATOM 2552 O O . GLU B 1 36 ? -2.754 5.693 -49.554 1.00 51.93 64 GLU B O 1
ATOM 2554 N N . HIS B 1 37 ? -3.614 7.738 -49.925 1.00 58.20 65 HIS B N 1
ATOM 2555 C CA . HIS B 1 37 ? -3.849 8.027 -48.495 1.00 68.83 65 HIS B CA 1
ATOM 2556 C C . HIS B 1 37 ? -5.337 8.026 -48.060 1.00 72.30 65 HIS B C 1
ATOM 2557 O O . HIS B 1 37 ? -5.696 8.650 -47.051 1.00 72.73 65 HIS B O 1
ATOM 2564 N N . GLY B 1 38 ? -6.187 7.306 -48.799 1.00 73.95 66 GLY B N 1
ATOM 2565 C CA . GLY B 1 38 ? -7.634 7.294 -48.541 1.00 70.19 66 GLY B CA 1
ATOM 2566 C C . GLY B 1 38 ? -8.270 8.647 -48.821 1.00 68.86 66 GLY B C 1
ATOM 2567 O O . GLY B 1 38 ? -7.650 9.505 -49.451 1.00 65.23 66 GLY B O 1
ATOM 2568 N N . GLU B 1 39 ? -9.502 8.844 -48.350 1.00 68.12 67 GLU B N 1
ATOM 2569 C CA . GLU B 1 39 ? -10.210 10.122 -48.535 1.00 68.44 67 GLU B CA 1
ATOM 2570 C C . GLU B 1 39 ? -9.838 11.128 -47.452 1.00 70.38 67 GLU B C 1
ATOM 2571 O O . GLU B 1 39 ? -9.865 12.344 -47.677 1.00 69.64 67 GLU B O 1
ATOM 2577 N N . ARG B 1 40 ? -9.490 10.605 -46.277 1.00 73.22 68 ARG B N 1
ATOM 2578 C CA . ARG B 1 40 ? -9.136 11.423 -45.120 1.00 73.70 68 ARG B CA 1
ATOM 2579 C C . ARG B 1 40 ? -7.843 12.234 -45.324 1.00 73.62 68 ARG B C 1
ATOM 2580 O O . ARG B 1 40 ? -7.581 13.177 -44.570 1.00 75.64 68 ARG B O 1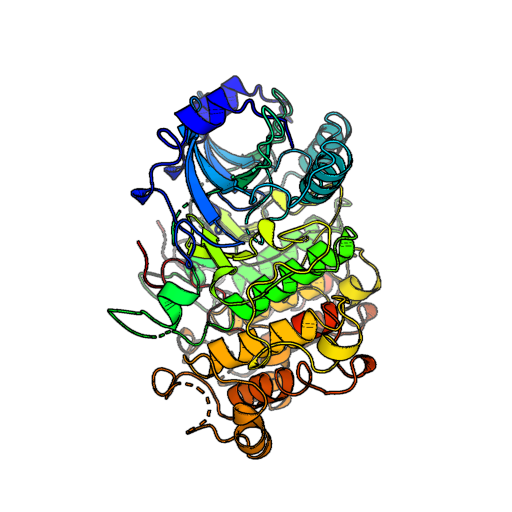
ATOM 2582 N N . ALA B 1 41 ? -7.046 11.870 -46.334 1.00 70.29 69 ALA B N 1
ATOM 2583 C CA . ALA B 1 41 ? -5.819 12.606 -46.678 1.00 66.69 69 ALA B CA 1
ATOM 2584 C C . ALA B 1 41 ? -6.120 14.060 -47.012 1.00 62.17 69 ALA B C 1
ATOM 2585 O O . ALA B 1 41 ? -7.183 14.350 -47.566 1.00 62.24 69 ALA B O 1
ATOM 2587 N N . PRO B 1 42 ? -5.179 14.977 -46.697 1.00 58.30 70 PRO B N 1
ATOM 2588 C CA . PRO B 1 42 ? -5.474 16.411 -46.871 1.00 56.87 70 PRO B CA 1
ATOM 2589 C C . PRO B 1 42 ? -5.947 16.718 -48.291 1.00 51.52 70 PRO B C 1
ATOM 2590 O O . PRO B 1 42 ? -6.968 17.394 -48.480 1.00 50.04 70 PRO B O 1
ATOM 2594 N N . ASN B 1 43 ? -5.194 16.200 -49.262 1.00 44.94 71 ASN B N 1
ATOM 2595 C CA . ASN B 1 43 ? -5.549 16.261 -50.667 1.00 39.69 71 ASN B CA 1
ATOM 2596 C C . ASN B 1 43 ? -5.656 14.840 -51.249 1.00 36.55 71 ASN B C 1
ATOM 2597 O O . ASN B 1 43 ? -4.815 13.969 -50.994 1.00 39.00 71 ASN B O 1
ATOM 2602 N N . VAL B 1 44 ? -6.689 14.640 -52.058 1.00 29.87 72 VAL B N 1
ATOM 2603 C CA . VAL B 1 44 ? -7.029 13.353 -52.618 1.00 24.12 72 VAL B CA 1
ATOM 2604 C C . VAL B 1 44 ? -7.105 13.512 -54.141 1.00 18.02 72 VAL B C 1
ATOM 2605 O O . VAL B 1 44 ? -7.390 14.606 -54.613 1.00 15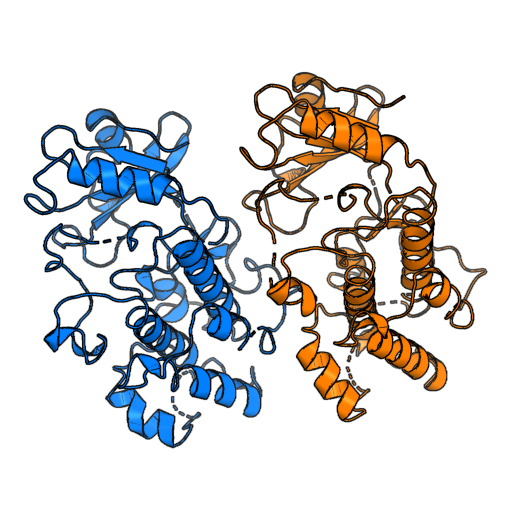.98 72 VAL B O 1
ATOM 2609 N N . VAL B 1 45 ? -6.790 12.449 -54.882 1.00 14.06 73 VAL B N 1
ATOM 2610 C CA . VAL B 1 45 ? -6.957 12.401 -56.357 1.00 12.60 73 VAL B CA 1
ATOM 2611 C C . VAL B 1 45 ? -8.038 11.384 -56.735 1.00 12.06 73 VAL B C 1
ATOM 2612 O O . VAL B 1 45 ? -8.051 10.252 -56.250 1.00 12.19 73 VAL B O 1
ATOM 2616 N N . TYR B 1 46 ? -8.961 11.809 -57.590 1.00 10.39 74 TYR B N 1
ATOM 2617 C CA . TYR B 1 46 ? -10.037 10.962 -58.110 1.00 10.68 74 TYR B CA 1
ATOM 2618 C C . TYR B 1 46 ? -9.879 10.711 -59.592 1.00 11.16 74 TYR B C 1
ATOM 2619 O O . TYR B 1 46 ? -9.432 11.582 -60.329 1.00 12.67 74 TYR B O 1
ATOM 2628 N N . LYS B 1 47 ? -10.284 9.542 -60.039 1.00 10.76 75 LYS B N 1
ATOM 2629 C CA . LYS B 1 47 ? -10.475 9.334 -61.477 1.00 11.66 75 LYS B CA 1
ATOM 2630 C C . LYS B 1 47 ? -11.870 9.751 -61.853 1.00 11.65 75 LYS B C 1
ATOM 2631 O O . LYS B 1 47 ? -12.815 9.721 -61.055 1.00 11.54 75 LYS B O 1
ATOM 2637 N N . GLY B 1 48 ? -11.988 10.180 -63.092 1.00 11.09 76 GLY B N 1
ATOM 2638 C CA . GLY B 1 48 ? -13.270 10.539 -63.656 1.00 11.48 76 GLY B CA 1
ATOM 2639 C C . GLY B 1 48 ? -13.290 10.360 -65.145 1.00 11.03 76 GLY B C 1
ATOM 2640 O O . GLY B 1 48 ? -12.266 10.027 -65.787 1.00 10.40 76 GLY B O 1
ATOM 2641 N N . LYS B 1 49 ? -14.461 10.632 -65.705 1.00 11.72 77 LYS B N 1
ATOM 2642 C CA . LYS B 1 49 ? -14.633 10.595 -67.137 1.00 12.43 77 LYS B CA 1
ATOM 2643 C C . LYS B 1 49 ? -15.575 11.708 -67.562 1.00 11.58 77 LYS B C 1
ATOM 2644 O O . LYS B 1 49 ? -16.686 11.778 -67.059 1.00 11.54 77 LYS B O 1
ATOM 2650 N N . LEU B 1 50 ? -15.149 12.536 -68.511 1.00 11.61 78 LEU B N 1
ATOM 2651 C CA . LEU B 1 50 ? -15.967 13.607 -69.060 1.00 11.86 78 LEU B CA 1
ATOM 2652 C C . LEU B 1 50 ? -16.978 13.059 -70.080 1.00 13.40 78 LEU B C 1
ATOM 2653 O O . LEU B 1 50 ? -16.895 11.916 -70.487 1.00 13.29 78 LEU B O 1
ATOM 2658 N N . GLU B 1 51 ? -17.940 13.895 -70.458 1.00 15.82 79 GLU B N 1
ATOM 2659 C CA . GLU B 1 51 ? -19.006 13.464 -71.379 1.00 18.88 79 GLU B CA 1
ATOM 2660 C C . GLU B 1 51 ? -18.512 13.093 -72.778 1.00 17.75 79 GLU B C 1
ATOM 2661 O O . GLU B 1 51 ? -19.173 12.297 -73.456 1.00 19.54 79 GLU B O 1
ATOM 2667 N N . ASN B 1 52 ? -17.338 13.601 -73.156 1.00 16.01 80 ASN B N 1
ATOM 2668 C CA . ASN B 1 52 ? -16.653 13.184 -74.391 1.00 16.29 80 ASN B CA 1
ATOM 2669 C C . ASN B 1 52 ? -15.872 11.865 -74.249 1.00 17.38 80 ASN B C 1
ATOM 2670 O O . ASN B 1 52 ? -15.181 11.439 -75.179 1.00 16.69 80 ASN B O 1
ATOM 2675 N N . GLN B 1 53 ? -15.989 11.229 -73.073 1.00 16.71 81 GLN B N 1
ATOM 2676 C CA . GLN B 1 53 ? -15.368 9.939 -72.775 1.00 17.74 81 GLN B CA 1
ATOM 2677 C C . GLN B 1 53 ? -13.869 10.069 -72.425 1.00 16.38 81 GLN B C 1
ATOM 2678 O O .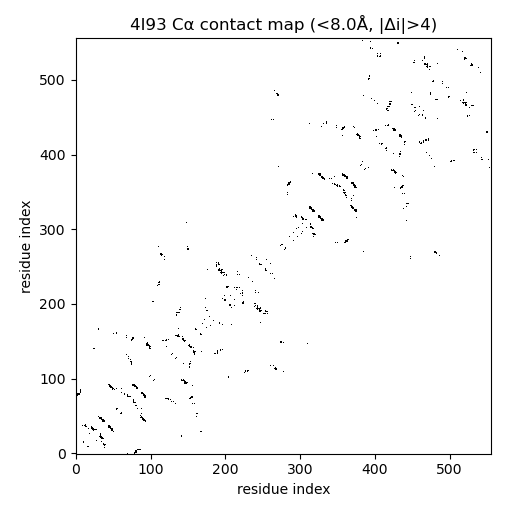 GLN B 1 53 ? -13.191 9.052 -72.228 1.00 17.32 81 GLN B O 1
ATOM 2684 N N . ARG B 1 54 ? -13.365 11.295 -72.347 1.00 15.51 82 ARG B N 1
ATOM 2685 C CA . ARG B 1 54 ? -11.987 11.531 -71.909 1.00 16.24 82 ARG B CA 1
ATOM 2686 C C . ARG B 1 54 ? -11.873 11.240 -70.416 1.00 14.69 82 ARG B C 1
ATOM 2687 O O . ARG B 1 54 ? -12.596 11.830 -69.587 1.00 14.22 82 ARG B O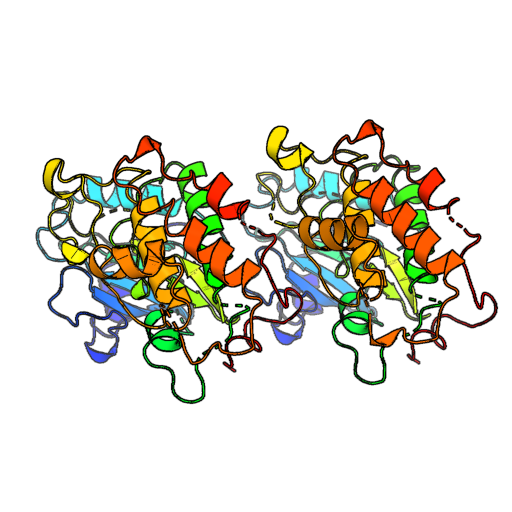 1
ATOM 2695 N N . ARG B 1 55 ? -10.941 10.369 -70.063 1.00 13.55 83 ARG B N 1
ATOM 2696 C CA . ARG B 1 55 ? -10.681 10.058 -68.657 1.00 13.46 83 ARG B CA 1
ATOM 2697 C C . ARG B 1 55 ? -9.739 11.112 -68.101 1.00 12.06 83 ARG B C 1
ATOM 2698 O O . ARG B 1 55 ? -8.791 11.558 -68.755 1.00 11.98 83 ARG B O 1
ATOM 2706 N N . ILE B 1 56 ? -10.013 11.494 -66.864 1.00 10.18 84 ILE B N 1
ATOM 2707 C CA . ILE B 1 56 ? -9.258 12.524 -66.165 1.00 9.42 84 ILE B CA 1
ATOM 2708 C C . ILE B 1 56 ? -8.876 12.066 -64.766 1.00 8.88 84 ILE B C 1
ATOM 2709 O O . ILE B 1 56 ? -9.465 11.134 -64.204 1.00 8.87 84 ILE B O 1
ATOM 2714 N N . ALA B 1 57 ? -7.860 12.731 -64.240 1.00 8.52 85 ALA B N 1
ATOM 2715 C CA . ALA B 1 57 ? -7.507 12.667 -62.842 1.00 8.66 85 ALA B CA 1
ATOM 2716 C C . ALA B 1 57 ? -7.809 14.012 -62.221 1.00 9.12 85 ALA B C 1
ATOM 2717 O O . ALA B 1 57 ? -7.467 15.052 -62.771 1.00 10.18 85 ALA B O 1
ATOM 2719 N N . VAL B 1 58 ? -8.449 14.018 -61.060 1.00 8.93 86 VAL B N 1
ATOM 2720 C CA . VAL B 1 58 ? -8.855 15.225 -60.418 1.00 9.04 86 VAL B CA 1
ATOM 2721 C C . VAL B 1 58 ? -8.249 15.325 -59.014 1.00 9.75 86 VAL B C 1
ATOM 2722 O O . VAL B 1 58 ? -8.606 14.530 -58.157 1.00 10.15 86 VAL B O 1
ATOM 2726 N N . LYS B 1 59 ? -7.341 16.269 -58.809 1.00 9.53 87 LYS B N 1
ATOM 2727 C CA . LYS B 1 59 ? -6.814 16.523 -57.458 1.00 10.46 87 LYS B CA 1
ATOM 2728 C C . LYS B 1 59 ? -7.716 17.504 -56.765 1.00 11.18 87 LYS B C 1
ATOM 2729 O O . LYS B 1 59 ? -7.958 18.618 -57.258 1.00 11.43 87 LYS B O 1
ATOM 2735 N N . ARG B 1 60 ? -8.212 17.078 -55.611 1.00 11.45 88 ARG B N 1
ATOM 2736 C CA . ARG B 1 60 ? -9.145 17.861 -54.836 1.00 12.82 88 ARG B CA 1
ATOM 2737 C C . ARG B 1 60 ? -8.448 18.382 -53.596 1.00 13.95 88 ARG B C 1
ATOM 2738 O O . ARG B 1 60 ? -8.079 17.596 -52.723 1.00 15.21 88 ARG B O 1
ATOM 2746 N N . PHE B 1 61 ? -8.261 19.695 -53.538 1.00 16.08 89 PHE B N 1
ATOM 2747 C CA . PHE B 1 61 ? -7.552 20.269 -52.414 1.00 18.32 89 PHE B CA 1
ATOM 2748 C C . PHE B 1 61 ? -8.445 20.456 -51.211 1.00 20.18 89 PHE B C 1
ATOM 2749 O O . PHE B 1 61 ? -9.672 20.574 -51.310 1.00 21.79 89 PHE B O 1
ATOM 2757 N N . ASN B 1 62 ? -7.805 20.510 -50.046 1.00 23.88 90 ASN B N 1
ATOM 2758 C CA . ASN B 1 62 ? -8.520 20.783 -48.813 1.00 29.84 90 ASN B CA 1
ATOM 2759 C C . ASN B 1 62 ? -9.073 22.191 -48.781 1.00 28.69 90 ASN B C 1
ATOM 2760 O O . ASN B 1 62 ? -8.533 23.104 -49.413 1.00 26.26 90 ASN B O 1
ATOM 2765 N N . ARG B 1 63 ? -10.176 22.345 -48.049 1.00 32.41 91 ARG B N 1
ATOM 2766 C CA . ARG B 1 63 ? -10.684 23.664 -47.682 1.00 33.77 91 ARG B CA 1
ATOM 2767 C C . ARG B 1 63 ? -9.560 24.489 -47.047 1.00 34.26 91 ARG B C 1
ATOM 2768 O O . ARG B 1 63 ? -8.819 23.990 -46.189 1.00 34.59 91 ARG B O 1
ATOM 2770 N N . LYS B 1 64 ? -9.411 25.736 -47.489 1.00 34.47 92 LYS B N 1
ATOM 2771 C CA . LYS B 1 64 ? -8.406 26.657 -46.926 1.00 36.74 92 LYS B CA 1
ATOM 2772 C C . LYS B 1 64 ? -6.968 26.395 -47.402 1.00 37.01 92 LYS B C 1
ATOM 2773 O O . LYS B 1 64 ? -6.040 27.091 -46.978 1.00 37.71 92 LYS B O 1
ATOM 2775 N N . SER B 1 65 ? -6.773 25.415 -48.290 1.00 36.68 93 SER B N 1
ATOM 2776 C CA . SER B 1 65 ? -5.455 25.174 -48.871 1.00 34.36 93 SER B CA 1
ATOM 2777 C C . SER B 1 65 ? -5.059 26.341 -49.751 1.00 33.26 93 SER B C 1
ATOM 2778 O O . SER B 1 65 ? -3.906 26.787 -49.745 1.00 31.45 93 SER B O 1
ATOM 2781 N N . TRP B 1 66 ? -6.028 26.817 -50.527 1.00 29.27 94 TRP B N 1
ATOM 2782 C CA . TRP B 1 66 ? -5.811 27.892 -51.472 1.00 29.09 94 TRP B CA 1
ATOM 2783 C C . TRP B 1 66 ? -7.024 28.815 -51.394 1.00 30.07 94 TRP B C 1
ATOM 2784 O O . TRP B 1 66 ? -7.872 28.795 -52.287 1.00 30.95 94 TRP B O 1
ATOM 2795 N N . PRO B 1 67 ? -7.111 29.629 -50.323 1.00 29.92 95 PRO B N 1
ATOM 2796 C CA . PRO B 1 67 ? -8.308 30.440 -50.077 1.00 30.08 95 PRO B CA 1
ATOM 2797 C C . PRO B 1 67 ? -8.649 31.448 -51.171 1.00 27.79 95 PRO B C 1
ATOM 2798 O O . PRO B 1 67 ? -9.812 31.780 -51.335 1.00 29.84 95 PRO B O 1
ATOM 2802 N N . ASP B 1 68 ? -7.650 31.944 -51.886 1.00 26.50 96 ASP B N 1
ATOM 2803 C CA . ASP B 1 68 ? -7.859 32.974 -52.898 1.00 26.90 96 ASP B CA 1
ATOM 2804 C C . ASP B 1 68 ? -8.022 32.269 -54.240 1.00 24.34 96 ASP B C 1
ATOM 2805 O O . ASP B 1 68 ? -7.053 31.765 -54.785 1.00 22.73 96 ASP B O 1
ATOM 2810 N N . SER B 1 69 ? -9.246 32.261 -54.779 1.00 20.87 97 SER B N 1
ATOM 2811 C CA A SER B 1 69 ? -9.562 31.600 -56.054 0.50 19.91 97 SER B CA 1
ATOM 2812 C CA B SER B 1 69 ? -9.489 31.534 -56.014 0.50 20.51 97 SER B CA 1
ATOM 2813 C C . SER B 1 69 ? -8.735 32.118 -57.216 1.00 19.52 97 SER B C 1
ATOM 2814 O O . SER B 1 69 ? -8.350 31.375 -58.105 1.00 19.48 97 SER B O 1
ATOM 2819 N N . ARG B 1 70 ? -8.508 33.441 -57.264 1.00 19.86 98 ARG B N 1
ATOM 2820 C CA . ARG B 1 70 ? -7.764 34.000 -58.384 1.00 21.66 98 ARG B CA 1
ATOM 2821 C C . ARG B 1 70 ? -6.291 33.585 -58.351 1.00 19.73 98 ARG B C 1
ATOM 2822 O O . ARG B 1 70 ? -5.715 33.328 -59.391 1.00 19.56 98 ARG B O 1
ATOM 2830 N N . GLN B 1 71 ? -5.715 33.556 -57.155 1.00 21.01 99 GLN B N 1
ATOM 2831 C CA . GLN B 1 71 ? -4.335 33.094 -56.954 1.00 21.10 99 GLN B CA 1
ATOM 2832 C C . GLN B 1 71 ? -4.197 31.627 -57.419 1.00 19.21 99 GLN B C 1
ATOM 2833 O O . GLN B 1 71 ? -3.283 31.259 -58.159 1.00 19.90 99 GLN B O 1
ATOM 2839 N N . PHE B 1 72 ? -5.149 30.813 -57.004 1.00 17.29 100 PHE B N 1
ATOM 2840 C CA . PHE B 1 72 ? -5.215 29.411 -57.444 1.00 16.53 100 PHE B CA 1
ATOM 2841 C C . PHE B 1 72 ? -5.297 29.279 -58.957 1.00 15.56 100 PHE B C 1
ATOM 2842 O O . PHE B 1 72 ? -4.540 28.541 -59.580 1.00 16.25 100 PHE B O 1
ATOM 2850 N N . LEU B 1 73 ? -6.231 30.015 -59.560 1.00 15.38 101 LEU B N 1
ATOM 2851 C CA . LEU B 1 73 ? -6.384 30.023 -60.996 1.00 15.33 101 LEU B CA 1
ATOM 2852 C C . LEU B 1 73 ? -5.121 30.404 -61.751 1.00 15.94 101 LEU B C 1
ATOM 2853 O O . LEU B 1 73 ? -4.784 29.793 -62.754 1.00 16.10 101 LEU B O 1
ATOM 2858 N N . GLU B 1 74 ? -4.459 31.456 -61.276 1.00 19.02 102 GLU B N 1
ATOM 2859 C CA . GLU B 1 74 ? -3.265 31.937 -61.948 1.00 21.79 102 GLU B CA 1
ATOM 2860 C C . GLU B 1 74 ? -2.117 30.922 -61.866 1.00 18.76 102 GLU B C 1
ATOM 2861 O O . GLU B 1 74 ? -1.410 30.714 -62.845 1.00 19.38 102 GLU B O 1
ATOM 2867 N N . GLU B 1 75 ? -1.974 30.280 -60.721 1.00 19.62 103 GLU B N 1
ATOM 2868 C CA . GLU B 1 75 ? -1.002 29.189 -60.573 1.00 20.92 103 GLU B CA 1
ATOM 2869 C C . GLU B 1 75 ? -1.331 28.028 -61.491 1.00 18.27 103 GLU B C 1
ATOM 2870 O O . GLU B 1 75 ? -0.468 27.471 -62.180 1.00 17.35 103 GLU B O 1
ATOM 2876 N N . ALA B 1 76 ? -2.602 27.650 -61.509 1.00 16.72 104 ALA B N 1
ATOM 2877 C CA . ALA B 1 76 ? -3.017 26.563 -62.363 1.00 16.11 104 ALA B CA 1
ATOM 2878 C C . ALA B 1 76 ? -2.763 26.855 -63.830 1.00 16.19 104 ALA B C 1
ATOM 2879 O O . ALA B 1 76 ? -2.254 26.023 -64.557 1.00 15.98 104 ALA B O 1
ATOM 2881 N N . LYS B 1 77 ? -3.116 28.065 -64.291 1.00 17.00 105 LYS B N 1
ATOM 2882 C CA . LYS B 1 77 ? -2.837 28.455 -65.656 1.00 18.11 105 LYS B CA 1
ATOM 2883 C C . LYS B 1 77 ? -1.342 28.336 -65.983 1.00 17.75 105 LYS B C 1
ATOM 2884 O O . LYS B 1 77 ? -0.980 27.865 -67.050 1.00 18.10 105 LYS B O 1
ATOM 2890 N N . ALA B 1 78 ? -0.499 28.727 -65.040 1.00 19.57 106 ALA B N 1
ATOM 2891 C CA . ALA B 1 78 ? 0.952 28.699 -65.268 1.00 20.15 106 ALA B CA 1
ATOM 2892 C C . ALA B 1 78 ? 1.435 27.260 -65.465 1.00 20.00 106 ALA B C 1
ATOM 2893 O O . ALA B 1 78 ? 2.167 26.953 -66.418 1.00 21.47 106 ALA B O 1
ATOM 2895 N N . VAL B 1 79 ? 0.956 26.365 -64.611 1.00 17.93 107 VAL B N 1
ATOM 2896 C CA . VAL B 1 79 ? 1.244 24.932 -64.793 1.00 16.90 107 VAL B CA 1
ATOM 2897 C C . VAL B 1 79 ? 0.676 24.413 -66.117 1.00 17.90 107 VAL B C 1
ATOM 2898 O O . VAL B 1 79 ? 1.316 23.631 -66.831 1.00 17.47 107 VAL B O 1
ATOM 2902 N N . GLY B 1 80 ? -0.523 24.878 -66.468 1.00 18.16 108 GLY B N 1
ATOM 2903 C CA . GLY B 1 80 ? -1.157 24.529 -67.733 1.00 19.38 108 GLY B CA 1
ATOM 2904 C C . GLY B 1 80 ? -0.452 24.973 -69.007 1.00 20.92 108 GLY B C 1
ATOM 2905 O O . GLY B 1 80 ? -0.801 24.508 -70.099 1.00 23.35 108 GLY B O 1
ATOM 2906 N N . GLN B 1 81 ? 0.535 25.857 -68.885 1.00 20.56 109 GLN B N 1
ATOM 2907 C CA . GLN B 1 81 ? 1.387 26.246 -70.022 1.00 24.83 109 GLN B CA 1
ATOM 2908 C C . GLN B 1 81 ? 2.374 25.162 -70.423 1.00 24.29 109 GLN B C 1
ATOM 2909 O O . GLN B 1 81 ? 2.802 25.097 -71.577 1.00 26.71 109 GLN B O 1
ATOM 2915 N N . LEU B 1 82 ? 2.748 24.326 -69.456 1.00 23.60 110 LEU B N 1
ATOM 2916 C CA . LEU B 1 82 ? 3.589 23.166 -69.705 1.00 22.97 110 LEU B CA 1
ATOM 2917 C C . LEU B 1 82 ? 2.687 22.114 -70.375 1.00 23.36 110 LEU B C 1
ATOM 2918 O O . LEU B 1 82 ? 1.566 21.841 -69.914 1.00 22.06 110 LEU B O 1
ATOM 2923 N N . ARG B 1 83 ? 3.112 21.616 -71.522 1.00 21.72 111 ARG B N 1
ATOM 2924 C CA . ARG B 1 83 ? 2.393 20.555 -72.246 1.00 21.24 111 ARG B CA 1
ATOM 2925 C C . ARG B 1 83 ? 3.464 19.740 -72.941 1.00 21.72 111 ARG B C 1
ATOM 2926 O O . ARG B 1 83 ? 4.158 20.238 -73.844 1.00 21.97 111 ARG B O 1
ATOM 2934 N N . ASN B 1 84 ? 3.582 18.481 -72.552 1.00 17.87 112 ASN B N 1
ATOM 2935 C CA . ASN B 1 84 ? 4.661 17.648 -73.042 1.00 17.51 112 ASN B CA 1
ATOM 2936 C C . ASN B 1 84 ? 4.432 16.182 -72.747 1.00 16.13 112 ASN B C 1
ATOM 2937 O O . ASN B 1 84 ? 3.838 15.832 -71.735 1.00 13.28 112 ASN B O 1
ATOM 2942 N N . HIS B 1 85 ? 4.934 15.321 -73.617 1.00 15.49 113 HIS B N 1
ATOM 2943 C CA . HIS B 1 85 ? 4.728 13.872 -73.481 1.00 15.33 113 HIS B CA 1
ATOM 2944 C C . HIS B 1 85 ? 5.411 13.228 -72.269 1.00 14.00 113 HIS B C 1
ATOM 2945 O O . HIS B 1 85 ? 5.117 12.088 -71.938 1.00 13.99 113 HIS B O 1
ATOM 2952 N N . ARG B 1 86 ? 6.310 13.966 -71.619 1.00 13.88 114 ARG B N 1
ATOM 2953 C CA . ARG B 1 86 ? 6.988 13.538 -70.443 1.00 14.39 114 ARG B CA 1
ATOM 2954 C C . ARG B 1 86 ? 6.172 13.719 -69.143 1.00 13.38 114 ARG B C 1
ATOM 2955 O O . ARG B 1 86 ? 6.546 13.200 -68.118 1.00 12.30 114 ARG B O 1
ATOM 2976 N N . ALA B 1 88 ? 2.220 13.983 -67.104 1.00 10.56 116 ALA B N 1
ATOM 2977 C CA . ALA B 1 88 ? 0.761 13.844 -67.133 1.00 10.93 116 ALA B CA 1
ATOM 2978 C C . ALA B 1 88 ? 0.277 15.291 -67.002 1.00 11.26 116 ALA B C 1
ATOM 2979 O O . ALA B 1 88 ? 0.427 15.906 -65.980 1.00 11.15 116 ALA B O 1
ATOM 2981 N N . ASN B 1 89 ? -0.297 15.808 -68.085 1.00 11.71 117 ASN B N 1
ATOM 2982 C CA . ASN B 1 89 ? -0.457 17.254 -68.272 1.00 12.59 117 ASN B CA 1
ATOM 2983 C C . ASN B 1 89 ? -1.713 17.809 -67.632 1.00 12.12 117 ASN B C 1
ATOM 2984 O O . ASN B 1 89 ? -2.704 17.085 -67.524 1.00 12.87 117 ASN B O 1
ATOM 2989 N N . LEU B 1 90 ? -1.639 19.092 -67.288 1.00 12.38 118 LEU B N 1
ATOM 2990 C CA . LEU B 1 90 ? -2.754 19.777 -66.635 1.00 12.97 118 LEU B CA 1
ATOM 2991 C C . LEU B 1 90 ? -3.707 20.311 -67.693 1.00 13.57 118 LEU B C 1
ATOM 2992 O O . LEU B 1 90 ? -3.303 21.086 -68.564 1.00 16.14 118 LEU B O 1
ATOM 2997 N N . LEU B 1 91 ? -4.974 19.892 -67.622 1.00 12.49 119 LEU B N 1
ATOM 2998 C CA . LEU B 1 91 ? -6.008 20.242 -68.620 1.00 12.95 119 LEU B CA 1
ATOM 2999 C C . LEU B 1 91 ? -6.839 21.432 -68.186 1.00 13.21 119 LEU B C 1
ATOM 3000 O O . LEU B 1 91 ? -7.409 22.165 -69.015 1.00 14.22 119 LEU B O 1
ATOM 3005 N N . GLY B 1 92 ? -6.965 21.615 -66.881 1.00 12.13 120 GLY B N 1
ATOM 3006 C CA . GLY B 1 92 ? -7.785 22.691 -66.348 1.00 12.04 120 GLY B CA 1
ATOM 3007 C C . GLY B 1 92 ? -7.863 22.700 -64.839 1.00 11.27 120 GLY B C 1
ATOM 3008 O O . GLY B 1 92 ? -7.118 21.978 -64.139 1.00 11.23 120 GLY B O 1
ATOM 3009 N N . CYS B 1 93 ? -8.790 23.498 -64.330 1.00 11.37 121 CYS B N 1
ATOM 3010 C CA . CYS B 1 93 ? -8.992 23.612 -62.883 1.00 11.09 121 CYS B CA 1
ATOM 3011 C C . CYS B 1 93 ? -10.453 23.948 -62.590 1.00 11.24 121 CYS B C 1
ATOM 3012 O O . CYS B 1 93 ? -11.203 24.228 -63.517 1.00 11.78 121 CYS B O 1
ATOM 3015 N N . CYS B 1 94 ? -10.828 23.951 -61.317 1.00 10.72 122 CYS B N 1
ATOM 3016 C CA . CYS B 1 94 ? -12.157 24.358 -60.889 1.00 11.38 122 CYS B CA 1
ATOM 3017 C C . CYS B 1 94 ? -11.996 25.046 -59.553 1.00 12.08 122 CYS B C 1
ATOM 3018 O O . CYS B 1 94 ? -11.279 24.550 -58.685 1.00 11.93 122 CYS B O 1
ATOM 3021 N N . TYR B 1 95 ? -12.708 26.158 -59.377 1.00 12.48 123 TYR B N 1
ATOM 3022 C CA . TYR B 1 95 ? -12.668 26.909 -58.110 1.00 14.12 123 TYR B CA 1
ATOM 3023 C C . TYR B 1 95 ? -14.081 27.276 -57.608 1.00 15.04 123 TYR B C 1
ATOM 3024 O O . TYR B 1 95 ? -14.232 28.166 -56.787 1.00 16.79 123 TYR B O 1
ATOM 3033 N N . GLU B 1 96 ? -15.093 26.553 -58.060 1.00 15.87 124 GLU B N 1
ATOM 3034 C CA . GLU B 1 96 ? -16.475 26.834 -57.653 1.00 16.40 124 GLU B CA 1
ATOM 3035 C C . GLU B 1 96 ? -16.832 26.158 -56.331 1.00 16.93 124 GLU B C 1
ATOM 3036 O O . GLU B 1 96 ? -16.264 25.131 -56.008 1.00 15.45 124 GLU B O 1
ATOM 3042 N N . ASP B 1 97 ? -17.819 26.704 -55.598 1.00 19.43 125 ASP B N 1
ATOM 3043 C CA . ASP B 1 97 ? -18.443 26.046 -54.415 1.00 20.86 125 ASP B CA 1
ATOM 3044 C C . ASP B 1 97 ? -17.422 25.704 -53.317 1.00 20.26 125 ASP B C 1
ATOM 3045 O O . ASP B 1 97 ? -17.545 24.678 -52.623 1.00 22.30 125 ASP B O 1
ATOM 3050 N N . GLU B 1 98 ? -16.421 26.573 -53.182 1.00 21.80 126 GLU B N 1
ATOM 3051 C CA . GLU B 1 98 ? -15.319 26.431 -52.232 1.00 23.35 126 GLU B CA 1
ATOM 3052 C C . GLU B 1 98 ? -14.315 25.342 -52.592 1.00 22.17 126 GLU B C 1
ATOM 3053 O O . GLU B 1 98 ? -13.365 25.081 -51.844 1.00 22.96 126 GLU B O 1
ATOM 3059 N N . GLU B 1 99 ? -14.502 24.704 -53.741 1.00 19.23 127 GLU B N 1
ATOM 3060 C CA . GLU B 1 99 ? -13.577 23.682 -54.184 1.00 17.41 127 GLU B CA 1
ATOM 3061 C C . GLU B 1 99 ? -12.387 24.319 -54.857 1.00 15.55 127 GLU B C 1
ATOM 3062 O O . GLU B 1 99 ? -12.471 25.403 -55.404 1.00 14.52 127 GLU B O 1
ATOM 3068 N N . ARG B 1 100 ? -11.279 23.584 -54.838 1.00 13.55 128 ARG B N 1
ATOM 3069 C CA . ARG B 1 100 ? -10.058 23.940 -55.517 1.00 13.86 128 ARG B CA 1
ATOM 3070 C C . ARG B 1 100 ? -9.563 22.649 -56.150 1.00 12.65 128 ARG B C 1
ATOM 3071 O O . ARG B 1 100 ? -9.054 21.785 -55.459 1.00 14.21 128 ARG B O 1
ATOM 3079 N N . LEU B 1 101 ? -9.777 22.495 -57.463 1.00 11.96 129 LEU B N 1
ATOM 3080 C CA . LEU B 1 101 ? -9.489 21.242 -58.172 1.00 11.42 129 LEU B CA 1
ATOM 3081 C C . LEU B 1 101 ? -8.520 21.457 -59.315 1.00 10.93 129 LEU B C 1
ATOM 3082 O O . LEU B 1 101 ? -8.619 22.448 -60.021 1.00 10.69 129 LEU B O 1
ATOM 3087 N N . LEU B 1 102 ? -7.621 20.494 -59.522 1.00 10.44 130 LEU B N 1
ATOM 3088 C CA . LEU B 1 102 ? -6.808 20.443 -60.704 1.00 10.38 130 LEU B CA 1
ATOM 3089 C C . LEU B 1 102 ? -7.245 19.230 -61.516 1.00 9.95 130 LEU B C 1
ATOM 3090 O O . LEU B 1 102 ? -7.412 18.157 -60.947 1.00 10.21 130 LEU B O 1
ATOM 3095 N N . ILE B 1 103 ? -7.376 19.385 -62.827 1.00 9.79 131 ILE B N 1
ATOM 3096 C CA . ILE B 1 103 ? -7.820 18.321 -63.707 1.00 10.13 131 ILE B CA 1
ATOM 3097 C C . ILE B 1 103 ? -6.671 18.016 -64.679 1.00 9.95 131 ILE B C 1
ATOM 3098 O O . ILE B 1 103 ? -6.208 18.901 -65.389 1.00 9.77 131 ILE B O 1
ATOM 3103 N N . ALA B 1 104 ? -6.206 16.780 -64.648 1.00 9.59 132 ALA B N 1
ATOM 3104 C CA . ALA B 1 104 ? -5.087 16.302 -65.461 1.00 9.82 132 ALA B CA 1
ATOM 3105 C C . ALA B 1 104 ? -5.480 15.126 -66.307 1.00 10.03 132 ALA B C 1
ATOM 3106 O O . ALA B 1 104 ? -6.516 14.476 -66.104 1.00 10.20 132 ALA B O 1
ATOM 3108 N N . GLU B 1 105 ? -4.611 14.804 -67.264 1.00 10.45 133 GLU B N 1
ATOM 3109 C CA . GLU B 1 105 ? -4.702 13.617 -68.068 1.00 12.66 133 GLU B CA 1
ATOM 3110 C C . GLU B 1 105 ? -4.722 12.368 -67.186 1.00 11.95 133 GLU B C 1
ATOM 3111 O O . GLU B 1 105 ? -3.906 12.246 -66.286 1.00 12.21 133 GLU B O 1
ATOM 3117 N N . PHE B 1 106 ? -5.636 11.440 -67.437 1.00 12.41 134 PHE B N 1
ATOM 3118 C CA . PHE B 1 106 ? -5.660 10.167 -66.703 1.00 13.10 134 PHE B CA 1
ATOM 3119 C C . PHE B 1 106 ? -4.539 9.236 -67.207 1.00 12.69 134 PHE B C 1
ATOM 3120 O O . PHE B 1 106 ? -4.302 9.104 -68.407 1.00 13.50 134 PHE B O 1
ATOM 3136 N N . PRO B 1 108 ? -3.557 5.432 -67.301 1.00 12.92 136 PRO B N 1
ATOM 3137 C CA . PRO B 1 108 ? -4.272 4.163 -67.030 1.00 13.24 136 PRO B CA 1
ATOM 3138 C C . PRO B 1 108 ? -3.442 3.054 -66.446 1.00 13.24 136 PRO B C 1
ATOM 3139 O O . PRO B 1 108 ? -4.042 2.062 -66.007 1.00 14.87 136 PRO B O 1
ATOM 3143 N N . ASN B 1 109 ? -2.102 3.174 -66.459 1.00 12.36 137 ASN B N 1
ATOM 3144 C CA . ASN B 1 109 ? -1.264 2.091 -65.952 1.00 12.69 137 ASN B CA 1
ATOM 3145 C C . ASN B 1 109 ? -0.717 2.408 -64.550 1.00 13.15 137 ASN B C 1
ATOM 3146 O O . ASN B 1 109 ? 0.258 1.816 -64.060 1.00 13.53 137 ASN B O 1
ATOM 3151 N N . GLU B 1 110 ? -1.406 3.330 -63.893 1.00 13.62 138 GLU B N 1
ATOM 3152 C CA . GLU B 1 110 ? -1.248 3.594 -62.469 1.00 15.35 138 GLU B CA 1
ATOM 3153 C C . GLU B 1 110 ? 0.131 4.165 -62.141 1.00 13.23 138 GLU B C 1
ATOM 3154 O O . GLU B 1 110 ? 0.718 4.857 -62.950 1.00 13.85 138 GLU B O 1
ATOM 3160 N N . THR B 1 111 ? 0.620 3.883 -60.941 1.00 11.79 139 THR B N 1
ATOM 3161 C CA . THR B 1 111 ? 1.810 4.573 -60.418 1.00 11.29 139 THR B CA 1
ATOM 3162 C C . THR B 1 111 ? 3.018 3.697 -60.338 1.00 10.50 139 THR B C 1
ATOM 3163 O O . THR B 1 111 ? 2.911 2.462 -60.275 1.00 9.27 139 THR B O 1
ATOM 3167 N N . LEU B 1 112 ? 4.191 4.325 -60.205 1.00 9.75 140 LEU B N 1
ATOM 3168 C CA . LEU B 1 112 ? 5.379 3.586 -59.798 1.00 10.15 140 LEU B CA 1
ATOM 3169 C C . LEU B 1 112 ? 5.168 2.815 -58.505 1.00 10.17 140 LEU B C 1
ATOM 3170 O O . LEU B 1 112 ? 5.574 1.646 -58.418 1.00 10.53 140 LEU B O 1
ATOM 3175 N N . ALA B 1 113 ? 4.547 3.434 -57.508 1.00 11.10 141 ALA B N 1
ATOM 3176 C CA . ALA B 1 113 ? 4.317 2.760 -56.226 1.00 11.44 141 ALA B CA 1
ATOM 3177 C C . ALA B 1 113 ? 3.604 1.417 -56.454 1.00 11.65 141 ALA B C 1
ATOM 3178 O O . ALA B 1 113 ? 3.980 0.379 -55.875 1.00 11.51 141 ALA B O 1
ATOM 3180 N N . LYS B 1 114 ? 2.576 1.406 -57.298 1.00 11.39 142 LYS B N 1
ATOM 3181 C CA . LYS B 1 114 ? 1.821 0.174 -57.530 1.00 12.56 142 LYS B CA 1
ATOM 3182 C C . LYS B 1 114 ? 2.732 -0.931 -58.052 1.00 11.79 142 LYS B C 1
ATOM 3183 O O . LYS B 1 114 ? 2.717 -2.026 -57.553 1.00 13.11 142 LYS B O 1
ATOM 3189 N N . HIS B 1 115 ? 3.531 -0.647 -59.074 1.00 10.56 143 HIS B N 1
ATOM 3190 C CA . HIS B 1 115 ? 4.311 -1.669 -59.766 1.00 10.72 143 HIS B CA 1
ATOM 3191 C C . HIS B 1 115 ? 5.609 -2.000 -59.061 1.00 11.01 143 HIS B C 1
ATOM 3192 O O . HIS B 1 115 ? 6.159 -3.098 -59.215 1.00 12.22 143 HIS B O 1
ATOM 3199 N N . LEU B 1 116 ? 6.085 -1.070 -58.260 1.00 10.30 144 LEU B N 1
ATOM 3200 C CA . LEU B 1 116 ? 7.335 -1.241 -57.531 1.00 10.85 144 LEU B CA 1
ATOM 3201 C C . LEU B 1 116 ? 7.096 -1.862 -56.140 1.00 11.42 144 LEU B C 1
ATOM 3202 O O . LEU B 1 116 ? 7.757 -2.850 -55.779 1.00 13.47 144 LEU B O 1
ATOM 3207 N N . PHE B 1 117 ? 6.163 -1.295 -55.393 1.00 11.48 145 PHE B N 1
ATOM 3208 C CA . PHE B 1 117 ? 5.858 -1.738 -54.018 1.00 12.18 145 PHE B CA 1
ATOM 3209 C C . PHE B 1 117 ? 4.766 -2.777 -53.919 1.00 14.31 145 PHE B C 1
ATOM 3210 O O . PHE B 1 117 ? 4.766 -3.593 -52.969 1.00 16.09 145 PHE B O 1
ATOM 3218 N N . HIS B 1 118 ? 3.780 -2.730 -54.806 1.00 14.99 146 HIS B N 1
ATOM 3219 C CA . HIS B 1 118 ? 2.555 -3.542 -54.613 1.00 16.46 146 HIS B CA 1
ATOM 3220 C C . HIS B 1 118 ? 2.323 -4.433 -55.804 1.00 16.82 146 HIS B C 1
ATOM 3221 O O . HIS B 1 118 ? 1.205 -4.627 -56.233 1.00 17.21 146 HIS B O 1
ATOM 3228 N N . TRP B 1 119 ? 3.407 -4.984 -56.301 1.00 16.67 147 TRP B N 1
ATOM 3229 C CA . TRP B 1 119 ? 3.375 -5.831 -57.491 1.00 19.74 147 TRP B CA 1
ATOM 3230 C C . TRP B 1 119 ? 2.641 -7.141 -57.198 1.00 21.42 147 TRP B C 1
ATOM 3231 O O . TRP B 1 119 ? 2.644 -7.639 -56.057 1.00 19.30 147 TRP B O 1
ATOM 3242 N N . GLU B 1 120 ? 1.981 -7.657 -58.235 1.00 24.25 148 GLU B N 1
ATOM 3243 C CA . GLU B 1 120 ? 1.181 -8.871 -58.133 1.00 30.13 148 GLU B CA 1
ATOM 3244 C C . GLU B 1 120 ? 1.863 -10.000 -58.895 1.00 31.75 148 GLU B C 1
ATOM 3245 O O . GLU B 1 120 ? 1.945 -11.120 -58.405 1.00 36.07 148 GLU B O 1
ATOM 3251 N N . SER B 1 121 ? 2.372 -9.698 -60.085 1.00 31.43 149 SER B N 1
ATOM 3252 C CA . SER B 1 121 ? 3.004 -10.715 -60.930 1.00 32.85 149 SER B CA 1
ATOM 3253 C C . SER B 1 121 ? 4.441 -10.978 -60.481 1.00 30.43 149 SER B C 1
ATOM 3254 O O . SER B 1 121 ? 4.737 -12.025 -59.922 1.00 28.37 149 SER B O 1
ATOM 3257 N N . GLN B 1 122 ? 5.337 -10.029 -60.726 1.00 28.38 150 GLN B N 1
ATOM 3258 C CA . GLN B 1 122 ? 6.688 -10.135 -60.226 1.00 26.66 150 GLN B CA 1
ATOM 3259 C C . GLN B 1 122 ? 7.283 -8.749 -60.012 1.00 21.68 150 GLN B C 1
ATOM 3260 O O . GLN B 1 122 ? 6.641 -7.754 -60.365 1.00 19.25 150 GLN B O 1
ATOM 3266 N N . PRO B 1 123 ? 8.474 -8.681 -59.389 1.00 19.69 151 PRO B N 1
ATOM 3267 C CA . PRO B 1 123 ? 9.077 -7.392 -59.129 1.00 18.11 151 PRO B CA 1
ATOM 3268 C C . PRO B 1 123 ? 9.396 -6.655 -60.418 1.00 16.45 151 PRO B C 1
ATOM 3269 O O . PRO B 1 123 ? 9.580 -7.261 -61.476 1.00 17.57 151 PRO B O 1
ATOM 3281 N N . LYS B 1 125 ? 11.294 -5.029 -63.291 1.00 14.45 153 LYS B N 1
ATOM 3282 C CA . LYS B 1 125 ? 12.568 -5.316 -63.920 1.00 16.51 153 LYS B CA 1
ATOM 3283 C C . LYS B 1 125 ? 13.572 -4.177 -63.769 1.00 15.56 153 LYS B C 1
ATOM 3284 O O . LYS B 1 125 ? 13.215 -3.011 -63.838 1.00 14.39 153 LYS B O 1
ATOM 3290 N N . TRP B 1 126 ? 14.836 -4.521 -63.551 1.00 15.79 154 TRP B N 1
ATOM 3291 C CA . TRP B 1 126 ? 15.906 -3.530 -63.444 1.00 15.48 154 TRP B CA 1
ATOM 3292 C C . TRP B 1 126 ? 15.888 -2.566 -64.644 1.00 14.52 154 TRP B C 1
ATOM 3293 O O . TRP B 1 126 ? 15.990 -1.342 -64.499 1.00 15.16 154 TRP B O 1
ATOM 3304 N N . ALA B 1 127 ? 15.714 -3.095 -65.853 1.00 14.39 155 ALA B N 1
ATOM 3305 C CA . ALA B 1 127 ? 15.700 -2.260 -67.032 1.00 14.30 155 ALA B CA 1
ATOM 3306 C C . ALA B 1 127 ? 14.570 -1.211 -67.012 1.00 13.36 155 ALA B C 1
ATOM 3307 O O . ALA B 1 127 ? 14.736 -0.067 -67.438 1.00 13.59 155 ALA B O 1
ATOM 3317 N N . ARG B 1 129 ? 13.167 -0.066 -64.140 1.00 11.02 157 ARG B N 1
ATOM 3318 C CA . ARG B 1 129 ? 13.575 0.899 -63.088 1.00 9.94 157 ARG B CA 1
ATOM 3319 C C . ARG B 1 129 ? 14.516 1.974 -63.610 1.00 9.88 157 ARG B C 1
ATOM 3320 O O . ARG B 1 129 ? 14.355 3.137 -63.285 1.00 9.13 157 ARG B O 1
ATOM 3328 N N . LEU B 1 130 ? 15.506 1.570 -64.410 1.00 10.65 158 LEU B N 1
ATOM 3329 C CA . LEU B 1 130 ? 16.456 2.530 -64.985 1.00 11.58 158 LEU B CA 1
ATOM 3330 C C . LEU B 1 130 ? 15.781 3.441 -65.995 1.00 10.19 158 LEU B C 1
ATOM 3331 O O . LEU B 1 130 ? 16.091 4.624 -66.115 1.00 9.81 158 LEU B O 1
ATOM 3336 N N . ARG B 1 131 ? 14.820 2.910 -66.753 1.00 10.05 159 ARG B N 1
ATOM 3337 C CA . ARG B 1 131 ? 14.102 3.723 -67.697 1.00 10.68 159 ARG B CA 1
ATOM 3338 C C . ARG B 1 131 ? 13.225 4.749 -66.965 1.00 10.04 159 ARG B C 1
ATOM 3339 O O . ARG B 1 131 ? 13.124 5.894 -67.382 1.00 10.79 159 ARG B O 1
ATOM 3347 N N . VAL B 1 132 ? 12.568 4.332 -65.885 1.00 10.13 160 VAL B N 1
ATOM 3348 C CA . VAL B 1 132 ? 11.838 5.299 -65.058 1.00 9.89 160 VAL B CA 1
ATOM 3349 C C . VAL B 1 132 ? 12.760 6.451 -64.591 1.00 9.53 160 VAL B C 1
ATOM 3350 O O . VAL B 1 132 ? 12.416 7.626 -64.704 1.00 9.34 160 VAL B O 1
ATOM 3354 N N . ALA B 1 133 ? 13.904 6.103 -64.008 1.00 9.38 161 ALA B N 1
ATOM 3355 C CA . ALA B 1 133 ? 14.825 7.106 -63.513 1.00 9.29 161 ALA B CA 1
ATOM 3356 C C . ALA B 1 133 ? 15.248 8.084 -64.621 1.00 9.04 161 ALA B C 1
ATOM 3357 O O . ALA B 1 133 ? 15.273 9.298 -64.390 1.00 9.36 161 ALA B O 1
ATOM 3359 N N . LEU B 1 134 ? 15.558 7.580 -65.817 1.00 9.46 162 LEU B N 1
ATOM 3360 C CA . LEU B 1 134 ? 15.948 8.446 -66.908 1.00 10.46 162 LEU B CA 1
ATOM 3361 C C . LEU B 1 134 ? 14.782 9.366 -67.276 1.00 9.93 162 LEU B C 1
ATOM 3362 O O . LEU B 1 134 ? 14.930 10.584 -67.390 1.00 10.54 162 LEU B O 1
ATOM 3367 N N . HIS B 1 135 ? 13.595 8.797 -67.499 1.00 10.52 163 HIS B N 1
ATOM 3368 C CA . HIS B 1 135 ? 12.472 9.599 -67.953 1.00 10.81 163 HIS B CA 1
ATOM 3369 C C . HIS B 1 135 ? 12.044 10.649 -66.924 1.00 9.92 163 HIS B C 1
ATOM 3370 O O . HIS B 1 135 ? 11.663 11.770 -67.280 1.00 10.69 163 HIS B O 1
ATOM 3377 N N . ILE B 1 136 ? 12.144 10.327 -65.638 1.00 9.52 164 ILE B N 1
ATOM 3378 C CA . ILE B 1 136 ? 11.769 11.297 -64.625 1.00 9.50 164 ILE B CA 1
ATOM 3379 C C . ILE B 1 136 ? 12.825 12.395 -64.540 1.00 9.11 164 ILE B C 1
ATOM 3380 O O . ILE B 1 136 ? 12.493 13.569 -64.394 1.00 9.25 164 ILE B O 1
ATOM 3385 N N . ALA B 1 137 ? 14.084 12.023 -64.664 1.00 9.43 165 ALA B N 1
ATOM 3386 C CA . ALA B 1 137 ? 15.133 13.074 -64.789 1.00 9.38 165 ALA B CA 1
ATOM 3387 C C . ALA B 1 137 ? 14.874 14.009 -65.989 1.00 10.09 165 ALA B C 1
ATOM 3388 O O . ALA B 1 137 ? 14.983 15.222 -65.859 1.00 10.53 165 ALA B O 1
ATOM 3390 N N . GLN B 1 138 ? 14.498 13.431 -67.133 1.00 10.86 166 GLN B N 1
ATOM 3391 C CA . GLN B 1 138 ? 14.179 14.242 -68.317 1.00 12.27 166 GLN B CA 1
ATOM 3392 C C . GLN B 1 138 ? 12.974 15.123 -68.124 1.00 11.32 166 GLN B C 1
ATOM 3393 O O . GLN B 1 138 ? 12.924 16.259 -68.582 1.00 12.80 166 GLN B O 1
ATOM 3399 N N . ALA B 1 139 ? 11.973 14.609 -67.410 1.00 11.08 167 ALA B N 1
ATOM 3400 C CA . ALA B 1 139 ? 10.825 15.397 -67.057 1.00 11.38 167 ALA B CA 1
ATOM 3401 C C . ALA B 1 139 ? 11.172 16.583 -66.151 1.00 11.27 167 ALA B C 1
ATOM 3402 O O . ALA B 1 139 ? 10.677 17.700 -66.386 1.00 11.45 167 ALA B O 1
ATOM 3404 N N . LEU B 1 140 ? 12.025 16.363 -65.139 1.00 11.57 168 LEU B N 1
ATOM 3405 C CA . LEU B 1 140 ? 12.504 17.436 -64.272 1.00 12.46 168 LEU B CA 1
ATOM 3406 C C . LEU B 1 140 ? 13.310 18.476 -65.038 1.00 12.66 168 LEU B C 1
ATOM 3407 O O . LEU B 1 140 ? 13.127 19.672 -64.780 1.00 12.89 168 LEU B O 1
ATOM 3412 N N . GLU B 1 141 ? 14.155 18.014 -65.966 1.00 12.59 169 GLU B N 1
ATOM 3413 C CA . GLU B 1 141 ? 14.972 18.898 -66.801 1.00 14.60 169 GLU B CA 1
ATOM 3414 C C . GLU B 1 141 ? 14.002 19.705 -67.691 1.00 15.16 169 GLU B C 1
ATOM 3415 O O . GLU B 1 141 ? 14.100 20.938 -67.801 1.00 15.70 169 GLU B O 1
ATOM 3421 N N . TYR B 1 142 ? 13.025 19.030 -68.287 1.00 14.17 170 TYR B N 1
ATOM 3422 C CA . TYR B 1 142 ? 12.039 19.722 -69.090 1.00 15.98 170 TYR B CA 1
ATOM 3423 C C . TYR B 1 142 ? 11.363 20.834 -68.300 1.00 15.48 170 TYR B C 1
ATOM 3424 O O . TYR B 1 142 ? 11.252 21.978 -68.777 1.00 17.03 170 TYR B O 1
ATOM 3433 N N . CYS B 1 143 ? 10.913 20.546 -67.077 1.00 15.18 171 CYS B N 1
ATOM 3434 C CA . CYS B 1 143 ? 10.210 21.509 -66.277 1.00 16.80 171 CYS B CA 1
ATOM 3435 C C . CYS B 1 143 ? 11.081 22.719 -65.993 1.00 18.58 171 CYS B C 1
ATOM 3436 O O . CYS B 1 143 ? 10.639 23.851 -66.161 1.00 19.13 171 CYS B O 1
ATOM 3439 N N . THR B 1 144 ? 12.312 22.484 -65.567 1.00 18.55 172 THR B N 1
ATOM 3440 C CA A THR B 1 144 ? 13.296 23.539 -65.291 0.50 19.82 172 THR B CA 1
ATOM 3441 C CA B THR B 1 144 ? 13.144 23.634 -65.263 0.50 20.22 172 THR B CA 1
ATOM 3442 C C . THR B 1 144 ? 13.489 24.419 -66.533 1.00 20.43 172 THR B C 1
ATOM 3443 O O . THR B 1 144 ? 13.621 25.647 -66.455 1.00 22.24 172 THR B O 1
ATOM 3450 N N . SER B 1 145 ? 13.565 23.778 -67.693 1.00 21.51 173 SER B N 1
ATOM 3451 C CA . SER B 1 145 ? 13.850 24.499 -68.952 1.00 23.18 173 SER B CA 1
ATOM 3452 C C . SER B 1 145 ? 12.669 25.355 -69.412 1.00 25.45 173 SER B C 1
ATOM 3453 O O . SER B 1 145 ? 12.842 26.218 -70.284 1.00 26.07 173 SER B O 1
ATOM 3456 N N . LYS B 1 146 ? 11.479 25.100 -68.855 1.00 25.31 174 LYS B N 1
ATOM 3457 C CA . LYS B 1 146 ? 10.270 25.871 -69.160 1.00 25.45 174 LYS B CA 1
ATOM 3458 C C . LYS B 1 146 ? 9.944 26.844 -68.032 1.00 27.52 174 LYS B C 1
ATOM 3459 O O . LYS B 1 146 ? 8.835 27.385 -67.971 1.00 29.41 174 LYS B O 1
ATOM 3465 N N . GLY B 1 147 ? 10.903 27.049 -67.130 1.00 29.35 175 GLY B N 1
ATOM 3466 C CA . GLY B 1 147 ? 10.765 28.016 -66.042 1.00 30.49 175 GLY B CA 1
ATOM 3467 C C . GLY B 1 147 ? 10.044 27.579 -64.780 1.00 31.11 175 GLY B C 1
ATOM 3468 O O . GLY B 1 147 ? 9.678 28.411 -63.964 1.00 32.39 175 GLY B O 1
ATOM 3469 N N . ARG B 1 148 ? 9.849 26.273 -64.590 1.00 28.80 176 ARG B N 1
ATOM 3470 C CA . ARG B 1 148 ? 9.299 25.743 -63.338 1.00 27.41 176 ARG B CA 1
ATOM 3471 C C . ARG B 1 148 ? 10.364 24.844 -62.682 1.00 28.91 176 ARG B C 1
ATOM 3472 O O . ARG B 1 148 ? 10.369 23.617 -62.865 1.00 28.18 176 ARG B O 1
ATOM 3480 N N . ALA B 1 149 ? 11.250 25.466 -61.911 1.00 28.70 177 ALA B N 1
ATOM 3481 C CA . ALA B 1 149 ? 12.400 24.775 -61.307 1.00 28.49 177 ALA B CA 1
ATOM 3482 C C . ALA B 1 149 ? 12.044 24.017 -60.022 1.00 25.48 177 ALA B C 1
ATOM 3483 O O . ALA B 1 149 ? 12.846 23.211 -59.525 1.00 26.96 177 ALA B O 1
ATOM 3485 N N . LEU B 1 150 ? 10.851 24.255 -59.481 1.00 21.89 178 LEU B N 1
ATOM 3486 C CA . LEU B 1 150 ? 10.436 23.596 -58.251 1.00 20.74 178 LEU B CA 1
ATOM 3487 C C . LEU B 1 150 ? 9.457 22.480 -58.576 1.00 20.42 178 LEU B C 1
ATOM 3488 O O . LEU B 1 150 ? 8.688 22.560 -59.545 1.00 22.35 178 LEU B O 1
ATOM 3493 N N . TYR B 1 151 ? 9.530 21.426 -57.780 1.00 18.85 179 TYR B N 1
ATOM 3494 C CA . TYR B 1 151 ? 8.594 20.334 -57.839 1.00 17.80 179 TYR B CA 1
ATOM 3495 C C . TYR B 1 151 ? 8.440 19.873 -56.407 1.00 19.52 179 TYR B C 1
ATOM 3496 O O . TYR B 1 151 ? 9.427 19.688 -55.665 1.00 21.71 179 TYR B O 1
ATOM 3505 N N . HIS B 1 152 ? 7.203 19.731 -55.983 1.00 19.72 180 HIS B N 1
ATOM 3506 C CA . HIS B 1 152 ? 6.889 19.436 -54.615 1.00 20.10 180 HIS B CA 1
ATOM 3507 C C . HIS B 1 152 ? 6.594 17.948 -54.411 1.00 21.71 180 HIS B C 1
ATOM 3508 O O . HIS B 1 152 ? 5.859 17.331 -55.208 1.00 21.60 180 HIS B O 1
ATOM 3515 N N . ASP B 1 153 ? 7.214 17.392 -53.369 1.00 23.16 181 ASP B N 1
ATOM 3516 C CA . ASP B 1 153 ? 6.999 16.035 -52.894 1.00 23.94 181 ASP B CA 1
ATOM 3517 C C . ASP B 1 153 ? 7.147 14.957 -53.972 1.00 20.61 181 ASP B C 1
ATOM 3518 O O . ASP B 1 153 ? 6.326 14.038 -54.053 1.00 21.15 181 ASP B O 1
ATOM 3523 N N . LEU B 1 154 ? 8.212 15.033 -54.758 1.00 16.88 182 LEU B N 1
ATOM 3524 C CA . LEU B 1 154 ? 8.502 13.978 -55.724 1.00 15.46 182 LEU B CA 1
ATOM 3525 C C . LEU B 1 154 ? 8.678 12.647 -55.021 1.00 14.83 182 LEU B C 1
ATOM 3526 O O . LEU B 1 154 ? 9.516 12.523 -54.126 1.00 16.07 182 LEU B O 1
ATOM 3531 N N . ASN B 1 155 ? 7.863 11.657 -55.381 1.00 13.99 183 ASN B N 1
ATOM 3532 C CA . ASN B 1 155 ? 8.039 10.304 -54.889 1.00 14.66 183 ASN B CA 1
ATOM 3533 C C . ASN B 1 155 ? 7.365 9.323 -55.839 1.00 13.07 183 ASN B C 1
ATOM 3534 O O . ASN B 1 155 ? 6.893 9.724 -56.892 1.00 12.14 183 ASN B O 1
ATOM 3539 N N . ALA B 1 156 ? 7.295 8.049 -55.473 1.00 12.97 184 ALA B N 1
ATOM 3540 C CA . ALA B 1 156 ? 6.769 7.013 -56.366 1.00 12.93 184 ALA B CA 1
ATOM 3541 C C . ALA B 1 156 ? 5.287 7.130 -56.677 1.00 13.21 184 ALA B C 1
ATOM 3542 O O . ALA B 1 156 ? 4.808 6.494 -57.605 1.00 12.44 184 ALA B O 1
ATOM 3544 N N A TYR B 1 157 ? 4.564 7.924 -55.895 0.50 13.90 185 TYR B N 1
ATOM 3545 N N B TYR B 1 157 ? 4.574 7.930 -55.897 0.50 13.36 185 TYR B N 1
ATOM 3546 C CA A TYR B 1 157 ? 3.156 8.176 -56.184 0.50 15.16 185 TYR B CA 1
ATOM 3547 C CA B TYR B 1 157 ? 3.166 8.173 -56.150 0.50 14.22 185 TYR B CA 1
ATOM 3548 C C A TYR B 1 157 ? 2.928 9.259 -57.220 0.50 14.59 185 TYR B C 1
ATOM 3549 C C B TYR B 1 157 ? 2.925 9.272 -57.184 0.50 14.06 185 TYR B C 1
ATOM 3550 O O A TYR B 1 157 ? 1.832 9.366 -57.755 0.50 15.75 185 TYR B O 1
ATOM 3551 O O B TYR B 1 157 ? 1.814 9.407 -57.679 0.50 15.28 185 TYR B O 1
ATOM 3568 N N . ARG B 1 158 ? 3.969 10.032 -57.523 1.00 13.48 186 ARG B N 1
ATOM 3569 C CA . ARG B 1 158 ? 3.902 11.091 -58.554 1.00 13.21 186 ARG B CA 1
ATOM 3570 C C . ARG B 1 158 ? 4.382 10.621 -59.915 1.00 11.21 186 ARG B C 1
ATOM 3571 O O . ARG B 1 158 ? 4.378 11.388 -60.881 1.00 11.38 186 ARG B O 1
ATOM 3579 N N . VAL B 1 159 ? 4.876 9.392 -59.979 1.00 10.11 187 VAL B N 1
ATOM 3580 C CA . VAL B 1 159 ? 5.378 8.832 -61.227 1.00 9.26 187 VAL B CA 1
ATOM 3581 C C . VAL B 1 159 ? 4.281 7.911 -61.717 1.00 9.06 187 VAL B C 1
ATOM 3582 O O . VAL B 1 159 ? 3.872 6.975 -61.008 1.00 9.67 187 VAL B O 1
ATOM 3586 N N . LEU B 1 160 ? 3.786 8.192 -62.911 1.00 9.79 188 LEU B N 1
ATOM 3587 C CA . LEU B 1 160 ? 2.577 7.565 -63.463 1.00 10.41 188 LEU B CA 1
ATOM 3588 C C . LEU B 1 160 ? 2.927 6.894 -64.788 1.00 10.61 188 LEU B C 1
ATOM 3589 O O . LEU B 1 160 ? 3.909 7.246 -65.438 1.00 11.47 188 LEU B O 1
ATOM 3594 N N . PHE B 1 161 ? 2.121 5.930 -65.202 1.00 10.15 189 PHE B N 1
ATOM 3595 C CA . PHE B 1 161 ? 2.346 5.240 -66.452 1.00 10.15 189 PHE B CA 1
ATOM 3596 C C . PHE B 1 161 ? 1.170 5.426 -67.398 1.00 10.23 189 PHE B C 1
ATOM 3597 O O . PHE B 1 161 ? 0.029 5.153 -67.039 1.00 10.02 189 PHE B O 1
ATOM 3605 N N . ASP B 1 162 ? 1.454 5.831 -68.622 1.00 11.23 190 ASP B N 1
ATOM 3606 C CA . ASP B 1 162 ? 0.405 6.098 -69.629 1.00 12.60 190 ASP B CA 1
ATOM 3607 C C . ASP B 1 162 ? -0.051 4.809 -70.335 1.00 14.28 190 ASP B C 1
ATOM 3608 O O . ASP B 1 162 ? 0.335 3.717 -69.932 1.00 13.57 190 ASP B O 1
ATOM 3613 N N . ASP B 1 163 ? -0.894 4.931 -71.367 1.00 17.78 191 ASP B N 1
ATOM 3614 C CA . ASP B 1 163 ? -1.337 3.747 -72.126 1.00 21.98 191 ASP B CA 1
ATOM 3615 C C . ASP B 1 163 ? -0.251 2.917 -72.791 1.00 21.73 191 ASP B C 1
ATOM 3616 O O . ASP B 1 163 ? -0.446 1.727 -73.028 1.00 22.00 191 ASP B O 1
ATOM 3621 N N . ASP B 1 164 ? 0.883 3.532 -73.083 1.00 18.84 192 ASP B N 1
ATOM 3622 C CA . ASP B 1 164 ? 2.025 2.846 -73.673 1.00 19.46 192 ASP B CA 1
ATOM 3623 C C . ASP B 1 164 ? 3.023 2.415 -72.616 1.00 16.29 192 ASP B C 1
ATOM 3624 O O . ASP B 1 164 ? 4.092 1.935 -72.932 1.00 16.26 192 ASP B O 1
ATOM 3629 N N . ALA B 1 165 ? 2.644 2.613 -71.357 1.00 15.77 193 ALA B N 1
ATOM 3630 C CA . ALA B 1 165 ? 3.450 2.304 -70.189 1.00 15.38 193 ALA B CA 1
ATOM 3631 C C . ALA B 1 165 ? 4.699 3.151 -70.084 1.00 14.93 193 ALA B C 1
ATOM 3632 O O . ALA B 1 165 ? 5.652 2.760 -69.421 1.00 15.41 193 ALA B O 1
ATOM 3634 N N . ASN B 1 166 ? 4.688 4.326 -70.727 1.00 14.17 194 ASN B N 1
ATOM 3635 C CA . ASN B 1 166 ? 5.784 5.295 -70.613 1.00 14.48 194 ASN B CA 1
ATOM 3636 C C . ASN B 1 166 ? 5.658 5.926 -69.225 1.00 12.84 194 ASN B C 1
ATOM 3637 O O . ASN B 1 166 ? 4.552 6.304 -68.839 1.00 11.74 194 ASN B O 1
ATOM 3642 N N . PRO B 1 167 ? 6.768 6.041 -68.456 1.00 12.33 195 PRO B N 1
ATOM 3643 C CA . PRO B 1 167 ? 6.711 6.785 -67.201 1.00 12.19 195 PRO B CA 1
ATOM 3644 C C . PRO B 1 167 ? 6.580 8.288 -67.409 1.00 13.11 195 PRO B C 1
ATOM 3645 O O . PRO B 1 167 ? 7.323 8.893 -68.206 1.00 15.58 195 PRO B O 1
ATOM 3649 N N . ARG B 1 168 ? 5.624 8.874 -66.717 1.00 11.44 196 ARG B N 1
ATOM 3650 C CA . ARG B 1 168 ? 5.402 10.298 -66.760 1.00 12.15 196 ARG B CA 1
ATOM 3651 C C . ARG B 1 168 ? 5.418 10.911 -65.375 1.00 11.39 196 ARG B C 1
ATOM 3652 O O . ARG B 1 168 ? 5.062 10.285 -64.412 1.00 11.97 196 ARG B O 1
ATOM 3660 N N . LEU B 1 169 ? 5.780 12.191 -65.290 1.00 10.44 197 LEU B N 1
ATOM 3661 C CA . LEU B 1 169 ? 5.753 12.913 -64.050 1.00 10.34 197 LEU B CA 1
ATOM 3662 C C . LEU B 1 169 ? 4.406 13.631 -63.901 1.00 9.28 197 LEU B C 1
ATOM 3663 O O . LEU B 1 169 ? 3.960 14.301 -64.825 1.00 9.01 197 LEU B O 1
ATOM 3668 N N . SER B 1 170 ? 3.750 13.466 -62.759 1.00 9.31 198 SER B N 1
ATOM 3669 C CA . SER B 1 170 ? 2.472 14.151 -62.516 1.00 9.88 198 SER B CA 1
ATOM 3670 C C . SER B 1 170 ? 2.644 15.655 -62.517 1.00 10.30 198 SER B C 1
ATOM 3671 O O . SER B 1 170 ? 3.541 16.185 -61.857 1.00 11.70 198 SER B O 1
ATOM 3674 N N . CYS B 1 171 ? 1.760 16.356 -63.206 1.00 10.41 199 CYS B N 1
ATOM 3675 C CA . CYS B 1 171 ? 1.778 17.821 -63.152 1.00 11.39 199 CYS B CA 1
ATOM 3676 C C . CYS B 1 171 ? 1.402 18.353 -61.782 1.00 11.35 199 CYS B C 1
ATOM 3677 O O . CYS B 1 171 ? 1.718 19.510 -61.471 1.00 12.25 199 CYS B O 1
ATOM 3680 N N . PHE B 1 172 ? 0.728 17.577 -60.940 1.00 11.66 200 PHE B N 1
ATOM 3681 C CA . PHE B 1 172 ? 0.199 18.112 -59.688 1.00 12.34 200 PHE B CA 1
ATOM 3682 C C . PHE B 1 172 ? 1.284 18.635 -58.759 1.00 13.77 200 PHE B C 1
ATOM 3683 O O . PHE B 1 172 ? 1.071 19.610 -58.051 1.00 14.28 200 PHE B O 1
ATOM 3691 N N . GLY B 1 173 ? 2.473 18.041 -58.802 1.00 13.66 201 GLY B N 1
ATOM 3692 C CA . GLY B 1 173 ? 3.532 18.486 -57.923 1.00 14.69 201 GLY B CA 1
ATOM 3693 C C . GLY B 1 173 ? 4.207 19.772 -58.387 1.00 15.57 201 GLY B C 1
ATOM 3694 O O . GLY B 1 173 ? 5.110 20.262 -57.699 1.00 17.21 201 GLY B O 1
ATOM 3695 N N . LEU B 1 174 ? 3.797 20.334 -59.518 1.00 15.41 202 LEU B N 1
ATOM 3696 C CA . LEU B 1 174 ? 4.288 21.673 -59.914 1.00 16.09 202 LEU B CA 1
ATOM 3697 C C . LEU B 1 174 ? 3.673 22.784 -59.063 1.00 17.63 202 LEU B C 1
ATOM 3698 O O . LEU B 1 174 ? 4.163 23.916 -59.123 1.00 20.18 202 LEU B O 1
ATOM 3711 N N . LYS B 1 176 ? 2.270 23.691 -54.889 1.00 22.28 204 LYS B N 1
ATOM 3712 C CA . LYS B 1 176 ? 2.277 23.284 -53.485 1.00 24.83 204 LYS B CA 1
ATOM 3713 C C . LYS B 1 176 ? 0.924 22.732 -53.068 1.00 24.29 204 LYS B C 1
ATOM 3714 O O . LYS B 1 176 ? -0.098 23.094 -53.646 1.00 25.61 204 LYS B O 1
ATOM 3720 N N . ASN B 1 177 ? 0.919 21.826 -52.095 1.00 26.54 205 ASN B N 1
ATOM 3721 C CA . ASN B 1 177 ? -0.328 21.306 -51.501 1.00 28.74 205 ASN B CA 1
ATOM 3722 C C . ASN B 1 177 ? -1.215 22.337 -50.809 1.00 31.26 205 ASN B C 1
ATOM 3723 O O . ASN B 1 177 ? -2.428 22.166 -50.702 1.00 31.39 205 ASN B O 1
ATOM 3728 N N . SER B 1 178 ? -0.592 23.399 -50.316 1.00 32.52 206 SER B N 1
ATOM 3729 C CA . SER B 1 178 ? -1.323 24.549 -49.821 1.00 34.27 206 SER B CA 1
ATOM 3730 C C . SER B 1 178 ? -0.447 25.770 -49.964 1.00 35.16 206 SER B C 1
ATOM 3731 O O . SER B 1 178 ? 0.780 25.670 -50.029 1.00 36.95 206 SER B O 1
ATOM 3734 N N . ARG B 1 179 ? -1.089 26.927 -50.032 1.00 37.39 207 ARG B N 1
ATOM 3735 C CA . ARG B 1 179 ? -0.392 28.200 -50.035 1.00 38.39 207 ARG B CA 1
ATOM 3736 C C . ARG B 1 179 ? 0.401 28.351 -48.718 1.00 40.18 207 ARG B C 1
ATOM 3737 O O . ARG B 1 179 ? 1.495 28.910 -48.716 1.00 38.75 207 ARG B O 1
ATOM 3745 N N . ASP B 1 180 ? -0.152 27.813 -47.627 1.00 45.06 208 ASP B N 1
ATOM 3746 C CA . ASP B 1 180 ? 0.417 27.908 -46.273 1.00 52.82 208 ASP B CA 1
ATOM 3747 C C . ASP B 1 180 ? 0.854 26.544 -45.711 1.00 52.26 208 ASP B C 1
ATOM 3748 O O . ASP B 1 180 ? 0.055 25.613 -45.644 1.00 55.31 208 ASP B O 1
ATOM 3753 N N . GLY B 1 181 ? 2.113 26.440 -45.293 1.00 53.73 209 GLY B N 1
ATOM 3754 C CA . GLY B 1 181 ? 2.618 25.245 -44.596 1.00 51.19 209 GLY B CA 1
ATOM 3755 C C . GLY B 1 181 ? 3.299 24.264 -45.529 1.00 47.29 209 GLY B C 1
ATOM 3756 O O . GLY B 1 181 ? 3.501 24.578 -46.693 1.00 44.13 209 GLY B O 1
ATOM 3757 N N . LYS B 1 182 ? 3.663 23.088 -45.002 1.00 47.28 210 LYS B N 1
ATOM 3758 C CA . LYS B 1 182 ? 4.295 21.980 -45.771 1.00 44.55 210 LYS B CA 1
ATOM 3759 C C . LYS B 1 182 ? 5.411 22.405 -46.735 1.00 44.42 210 LYS B C 1
ATOM 3760 O O . LYS B 1 182 ? 5.985 21.581 -47.461 1.00 43.72 210 LYS B O 1
ATOM 3762 N N . ALA B 1 189 ? 10.835 13.426 -43.192 1.00 32.62 217 ALA B N 1
ATOM 3763 C CA . ALA B 1 189 ? 11.028 11.986 -43.354 1.00 36.44 217 ALA B CA 1
ATOM 3764 C C . ALA B 1 189 ? 11.819 11.717 -44.634 1.00 36.07 217 ALA B C 1
ATOM 3765 O O . ALA B 1 189 ? 12.828 10.986 -44.665 1.00 39.72 217 ALA B O 1
ATOM 3767 N N . PHE B 1 190 ? 11.297 12.300 -45.702 1.00 34.00 218 PHE B N 1
ATOM 3768 C CA . PHE B 1 190 ? 12.006 12.426 -46.933 1.00 30.84 218 PHE B CA 1
ATOM 3769 C C . PHE B 1 190 ? 12.051 13.928 -47.175 1.00 27.82 218 PHE B C 1
ATOM 3770 O O . PHE B 1 190 ? 12.117 14.396 -48.299 1.00 27.66 218 PHE B O 1
ATOM 3778 N N . THR B 1 191 ? 12.061 14.689 -46.077 1.00 22.30 219 THR B N 1
ATOM 3779 C CA . THR B 1 191 ? 12.267 16.122 -46.146 1.00 21.68 219 THR B CA 1
ATOM 3780 C C . THR B 1 191 ? 13.767 16.382 -46.394 1.00 19.76 219 THR B C 1
ATOM 3781 O O . THR B 1 191 ? 14.618 15.875 -45.658 1.00 19.40 219 THR B O 1
ATOM 3785 N N . PRO B 1 192 ? 14.095 17.197 -47.418 1.00 19.47 220 PRO B N 1
ATOM 3786 C CA . PRO B 1 192 ? 15.510 17.593 -47.605 1.00 18.65 220 PRO B CA 1
ATOM 3787 C C . PRO B 1 192 ? 15.994 18.365 -46.382 1.00 19.09 220 PRO B C 1
ATOM 3788 O O . PRO B 1 192 ? 15.224 19.160 -45.828 1.00 18.25 220 PRO B O 1
ATOM 3792 N N . PRO B 1 193 ? 17.241 18.145 -45.955 1.00 18.30 221 PRO B N 1
ATOM 3793 C CA . PRO B 1 193 ? 17.657 18.721 -44.671 1.00 19.88 221 PRO B CA 1
ATOM 3794 C C . PRO B 1 193 ? 17.542 20.248 -44.639 1.00 20.30 221 PRO B C 1
ATOM 3795 O O . PRO B 1 193 ? 17.103 20.813 -43.628 1.00 21.70 221 PRO B O 1
ATOM 3799 N N . GLU B 1 194 ? 17.878 20.923 -45.731 1.00 20.30 222 GLU B N 1
ATOM 3800 C CA . GLU B 1 194 ? 17.797 22.389 -45.767 1.00 22.19 222 GLU B CA 1
ATOM 3801 C C . GLU B 1 194 ? 16.378 22.903 -45.500 1.00 23.25 222 GLU B C 1
ATOM 3802 O O . GLU B 1 194 ? 16.214 23.997 -44.951 1.00 23.51 222 GLU B O 1
ATOM 3808 N N . TYR B 1 195 ? 15.363 22.134 -45.874 1.00 22.66 223 TYR B N 1
ATOM 3809 C CA . TYR B 1 195 ? 13.972 22.579 -45.737 1.00 24.24 223 TYR B CA 1
ATOM 3810 C C . TYR B 1 195 ? 13.610 22.724 -44.264 1.00 24.60 223 TYR B C 1
ATOM 3811 O O . TYR B 1 195 ? 12.813 23.608 -43.892 1.00 22.89 223 TYR B O 1
ATOM 3820 N N . LEU B 1 196 ? 14.167 21.849 -43.437 1.00 24.20 224 LEU B N 1
ATOM 3821 C CA . LEU B 1 196 ? 13.967 21.947 -41.998 1.00 26.58 224 LEU B CA 1
ATOM 3822 C C . LEU B 1 196 ? 14.497 23.315 -41.479 1.00 28.44 224 LEU B C 1
ATOM 3823 O O . LEU B 1 196 ? 13.935 23.907 -40.539 1.00 28.66 224 LEU B O 1
ATOM 3828 N N . ARG B 1 197 ? 15.528 23.843 -42.139 1.00 27.61 225 ARG B N 1
ATOM 3829 C CA . ARG B 1 197 ? 16.185 25.099 -41.756 1.00 29.18 225 ARG B CA 1
ATOM 3830 C C . ARG B 1 197 ? 15.547 26.347 -42.387 1.00 29.40 225 ARG B C 1
ATOM 3831 O O . ARG B 1 197 ? 15.362 27.361 -41.722 1.00 29.10 225 ARG B O 1
ATOM 3839 N N . THR B 1 198 ? 15.201 26.271 -43.667 1.00 26.50 226 THR B N 1
ATOM 3840 C CA . THR B 1 198 ? 14.795 27.464 -44.438 1.00 26.51 226 THR B CA 1
ATOM 3841 C C . THR B 1 198 ? 13.307 27.562 -44.721 1.00 27.38 226 THR B C 1
ATOM 3842 O O . THR B 1 198 ? 12.813 28.630 -45.094 1.00 27.69 226 THR B O 1
ATOM 3846 N N . GLY B 1 199 ? 12.592 26.449 -44.623 1.00 25.83 227 GLY B N 1
ATOM 3847 C CA . GLY B 1 199 ? 11.171 26.428 -45.020 1.00 26.17 227 GLY B CA 1
ATOM 3848 C C . GLY B 1 199 ? 10.886 26.727 -46.489 1.00 26.98 227 GLY B C 1
ATOM 3849 O O . GLY B 1 199 ? 9.782 27.152 -46.823 1.00 27.81 227 GLY B O 1
ATOM 3850 N N . ARG B 1 200 ? 11.861 26.500 -47.372 1.00 25.63 228 ARG B N 1
ATOM 3851 C CA . ARG B 1 200 ? 11.668 26.739 -48.811 1.00 25.77 228 ARG B CA 1
ATOM 3852 C C . ARG B 1 200 ? 12.171 25.589 -49.696 1.00 23.40 228 ARG B C 1
ATOM 3853 O O . ARG B 1 200 ? 13.297 25.117 -49.542 1.00 24.70 228 ARG B O 1
ATOM 3861 N N . VAL B 1 201 ? 11.323 25.167 -50.630 1.00 23.12 229 VAL B N 1
ATOM 3862 C CA . VAL B 1 201 ? 11.715 24.212 -51.665 1.00 22.54 229 VAL B CA 1
ATOM 3863 C C . VAL B 1 201 ? 12.545 25.016 -52.650 1.00 21.85 229 VAL B C 1
ATOM 3864 O O . VAL B 1 201 ? 12.176 26.138 -53.001 1.00 20.99 229 VAL B O 1
ATOM 3868 N N . THR B 1 202 ? 13.691 24.457 -53.041 1.00 18.91 230 THR B N 1
ATOM 3869 C CA . THR B 1 202 ? 14.607 25.062 -54.009 1.00 19.03 230 THR B CA 1
ATOM 3870 C C . THR B 1 202 ? 14.859 24.036 -55.111 1.00 16.10 230 THR B C 1
ATOM 3871 O O . THR B 1 202 ? 14.467 22.877 -54.959 1.00 15.20 230 THR B O 1
ATOM 3875 N N . PRO B 1 203 ? 15.481 24.448 -56.232 1.00 15.99 231 PRO B N 1
ATOM 3876 C CA . PRO B 1 203 ? 15.828 23.481 -57.280 1.00 15.92 231 PRO B CA 1
ATOM 3877 C C . PRO B 1 203 ? 16.657 22.328 -56.723 1.00 15.77 231 PRO B C 1
ATOM 3878 O O . PRO B 1 203 ? 16.443 21.142 -57.076 1.00 15.28 231 PRO B O 1
ATOM 3882 N N . GLU B 1 204 ? 17.569 22.639 -55.806 1.00 13.92 232 GLU B N 1
ATOM 3883 C CA . GLU B 1 204 ? 18.390 21.587 -55.196 1.00 14.64 232 GLU B CA 1
ATOM 3884 C C . GLU B 1 204 ? 17.580 20.624 -54.330 1.00 13.21 232 GLU B C 1
ATOM 3885 O O . GLU B 1 204 ? 17.959 19.467 -54.194 1.00 12.10 232 GLU B O 1
ATOM 3891 N N . SER B 1 205 ? 16.468 21.061 -53.723 1.00 13.15 233 SER B N 1
ATOM 3892 C CA A SER B 1 205 ? 15.702 20.139 -52.884 0.50 12.92 233 SER B CA 1
ATOM 3893 C CA B SER B 1 205 ? 15.598 20.186 -52.906 0.50 12.28 233 SER B CA 1
ATOM 3894 C C . SER B 1 205 ? 14.980 19.088 -53.755 1.00 12.43 233 SER B C 1
ATOM 3895 O O . SER B 1 205 ? 14.809 17.955 -53.342 1.00 11.40 233 SER B O 1
ATOM 3900 N N . VAL B 1 206 ? 14.616 19.463 -54.964 1.00 12.60 234 VAL B N 1
ATOM 3901 C CA . VAL B 1 206 ? 14.011 18.548 -55.891 1.00 12.90 234 VAL B CA 1
ATOM 3902 C C . VAL B 1 206 ? 14.987 17.384 -56.203 1.00 11.61 234 VAL B C 1
ATOM 3903 O O . VAL B 1 206 ? 14.619 16.190 -56.309 1.00 11.39 234 VAL B O 1
ATOM 3907 N N . ILE B 1 207 ? 16.255 17.743 -56.295 1.00 10.29 235 ILE B N 1
ATOM 3908 C CA . ILE B 1 207 ? 17.269 16.750 -56.589 1.00 9.66 235 ILE B CA 1
ATOM 3909 C C . ILE B 1 207 ? 17.440 15.772 -55.431 1.00 8.66 235 ILE B C 1
ATOM 3910 O O . ILE B 1 207 ? 17.595 14.566 -55.638 1.00 7.82 235 ILE B O 1
ATOM 3915 N N . TYR B 1 208 ? 17.403 16.283 -54.201 1.00 8.50 236 TYR B N 1
ATOM 3916 C CA . TYR B 1 208 ? 17.392 15.402 -53.038 1.00 8.67 236 TYR B CA 1
ATOM 3917 C C . TYR B 1 208 ? 16.229 14.416 -53.132 1.00 8.96 236 TYR B C 1
ATOM 3918 O O . TYR B 1 208 ? 16.394 13.209 -52.955 1.00 8.48 236 TYR B O 1
ATOM 3927 N N . SER B 1 209 ? 15.039 14.927 -53.464 1.00 9.28 237 SER B N 1
ATOM 3928 C CA . SER B 1 209 ? 13.918 14.028 -53.635 1.00 10.53 237 SER B CA 1
ATOM 3929 C C . SER B 1 209 ? 14.096 12.993 -54.749 1.00 9.67 237 SER B C 1
ATOM 3930 O O . SER B 1 209 ? 13.641 11.851 -54.619 1.00 10.24 237 SER B O 1
ATOM 3933 N N . PHE B 1 210 ? 14.787 13.366 -55.819 1.00 9.15 238 PHE B N 1
ATOM 3934 C CA . PHE B 1 210 ? 15.147 12.392 -56.852 1.00 8.94 238 PHE B CA 1
ATOM 3935 C C . PHE B 1 210 ? 16.056 11.309 -56.282 1.00 8.38 238 PHE B C 1
ATOM 3936 O O . PHE B 1 210 ? 15.938 10.146 -56.645 1.00 8.09 238 PHE B O 1
ATOM 3944 N N . GLY B 1 211 ? 16.977 11.714 -55.393 1.00 8.30 239 GLY B N 1
ATOM 3945 C CA . GLY B 1 211 ? 17.790 10.741 -54.690 1.00 8.79 239 GLY B CA 1
ATOM 3946 C C . GLY B 1 211 ? 16.968 9.724 -53.942 1.00 9.27 239 GLY B C 1
ATOM 3947 O O . GLY B 1 211 ? 17.271 8.545 -53.956 1.00 9.28 239 GLY B O 1
ATOM 3948 N N . THR B 1 212 ? 15.924 10.199 -53.261 1.00 9.74 240 THR B N 1
ATOM 3949 C CA . THR B 1 212 ? 15.070 9.258 -52.534 1.00 10.89 240 THR B CA 1
ATOM 3950 C C . THR B 1 212 ? 14.307 8.353 -53.499 1.00 10.48 240 THR B C 1
ATOM 3951 O O . THR B 1 212 ? 14.084 7.193 -53.209 1.00 10.88 240 THR B O 1
ATOM 3955 N N . LEU B 1 213 ? 13.926 8.873 -54.658 1.00 9.69 241 LEU B N 1
ATOM 3956 C CA . LEU B 1 213 ? 13.297 8.022 -55.666 1.00 10.45 241 LEU B CA 1
ATOM 3957 C C . LEU B 1 213 ? 14.269 6.943 -56.164 1.00 10.00 241 LEU B C 1
ATOM 3958 O O . LEU B 1 213 ? 13.903 5.784 -56.331 1.00 9.24 241 LEU B O 1
ATOM 3963 N N . LEU B 1 214 ? 15.530 7.299 -56.394 1.00 9.20 242 LEU B N 1
ATOM 3964 C CA . LEU B 1 214 ? 16.525 6.308 -56.720 1.00 9.78 242 LEU B CA 1
ATOM 3965 C C . LEU B 1 214 ? 16.674 5.245 -55.632 1.00 10.18 242 LEU B C 1
ATOM 3966 O O . LEU B 1 214 ? 16.792 4.076 -55.964 1.00 9.87 242 LEU B O 1
ATOM 3971 N N . LEU B 1 215 ? 16.656 5.650 -54.357 1.00 10.52 243 LEU B N 1
ATOM 3972 C CA . LEU B 1 215 ? 16.744 4.666 -53.281 1.00 11.50 243 LEU B CA 1
ATOM 3973 C C . LEU B 1 215 ? 15.564 3.711 -53.343 1.00 11.53 243 LEU B C 1
ATOM 3974 O O . LEU B 1 215 ? 15.718 2.501 -53.082 1.00 11.87 243 LEU B O 1
ATOM 3979 N N . ASP B 1 216 ? 14.372 4.239 -53.649 1.00 11.60 244 ASP B N 1
ATOM 3980 C CA . ASP B 1 216 ? 13.188 3.376 -53.738 1.00 11.55 244 ASP B CA 1
ATOM 3981 C C . ASP B 1 216 ? 13.316 2.374 -54.889 1.00 11.52 244 ASP B C 1
ATOM 3982 O O . ASP B 1 216 ? 12.959 1.198 -54.775 1.00 10.84 244 ASP B O 1
ATOM 3987 N N . LEU B 1 217 ? 13.822 2.843 -56.020 1.00 10.92 245 LEU B N 1
ATOM 3988 C CA . LEU B 1 217 ? 14.059 1.979 -57.167 1.00 11.07 245 LEU B CA 1
ATOM 3989 C C . LEU B 1 217 ? 15.108 0.905 -56.871 1.00 12.42 245 LEU B C 1
ATOM 3990 O O . LEU B 1 217 ? 14.961 -0.227 -57.317 1.00 12.19 245 LEU B O 1
ATOM 3995 N N . LEU B 1 218 ? 16.149 1.265 -56.130 1.00 12.63 246 LEU B N 1
ATOM 3996 C CA . LEU B 1 218 ? 17.225 0.318 -55.768 1.00 13.84 246 LEU B CA 1
ATOM 3997 C C . LEU B 1 218 ? 16.750 -0.721 -54.772 1.00 14.07 246 LEU B C 1
ATOM 3998 O O . LEU B 1 218 ? 17.149 -1.896 -54.861 1.00 15.98 246 LEU B O 1
ATOM 4003 N N . SER B 1 219 ? 15.956 -0.284 -53.799 1.00 13.46 247 SER B N 1
ATOM 4004 C CA . SER B 1 219 ? 15.552 -1.119 -52.652 1.00 14.71 247 SER B CA 1
ATOM 4005 C C . SER B 1 219 ? 14.227 -1.851 -52.794 1.00 14.52 247 SER B C 1
ATOM 4006 O O . SER B 1 219 ? 13.980 -2.823 -52.058 1.00 16.43 247 SER B O 1
ATOM 4009 N N . GLY B 1 220 ? 13.337 -1.364 -53.651 1.00 14.27 248 GLY B N 1
ATOM 4010 C CA . GLY B 1 220 ? 11.970 -1.881 -53.707 1.00 14.01 248 GLY B CA 1
ATOM 4011 C C . GLY B 1 220 ? 11.108 -1.500 -52.507 1.00 15.84 248 GLY B C 1
ATOM 4012 O O . GLY B 1 220 ? 10.017 -2.024 -52.354 1.00 15.59 248 GLY B O 1
ATOM 4013 N N . LYS B 1 221 ? 11.584 -0.577 -51.675 1.00 15.78 249 LYS B N 1
ATOM 4014 C CA . LYS B 1 221 ? 10.849 -0.092 -50.503 1.00 18.17 249 LYS B CA 1
ATOM 4015 C C . LYS B 1 221 ? 10.943 1.418 -50.427 1.00 17.76 249 LYS B C 1
ATOM 4016 O O . LYS B 1 221 ? 11.770 2.031 -51.101 1.00 17.00 249 LYS B O 1
ATOM 4022 N N . HIS B 1 222 ? 10.086 2.016 -49.600 1.00 17.40 250 HIS B N 1
ATOM 4023 C CA . HIS B 1 222 ? 10.160 3.434 -49.312 1.00 19.10 250 HIS B CA 1
ATOM 4024 C C . HIS B 1 222 ? 11.021 3.579 -48.062 1.00 19.37 250 HIS B C 1
ATOM 4025 O O . HIS B 1 222 ? 10.534 3.563 -46.942 1.00 19.63 250 HIS B O 1
ATOM 4032 N N . ILE B 1 223 ? 12.313 3.719 -48.273 1.00 20.24 251 ILE B N 1
ATOM 4033 C CA . ILE B 1 223 ? 13.317 3.585 -47.244 1.00 19.49 251 ILE B CA 1
ATOM 4034 C C . ILE B 1 223 ? 13.831 4.940 -46.702 1.00 19.59 251 ILE B C 1
ATOM 4035 O O . ILE B 1 223 ? 14.243 5.796 -47.496 1.00 19.89 251 ILE B O 1
ATOM 4040 N N . PRO B 1 224 ? 13.830 5.155 -45.360 1.00 18.30 252 PRO B N 1
ATOM 4041 C CA . PRO B 1 224 ? 14.354 6.415 -44.860 1.00 17.20 252 PRO B CA 1
ATOM 4042 C C . PRO B 1 224 ? 15.813 6.681 -45.303 1.00 16.56 252 PRO B C 1
ATOM 4043 O O . PRO B 1 224 ? 16.667 5.844 -45.109 1.00 17.47 252 PRO B O 1
ATOM 4047 N N . PRO B 1 225 ? 16.076 7.870 -45.883 1.00 16.85 253 PRO B N 1
ATOM 4048 C CA . PRO B 1 225 ? 17.425 8.102 -46.394 1.00 17.84 253 PRO B CA 1
ATOM 4049 C C . PRO B 1 225 ? 18.589 7.941 -45.416 1.00 18.62 253 PRO B C 1
ATOM 4050 O O . PRO B 1 225 ? 19.616 7.427 -45.829 1.00 18.21 253 PRO B O 1
ATOM 4054 N N . SER B 1 226 ? 18.445 8.336 -44.142 1.00 20.03 254 SER B N 1
ATOM 4055 C CA . SER B 1 226 ? 19.578 8.219 -43.234 1.00 21.81 254 SER B CA 1
ATOM 4056 C C . SER B 1 226 ? 19.883 6.744 -43.018 1.00 20.04 254 SER B C 1
ATOM 4057 O O . SER B 1 226 ? 21.049 6.390 -42.873 1.00 20.39 254 SER B O 1
ATOM 4060 N N . HIS B 1 227 ? 18.853 5.887 -43.052 1.00 19.38 255 HIS B N 1
ATOM 4061 C CA . HIS B 1 227 ? 19.085 4.468 -42.893 1.00 19.19 255 HIS B CA 1
ATOM 4062 C C . HIS B 1 227 ? 19.793 3.919 -44.125 1.00 18.32 255 HIS B C 1
ATOM 4063 O O . HIS B 1 227 ? 20.789 3.202 -44.006 1.00 17.48 255 HIS B O 1
ATOM 4070 N N . ALA B 1 228 ? 19.300 4.295 -45.315 1.00 17.12 256 ALA B N 1
ATOM 4071 C CA . ALA B 1 228 ? 19.942 3.878 -46.555 1.00 16.91 256 ALA B CA 1
ATOM 4072 C C . ALA B 1 228 ? 21.366 4.366 -46.600 1.00 16.35 256 ALA B C 1
ATOM 4073 O O . ALA B 1 228 ? 22.264 3.631 -47.015 1.00 15.83 256 ALA B O 1
ATOM 4075 N N . LEU B 1 229 ? 21.581 5.609 -46.192 1.00 16.00 257 LEU B N 1
ATOM 4076 C CA . LEU B 1 229 ? 22.929 6.165 -46.196 1.00 17.03 257 LEU B CA 1
ATOM 4077 C C . LEU B 1 229 ? 23.897 5.442 -45.233 1.00 18.23 257 LEU B C 1
ATOM 4078 O O . LEU B 1 229 ? 25.076 5.284 -45.554 1.00 17.92 257 LEU B O 1
ATOM 4083 N N . ASP B 1 230 ? 23.398 4.970 -44.087 1.00 19.34 258 ASP B N 1
ATOM 4084 C CA . ASP B 1 230 ? 24.204 4.131 -43.178 1.00 21.75 258 ASP B CA 1
ATOM 4085 C C . ASP B 1 230 ? 24.632 2.832 -43.874 1.00 22.04 258 ASP B C 1
ATOM 4086 O O . ASP B 1 230 ? 25.799 2.434 -43.807 1.00 23.33 258 ASP B O 1
ATOM 4091 N N . LEU B 1 231 ? 23.693 2.186 -44.570 1.00 21.49 259 LEU B N 1
ATOM 4092 C CA . LEU B 1 231 ? 23.992 0.968 -45.328 1.00 22.78 259 LEU B CA 1
ATOM 4093 C C . LEU B 1 231 ? 25.046 1.231 -46.398 1.00 22.91 259 LEU B C 1
ATOM 4094 O O . LEU B 1 231 ? 25.971 0.430 -46.562 1.00 24.34 259 LEU B O 1
ATOM 4099 N N . ILE B 1 232 ? 24.906 2.347 -47.109 1.00 23.14 260 ILE B N 1
ATOM 4100 C CA . ILE B 1 232 ? 25.844 2.736 -48.163 1.00 23.96 260 ILE B CA 1
ATOM 4101 C C . ILE B 1 232 ? 27.220 3.027 -47.574 1.00 27.56 260 ILE B C 1
ATOM 4102 O O . ILE B 1 232 ? 28.235 2.610 -48.133 1.00 27.85 260 ILE B O 1
ATOM 4107 N N . ARG B 1 233 ? 27.245 3.731 -46.446 1.00 29.58 261 ARG B N 1
ATOM 4108 C CA . ARG B 1 233 ? 28.504 4.052 -45.757 1.00 32.27 261 ARG B CA 1
ATOM 4109 C C . ARG B 1 233 ? 29.300 2.784 -45.411 1.00 34.91 261 ARG B C 1
ATOM 4110 O O . ARG B 1 233 ? 30.532 2.788 -45.479 1.00 35.10 261 ARG B O 1
ATOM 4118 N N . ASP B 1 234 ? 28.600 1.701 -45.077 1.00 38.77 262 ASP B N 1
ATOM 4119 C CA . ASP B 1 234 ? 29.236 0.403 -44.832 1.00 41.79 262 ASP B CA 1
ATOM 4120 C C . ASP B 1 234 ? 29.466 -0.411 -46.105 1.00 42.31 262 ASP B C 1
ATOM 4121 O O . ASP B 1 234 ? 29.904 -1.558 -46.033 1.00 44.79 262 ASP B O 1
ATOM 4126 N N . ARG B 1 235 ? 29.161 0.167 -47.267 1.00 45.77 263 ARG B N 1
ATOM 4127 C CA . ARG B 1 235 ? 29.187 -0.567 -48.536 1.00 46.04 263 ARG B CA 1
ATOM 4128 C C . ARG B 1 235 ? 28.353 -1.870 -48.473 1.00 47.19 263 ARG B C 1
ATOM 4129 O O . ARG B 1 235 ? 28.612 -2.824 -49.223 1.00 45.36 263 ARG B O 1
ATOM 4131 N N . ASN B 1 236 ? 27.336 -1.891 -47.603 1.00 45.97 264 ASN B N 1
ATOM 4132 C CA . ASN B 1 236 ? 26.465 -3.059 -47.443 1.00 45.38 264 ASN B CA 1
ATOM 4133 C C . ASN B 1 236 ? 25.369 -3.044 -48.515 1.00 42.17 264 ASN B C 1
ATOM 4134 O O . ASN B 1 236 ? 24.173 -2.925 -48.216 1.00 39.54 264 ASN B O 1
ATOM 4139 N N . ILE B 1 237 ? 25.812 -3.174 -49.767 1.00 41.18 265 ILE B N 1
ATOM 4140 C CA . ILE B 1 237 ? 24.949 -3.137 -50.944 1.00 41.27 265 ILE B CA 1
ATOM 4141 C C . ILE B 1 237 ? 23.827 -4.176 -50.867 1.00 40.50 265 ILE B C 1
ATOM 4142 O O . ILE B 1 237 ? 22.706 -3.911 -51.299 1.00 36.84 265 ILE B O 1
ATOM 4147 N N . GLN B 1 238 ? 24.123 -5.350 -50.314 1.00 37.46 266 GLN B N 1
ATOM 4148 C CA . GLN B 1 238 ? 23.161 -6.443 -50.322 1.00 38.04 266 GLN B CA 1
ATOM 4149 C C . GLN B 1 238 ? 21.962 -6.209 -49.421 1.00 34.37 266 GLN B C 1
ATOM 4150 O O . GLN B 1 238 ? 20.878 -6.701 -49.714 1.00 34.96 266 GLN B O 1
ATOM 4164 N N . LEU B 1 240 ? 20.831 -3.103 -48.818 1.00 27.53 268 LEU B N 1
ATOM 4165 C CA . LEU B 1 240 ? 20.133 -2.036 -49.528 1.00 25.24 268 LEU B CA 1
ATOM 4166 C C . LEU B 1 240 ? 19.332 -2.521 -50.738 1.00 24.69 268 LEU B C 1
ATOM 4167 O O . LEU B 1 240 ? 18.186 -2.127 -50.922 1.00 21.67 268 LEU B O 1
ATOM 4180 N N . ASP B 1 242 ? 17.161 -4.338 -53.445 1.00 21.66 270 ASP B N 1
ATOM 4181 C CA . ASP B 1 242 ? 15.964 -5.170 -53.506 1.00 22.09 270 ASP B CA 1
ATOM 4182 C C . ASP B 1 242 ? 16.333 -6.641 -53.704 1.00 22.94 270 ASP B C 1
ATOM 4183 O O . ASP B 1 242 ? 17.018 -6.965 -54.661 1.00 21.51 270 ASP B O 1
ATOM 4188 N N . SER B 1 243 ? 15.873 -7.528 -52.805 1.00 24.26 271 SER B N 1
ATOM 4189 C CA . SER B 1 243 ? 16.035 -8.980 -53.010 1.00 25.67 271 SER B CA 1
ATOM 4190 C C . SER B 1 243 ? 15.428 -9.422 -54.347 1.00 25.09 271 SER B C 1
ATOM 4191 O O . SER B 1 243 ? 15.922 -10.354 -54.975 1.00 25.63 271 SER B O 1
ATOM 4194 N N . GLY B 1 244 ? 14.386 -8.726 -54.798 1.00 23.49 272 GLY B N 1
ATOM 4195 C CA . GLY B 1 244 ? 13.744 -9.012 -56.089 1.00 23.71 272 GLY B CA 1
ATOM 4196 C C . GLY B 1 244 ? 14.535 -8.647 -57.350 1.00 24.63 272 GLY B C 1
ATOM 4197 O O . GLY B 1 244 ? 14.083 -8.875 -58.474 1.00 26.12 272 GLY B O 1
ATOM 4198 N N . LEU B 1 245 ? 15.700 -8.029 -57.175 1.00 24.57 273 LEU B N 1
ATOM 4199 C CA . LEU B 1 245 ? 16.580 -7.718 -58.293 1.00 21.64 273 LEU B CA 1
ATOM 4200 C C . LEU B 1 245 ? 17.708 -8.726 -58.397 1.00 24.81 273 LEU B C 1
ATOM 4201 O O . LEU B 1 245 ? 18.605 -8.546 -59.228 1.00 21.52 273 LEU B O 1
ATOM 4206 N N . GLU B 1 246 ? 17.669 -9.780 -57.570 1.00 26.93 274 GLU B N 1
ATOM 4207 C CA . GLU B 1 246 ? 18.765 -10.762 -57.540 1.00 28.68 274 GLU B CA 1
ATOM 4208 C C . GLU B 1 246 ? 19.127 -11.155 -58.959 1.00 26.99 274 GLU B C 1
ATOM 4209 O O . GLU B 1 246 ? 18.277 -11.573 -59.751 1.00 24.44 274 GLU B O 1
ATOM 4215 N N . GLY B 1 247 ? 20.402 -10.978 -59.273 1.00 27.48 275 GLY B N 1
ATOM 4216 C CA . GLY B 1 247 ? 20.949 -11.434 -60.528 1.00 26.52 275 GLY B CA 1
ATOM 4217 C C . GLY B 1 247 ? 20.586 -10.657 -61.769 1.00 26.43 275 GLY B C 1
ATOM 4218 O O . GLY B 1 247 ? 20.857 -11.127 -62.865 1.00 24.01 275 GLY B O 1
ATOM 4219 N N . GLN B 1 248 ? 20.006 -9.459 -61.629 1.00 26.82 276 GLN B N 1
ATOM 4220 C CA . GLN B 1 248 ? 19.565 -8.691 -62.806 1.00 27.22 276 GLN B CA 1
ATOM 4221 C C . GLN B 1 248 ? 20.491 -7.562 -63.262 1.00 28.34 276 GLN B C 1
ATOM 4222 O O . GLN B 1 248 ? 20.277 -7.001 -64.333 1.00 27.94 276 GLN B O 1
ATOM 4228 N N . PHE B 1 249 ? 21.499 -7.222 -62.471 1.00 30.62 277 PHE B N 1
ATOM 4229 C CA . PHE B 1 249 ? 22.303 -6.032 -62.738 1.00 33.52 277 PHE B CA 1
ATOM 4230 C C . PHE B 1 249 ? 23.787 -6.328 -62.574 1.00 33.94 277 PHE B C 1
ATOM 4231 O O . PHE B 1 249 ? 24.154 -7.176 -61.757 1.00 36.61 277 PHE B O 1
ATOM 4239 N N . SER B 1 250 ? 24.632 -5.637 -63.345 1.00 35.39 278 SER B N 1
ATOM 4240 C CA . SER B 1 250 ? 26.096 -5.704 -63.134 1.00 37.69 278 SER B CA 1
ATOM 4241 C C . SER B 1 250 ? 26.511 -4.875 -61.908 1.00 39.27 278 SER B C 1
ATOM 4242 O O . SER B 1 250 ? 25.924 -3.818 -61.632 1.00 37.44 278 SER B O 1
ATOM 4245 N N . SER B 1 251 ? 27.514 -5.350 -61.171 1.00 38.61 279 SER B N 1
ATOM 4246 C CA . SER B 1 251 ? 27.947 -4.656 -59.955 1.00 39.09 279 SER B CA 1
ATOM 4247 C C . SER B 1 251 ? 28.360 -3.214 -60.268 1.00 36.54 279 SER B C 1
ATOM 4248 O O . SER B 1 251 ? 28.088 -2.305 -59.480 1.00 33.76 279 SER B O 1
ATOM 4251 N N . ASP B 1 252 ? 29.008 -3.016 -61.416 1.00 33.15 280 ASP B N 1
ATOM 4252 C CA . ASP B 1 252 ? 29.372 -1.676 -61.886 1.00 33.48 280 ASP B CA 1
ATOM 4253 C C . ASP B 1 252 ? 28.163 -0.734 -62.023 1.00 29.52 280 ASP B C 1
ATOM 4254 O O . ASP B 1 252 ? 28.233 0.424 -61.594 1.00 27.74 280 ASP B O 1
ATOM 4259 N N . ASP B 1 253 ? 27.086 -1.207 -62.652 1.00 28.37 281 ASP B N 1
ATOM 4260 C CA . ASP B 1 253 ? 25.866 -0.385 -62.841 1.00 27.64 281 ASP B CA 1
ATOM 4261 C C . ASP B 1 253 ? 25.057 -0.154 -61.551 1.00 25.58 281 ASP B C 1
ATOM 4262 O O . ASP B 1 253 ? 24.508 0.937 -61.352 1.00 22.48 281 ASP B O 1
ATOM 4267 N N . GLY B 1 254 ? 24.976 -1.161 -60.687 1.00 22.17 282 GLY B N 1
ATOM 4268 C CA . GLY B 1 254 ? 24.346 -0.992 -59.378 1.00 22.45 282 GLY B CA 1
ATOM 4269 C C . GLY B 1 254 ? 25.074 0.052 -58.552 1.00 22.93 282 GLY B C 1
ATOM 4270 O O . GLY B 1 254 ? 24.456 0.963 -57.946 1.00 20.98 282 GLY B O 1
ATOM 4271 N N . THR B 1 255 ? 26.395 -0.066 -58.527 1.00 21.67 283 THR B N 1
ATOM 4272 C CA . THR B 1 255 ? 27.224 0.884 -57.821 1.00 22.57 283 THR B CA 1
ATOM 4273 C C . THR B 1 255 ? 27.134 2.259 -58.429 1.00 19.86 283 THR B C 1
ATOM 4274 O O . THR B 1 255 ? 27.109 3.224 -57.694 1.00 17.71 283 THR B O 1
ATOM 4278 N N . GLU B 1 256 ? 27.083 2.369 -59.759 1.00 19.07 284 GLU B N 1
ATOM 4279 C CA . GLU B 1 256 ? 26.964 3.677 -60.366 1.00 19.11 284 GLU B CA 1
ATOM 4280 C C . GLU B 1 256 ? 25.633 4.351 -59.997 1.00 16.33 284 GLU B C 1
ATOM 4281 O O . GLU B 1 256 ? 25.616 5.578 -59.750 1.00 15.70 284 GLU B O 1
ATOM 4287 N N . LEU B 1 257 ? 24.541 3.570 -59.930 1.00 15.61 285 LEU B N 1
ATOM 4288 C CA . LEU B 1 257 ? 23.230 4.143 -59.543 1.00 14.05 285 LEU B CA 1
ATOM 4289 C C . LEU B 1 257 ? 23.275 4.567 -58.085 1.00 12.72 285 LEU B C 1
ATOM 4290 O O . LEU B 1 257 ? 22.777 5.653 -57.731 1.00 12.74 285 LEU B O 1
ATOM 4295 N N . ILE B 1 258 ? 23.889 3.740 -57.228 1.00 12.78 286 ILE B N 1
ATOM 4296 C CA . ILE B 1 258 ? 24.046 4.090 -55.831 1.00 12.57 286 ILE B CA 1
ATOM 4297 C C . ILE B 1 258 ? 24.887 5.374 -55.672 1.00 12.03 286 ILE B C 1
ATOM 4298 O O . ILE B 1 258 ? 24.551 6.244 -54.880 1.00 12.40 286 ILE B O 1
ATOM 4303 N N . ARG B 1 259 ? 25.985 5.493 -56.413 1.00 12.13 287 ARG B N 1
ATOM 4304 C CA . ARG B 1 259 ? 26.790 6.708 -56.371 1.00 12.66 287 ARG B CA 1
ATOM 4305 C C . ARG B 1 259 ? 26.012 7.959 -56.775 1.00 11.51 287 ARG B C 1
ATOM 4306 O O . ARG B 1 259 ? 26.227 9.048 -56.235 1.00 12.07 287 ARG B O 1
ATOM 4314 N N . LEU B 1 260 ? 25.131 7.799 -57.747 1.00 10.38 288 LEU B N 1
ATOM 4315 C CA . LEU B 1 260 ? 24.271 8.909 -58.159 1.00 10.54 288 LEU B CA 1
ATOM 4316 C C . LEU B 1 260 ? 23.313 9.282 -57.041 1.00 10.19 288 LEU B C 1
ATOM 4317 O O . LEU B 1 260 ? 23.147 10.461 -56.763 1.00 9.64 288 LEU B O 1
ATOM 4322 N N . ALA B 1 261 ? 22.684 8.286 -56.417 1.00 10.17 289 ALA B N 1
ATOM 4323 C CA . ALA B 1 261 ? 21.812 8.540 -55.269 1.00 10.11 289 ALA B CA 1
ATOM 4324 C C . ALA B 1 261 ? 22.584 9.286 -54.170 1.00 10.11 289 ALA B C 1
ATOM 4325 O O . ALA B 1 261 ? 22.090 10.266 -53.613 1.00 10.72 289 ALA B O 1
ATOM 4327 N N . SER B 1 262 ? 23.802 8.826 -53.856 1.00 11.24 290 SER B N 1
ATOM 4328 C CA . SER B 1 262 ? 24.634 9.499 -52.841 1.00 11.34 290 SER B CA 1
ATOM 4329 C C . SER B 1 262 ? 24.907 10.967 -53.164 1.00 10.98 290 SER B C 1
ATOM 4330 O O . SER B 1 262 ? 24.917 11.827 -52.285 1.00 11.58 290 SER B O 1
ATOM 4333 N N . ARG B 1 263 ? 25.149 11.276 -54.439 1.00 10.17 291 ARG B N 1
ATOM 4334 C CA . ARG B 1 263 ? 25.312 12.670 -54.844 1.00 10.52 291 ARG B CA 1
ATOM 4335 C C . ARG B 1 263 ? 24.040 13.496 -54.610 1.00 9.53 291 ARG B C 1
ATOM 4336 O O . ARG B 1 263 ? 24.077 14.627 -54.146 1.00 10.12 291 ARG B O 1
ATOM 4344 N N . CYS B 1 264 ? 22.908 12.909 -54.964 1.00 9.19 292 CYS B N 1
ATOM 4345 C CA . CYS B 1 264 ? 21.635 13.591 -54.831 1.00 9.31 292 CYS B CA 1
ATOM 4346 C C . CYS B 1 264 ? 21.255 13.870 -53.394 1.00 9.30 292 CYS B C 1
ATOM 4347 O O . CYS B 1 264 ? 20.615 14.906 -53.096 1.00 8.77 292 CYS B O 1
ATOM 4350 N N . LEU B 1 265 ? 21.679 12.954 -52.510 1.00 9.79 293 LEU B N 1
ATOM 4351 C CA . LEU B 1 265 ? 21.324 12.989 -51.087 1.00 10.56 293 LEU B CA 1
ATOM 4352 C C . LEU B 1 265 ? 22.315 13.803 -50.250 1.00 11.09 293 LEU B C 1
ATOM 4353 O O . LEU B 1 265 ? 22.183 13.850 -49.017 1.00 11.84 293 LEU B O 1
ATOM 4358 N N . GLN B 1 266 ? 23.303 14.428 -50.905 1.00 11.12 294 GLN B N 1
ATOM 4359 C CA . GLN B 1 266 ? 24.274 15.259 -50.168 1.00 12.36 294 GLN B CA 1
ATOM 4360 C C . GLN B 1 266 ? 23.592 16.284 -49.270 1.00 12.43 294 GLN B C 1
ATOM 4361 O O . GLN B 1 266 ? 22.629 16.948 -49.654 1.00 11.73 294 GLN B O 1
ATOM 4367 N N . TYR B 1 267 ? 24.066 16.384 -48.037 1.00 13.36 295 TYR B N 1
ATOM 4368 C CA . TYR B 1 267 ? 23.548 17.351 -47.127 1.00 15.18 295 TYR B CA 1
ATOM 4369 C C . TYR B 1 267 ? 23.662 18.786 -47.655 1.00 14.55 295 TYR B C 1
ATOM 4370 O O . TYR B 1 267 ? 22.684 19.537 -47.547 1.00 14.85 295 TYR B O 1
ATOM 4379 N N . GLU B 1 268 ? 24.810 19.130 -48.259 1.00 15.65 296 GLU B N 1
ATOM 4380 C CA . GLU B 1 268 ? 25.024 20.472 -48.812 1.00 16.85 296 GLU B CA 1
ATOM 4381 C C . GLU B 1 268 ? 24.336 20.552 -50.175 1.00 14.78 296 GLU B C 1
ATOM 4382 O O . GLU B 1 268 ? 24.722 19.851 -51.095 1.00 14.15 296 GLU B O 1
ATOM 4388 N N . PRO B 1 269 ? 23.310 21.391 -50.299 1.00 13.86 297 PRO B N 1
ATOM 4389 C CA . PRO B 1 269 ? 22.597 21.447 -51.582 1.00 13.64 297 PRO B CA 1
ATOM 4390 C C . PRO B 1 269 ? 23.457 21.735 -52.806 1.00 14.05 297 PRO B C 1
ATOM 4391 O O . PRO B 1 269 ? 23.181 21.175 -53.873 1.00 11.92 297 PRO B O 1
ATOM 4395 N N . ARG B 1 270 ? 24.484 22.577 -52.685 1.00 14.78 298 ARG B N 1
ATOM 4396 C CA . ARG B 1 270 ? 25.307 22.934 -53.855 1.00 16.09 298 ARG B CA 1
ATOM 4397 C C . ARG B 1 270 ? 26.096 21.752 -54.426 1.00 15.28 298 ARG B C 1
ATOM 4398 O O . ARG B 1 270 ? 26.560 21.808 -55.562 1.00 16.04 298 ARG B O 1
ATOM 4406 N N . GLU B 1 271 ? 26.251 20.680 -53.647 1.00 14.09 299 GLU B N 1
ATOM 4407 C CA . GLU B 1 271 ? 26.996 19.504 -54.079 1.00 13.92 299 GLU B CA 1
ATOM 4408 C C . GLU B 1 271 ? 26.178 18.578 -54.942 1.00 12.46 299 GLU B C 1
ATOM 4409 O O . GLU B 1 271 ? 26.715 17.709 -55.611 1.00 13.04 299 GLU B O 1
ATOM 4415 N N . ARG B 1 272 ? 24.866 18.747 -54.923 1.00 10.57 300 ARG B N 1
ATOM 4416 C CA . ARG B 1 272 ? 24.000 17.829 -55.621 1.00 10.18 300 ARG B CA 1
ATOM 4417 C C . ARG B 1 272 ? 24.066 18.094 -57.121 1.00 10.31 300 ARG B C 1
ATOM 4418 O O . ARG B 1 272 ? 24.324 19.226 -57.542 1.00 11.20 300 ARG B O 1
ATOM 4426 N N . PRO B 1 273 ? 23.784 17.070 -57.936 1.00 10.16 301 PRO B N 1
ATOM 4427 C CA . PRO B 1 273 ? 23.797 17.325 -59.393 1.00 10.22 301 PRO B CA 1
ATOM 4428 C C . PRO B 1 273 ? 22.644 18.187 -59.847 1.00 11.18 301 PRO B C 1
ATOM 4429 O O . PRO B 1 273 ? 21.625 18.241 -59.156 1.00 12.12 301 PRO B O 1
ATOM 4433 N N . ASN B 1 274 ? 22.783 18.859 -60.989 1.00 10.71 302 ASN B N 1
ATOM 4434 C CA . ASN B 1 274 ? 21.648 19.525 -61.597 1.00 11.62 302 ASN B CA 1
ATOM 4435 C C . ASN B 1 274 ? 20.895 18.537 -62.520 1.00 11.00 302 ASN B C 1
ATOM 4436 O O . ASN B 1 274 ? 21.376 17.426 -62.755 1.00 10.68 302 ASN B O 1
ATOM 4441 N N . PRO B 1 275 ? 19.670 18.913 -62.977 1.00 12.57 303 PRO B N 1
ATOM 4442 C CA . PRO B 1 275 ? 18.897 17.983 -63.801 1.00 12.21 303 PRO B CA 1
ATOM 4443 C C . PRO B 1 275 ? 19.577 17.477 -65.057 1.00 11.41 303 PRO B C 1
ATOM 4444 O O . PRO B 1 275 ? 19.493 16.298 -65.338 1.00 10.43 303 PRO B O 1
ATOM 4448 N N . LYS B 1 276 ? 20.315 18.347 -65.750 1.00 11.85 304 LYS B N 1
ATOM 4449 C CA . LYS B 1 276 ? 21.051 17.866 -66.897 1.00 11.80 304 LYS B CA 1
ATOM 4450 C C . LYS B 1 276 ? 22.074 16.809 -66.519 1.00 11.36 304 LYS B C 1
ATOM 4451 O O . LYS B 1 276 ? 22.267 15.840 -67.258 1.00 11.64 304 LYS B O 1
ATOM 4457 N N . SER B 1 277 ? 22.752 16.982 -65.371 1.00 11.10 305 SER B N 1
ATOM 4458 C CA . SER B 1 277 ? 23.708 15.995 -64.926 1.00 10.67 305 SER B CA 1
ATOM 4459 C C . SER B 1 277 ? 23.065 14.666 -64.574 1.00 10.68 305 SER B C 1
ATOM 4460 O O . SER B 1 277 ? 23.651 13.603 -64.776 1.00 11.23 305 SER B O 1
ATOM 4463 N N . LEU B 1 278 ? 21.847 14.717 -64.020 1.00 10.13 306 LEU B N 1
ATOM 4464 C CA . LEU B 1 278 ? 21.084 13.491 -63.762 1.00 11.03 306 LEU B CA 1
ATOM 4465 C C . LEU B 1 278 ? 20.795 12.725 -65.055 1.00 10.28 306 LEU B C 1
ATOM 4466 O O . LEU B 1 278 ? 21.008 11.524 -65.119 1.00 11.86 306 LEU B O 1
ATOM 4471 N N . VAL B 1 279 ? 20.316 13.444 -66.061 1.00 10.69 307 VAL B N 1
ATOM 4472 C CA . VAL B 1 279 ? 20.022 12.839 -67.352 1.00 11.25 307 VAL B CA 1
ATOM 4473 C C . VAL B 1 279 ? 21.303 12.202 -67.906 1.00 11.55 307 VAL B C 1
ATOM 4474 O O . VAL B 1 279 ? 21.327 11.036 -68.296 1.00 11.73 307 VAL B O 1
ATOM 4478 N N . SER B 1 280 ? 22.395 12.970 -67.917 1.00 12.06 308 SER B N 1
ATOM 4479 C CA A SER B 1 280 ? 23.658 12.474 -68.473 0.50 12.83 308 SER B CA 1
ATOM 4480 C CA B SER B 1 280 ? 23.636 12.472 -68.503 0.50 12.80 308 SER B CA 1
ATOM 4481 C C . SER B 1 280 ? 24.167 11.246 -67.740 1.00 12.63 308 SER B C 1
ATOM 4482 O O . SER B 1 280 ? 24.719 10.344 -68.322 1.00 13.75 308 SER B O 1
ATOM 4487 N N . ALA B 1 281 ? 24.008 11.207 -66.411 1.00 11.28 309 ALA B N 1
ATOM 4488 C CA . ALA B 1 281 ? 24.450 10.055 -65.664 1.00 11.67 309 ALA B CA 1
ATOM 4489 C C . ALA B 1 281 ? 23.602 8.797 -65.954 1.00 11.93 309 ALA B C 1
ATOM 4490 O O . ALA B 1 281 ? 24.098 7.667 -65.857 1.00 14.08 309 ALA B O 1
ATOM 4500 N N . ILE B 1 283 ? 21.930 8.015 -68.851 1.00 12.75 311 ILE B N 1
ATOM 4501 C CA . ILE B 1 283 ? 21.946 7.440 -70.215 1.00 13.34 311 ILE B CA 1
ATOM 4502 C C . ILE B 1 283 ? 22.815 6.176 -70.376 1.00 14.12 311 ILE B C 1
ATOM 4503 O O . ILE B 1 283 ? 22.325 5.151 -70.890 1.00 13.57 311 ILE B O 1
ATOM 4508 N N . PRO B 1 284 ? 24.066 6.196 -69.872 1.00 14.40 312 PRO B N 1
ATOM 4509 C CA . PRO B 1 284 ? 24.899 4.993 -70.045 1.00 15.44 312 PRO B CA 1
ATOM 4510 C C . PRO B 1 284 ? 24.431 3.760 -69.303 1.00 16.30 312 PRO B C 1
ATOM 4511 O O . PRO B 1 284 ? 24.916 2.660 -69.606 1.00 18.92 312 PRO B O 1
ATOM 4515 N N . LEU B 1 285 ? 23.509 3.909 -68.351 1.00 14.91 313 LEU B N 1
ATOM 4516 C CA . LEU B 1 285 ? 23.028 2.797 -67.554 1.00 15.66 313 LEU B CA 1
ATOM 4517 C C . LEU B 1 285 ? 21.867 2.066 -68.204 1.00 15.23 313 LEU B C 1
ATOM 4518 O O . LEU B 1 285 ? 21.501 0.991 -67.742 1.00 17.86 313 LEU B O 1
ATOM 4523 N N . GLN B 1 286 ? 21.308 2.632 -69.273 1.00 15.17 314 GLN B N 1
ATOM 4524 C CA . GLN B 1 286 ? 20.077 2.099 -69.842 1.00 14.75 314 GLN B CA 1
ATOM 4525 C C . GLN B 1 286 ? 20.325 0.748 -70.485 1.00 17.66 314 GLN B C 1
ATOM 4526 O O . GLN B 1 286 ? 21.423 0.467 -70.994 1.00 17.92 314 GLN B O 1
ATOM 4532 N N . LYS B 1 287 ? 19.284 -0.072 -70.438 1.00 18.02 315 LYS B N 1
ATOM 4533 C CA . LYS B 1 287 ? 19.327 -1.451 -70.923 1.00 21.22 315 LYS B CA 1
ATOM 4534 C C . LYS B 1 287 ? 18.062 -1.701 -71.719 1.00 22.10 315 LYS B C 1
ATOM 4535 O O . LYS B 1 287 ? 17.003 -1.134 -71.428 1.00 20.27 315 LYS B O 1
ATOM 4541 N N . ASP B 1 288 ? 18.144 -2.593 -72.696 1.00 22.29 316 ASP B N 1
ATOM 4542 C CA . ASP B 1 288 ? 16.942 -3.064 -73.401 1.00 23.38 316 ASP B CA 1
ATOM 4543 C C . ASP B 1 288 ? 16.139 -1.958 -74.065 1.00 22.03 316 ASP B C 1
ATOM 4544 O O . ASP B 1 288 ? 14.917 -1.937 -73.980 1.00 20.71 316 ASP B O 1
ATOM 4549 N N . LEU B 1 289 ? 16.836 -1.042 -74.737 1.00 21.34 317 LEU B N 1
ATOM 4550 C CA . LEU B 1 289 ? 16.216 0.086 -75.419 1.00 23.65 317 LEU B CA 1
ATOM 4551 C C . LEU B 1 289 ? 15.143 -0.344 -76.422 1.00 23.78 317 LEU B C 1
ATOM 4552 O O . LEU B 1 289 ? 14.136 0.333 -76.604 1.00 24.25 317 LEU B O 1
ATOM 4557 N N . GLU B 1 290 ? 15.369 -1.500 -77.032 1.00 25.18 318 GLU B N 1
ATOM 4558 C CA . GLU B 1 290 ? 14.487 -2.005 -78.076 1.00 28.04 318 GLU B CA 1
ATOM 4559 C C . GLU B 1 290 ? 13.215 -2.622 -77.525 1.00 25.53 318 GLU B C 1
ATOM 4560 O O . GLU B 1 290 ? 12.229 -2.820 -78.261 1.00 24.96 318 GLU B O 1
ATOM 4566 N N . ILE B 1 291 ? 13.214 -2.926 -76.230 1.00 20.82 319 ILE B N 1
ATOM 4567 C CA . ILE B 1 291 ? 12.053 -3.563 -75.643 1.00 18.99 319 ILE B CA 1
ATOM 4568 C C . ILE B 1 291 ? 11.056 -2.498 -75.217 1.00 18.05 319 ILE B C 1
ATOM 4569 O O . ILE B 1 291 ? 11.391 -1.555 -74.476 1.00 17.41 319 ILE B O 1
ATOM 4574 N N . ALA B 1 292 ? 9.816 -2.671 -75.631 1.00 16.09 320 ALA B N 1
ATOM 4575 C CA . ALA B 1 292 ? 8.756 -1.715 -75.371 1.00 15.87 320 ALA B CA 1
ATOM 4576 C C . ALA B 1 292 ? 8.413 -1.661 -73.890 1.00 14.31 320 ALA B C 1
ATOM 4577 O O . ALA B 1 292 ? 8.462 -2.687 -73.191 1.00 14.76 320 ALA B O 1
ATOM 4579 N N . SER B 1 293 ? 8.101 -0.458 -73.410 1.00 14.32 321 SER B N 1
ATOM 4580 C CA . SER B 1 293 ? 7.760 -0.278 -71.993 1.00 13.87 321 SER B CA 1
ATOM 4581 C C . SER B 1 293 ? 6.628 -1.190 -71.520 1.00 13.47 321 SER B C 1
ATOM 4582 O O . SER B 1 293 ? 6.691 -1.694 -70.404 1.00 12.90 321 SER B O 1
ATOM 4585 N N . HIS B 1 294 ? 5.624 -1.452 -72.359 1.00 14.26 322 HIS B N 1
ATOM 4586 C CA . HIS B 1 294 ? 4.515 -2.289 -71.858 1.00 15.17 322 HIS B CA 1
ATOM 4587 C C . HIS B 1 294 ? 5.026 -3.711 -71.589 1.00 14.59 322 HIS B C 1
ATOM 4588 O O . HIS B 1 294 ? 4.605 -4.344 -70.625 1.00 14.13 322 HIS B O 1
ATOM 4595 N N . GLN B 1 295 ? 5.950 -4.201 -72.425 1.00 14.57 323 GLN B N 1
ATOM 4596 C CA A GLN B 1 295 ? 6.562 -5.507 -72.210 0.50 15.54 323 GLN B CA 1
ATOM 4597 C CA B GLN B 1 295 ? 6.556 -5.511 -72.219 0.50 15.14 323 GLN B CA 1
ATOM 4598 C C . GLN B 1 295 ? 7.403 -5.525 -70.942 1.00 14.95 323 GLN B C 1
ATOM 4599 O O . GLN B 1 295 ? 7.344 -6.453 -70.146 1.00 15.83 323 GLN B O 1
ATOM 4610 N N . LEU B 1 296 ? 8.219 -4.489 -70.753 1.00 14.79 324 LEU B N 1
ATOM 4611 C CA . LEU B 1 296 ? 9.044 -4.451 -69.558 1.00 14.89 324 LEU B CA 1
ATOM 4612 C C . LEU B 1 296 ? 8.193 -4.359 -68.302 1.00 14.21 324 LEU B C 1
ATOM 4613 O O . LEU B 1 296 ? 8.474 -5.024 -67.302 1.00 15.98 324 LEU B O 1
ATOM 4618 N N . LEU B 1 297 ? 7.162 -3.512 -68.335 1.00 13.44 325 LEU B N 1
ATOM 4619 C CA . LEU B 1 297 ? 6.338 -3.277 -67.146 1.00 13.80 325 LEU B CA 1
ATOM 4620 C C . LEU B 1 297 ? 5.401 -4.429 -66.859 1.00 13.67 325 LEU B C 1
ATOM 4621 O O . LEU B 1 297 ? 4.969 -4.603 -65.732 1.00 13.67 325 LEU B O 1
ATOM 4626 N N . GLY B 1 298 ? 5.064 -5.207 -67.884 1.00 13.90 326 GLY B N 1
ATOM 4627 C CA . GLY B 1 298 ? 4.101 -6.305 -67.739 1.00 14.51 326 GLY B CA 1
ATOM 4628 C C . GLY B 1 298 ? 2.643 -5.860 -67.730 1.00 14.60 326 GLY B C 1
ATOM 4629 O O . GLY B 1 298 ? 1.841 -6.314 -66.878 1.00 16.55 326 GLY B O 1
ATOM 4630 N N . VAL B 1 299 ? 2.294 -4.992 -68.687 1.00 14.27 327 VAL B N 1
ATOM 4631 C CA . VAL B 1 299 ? 0.927 -4.496 -68.850 1.00 14.35 327 VAL B CA 1
ATOM 4632 C C . VAL B 1 299 ? 0.539 -4.660 -70.327 1.00 14.92 327 VAL B C 1
ATOM 4633 O O . VAL B 1 299 ? 1.393 -4.856 -71.180 1.00 14.30 327 VAL B O 1
ATOM 4637 N N . PRO B 1 300 ? -0.760 -4.591 -70.636 1.00 16.38 328 PRO B N 1
ATOM 4638 C CA . PRO B 1 300 ? -1.188 -4.700 -72.021 1.00 17.49 328 PRO B CA 1
ATOM 4639 C C . PRO B 1 300 ? -0.583 -3.691 -72.984 1.00 19.71 328 PRO B C 1
ATOM 4640 O O . PRO B 1 300 ? -0.278 -4.029 -74.152 1.00 20.21 328 PRO B O 1
#

Foldseek 3Di:
DADEDEPVQVCQFQVNVDQVQWQADPGDPALWTWGWGAGPVRFIKIKTKFDQPQEQDVVVLQVLLVLQQVDDDPLWGWRYWYCPPRITMTIIHDDQAWQCCQLQVNDPAHEPLLVQLLLSVLVQLVSCVVSPLLFFAPDAGRQWTADPQRHTHGHSVRSASGPQLPRGDDDPLQWQPCCVVPVDTDSLRVLLNSLQRLLCSLDSDNDRVVRCPVCLVVVVSCSHPRHPPNADSVLSNLSSVLSVQSNDNDSVSHDHSVVSNVSVPSRDPPVDGSCVVSVHD/DADADEPVQVCQFQVNVDQVQWQFDPGPPPQKTWGWGAGPVRFIKIKIKHHQQQEQDVVVLQVLLVLLQVDDDPLWGWRYWYCPPSITMTITHDDQAWQCCQLQVNDPAHALLLVQLLLSVLVQQVSCVVSPLLFFADDAGNQWTADPQGRTHGHSPRSDSGPDDDLLFQPCCVVPVDTGSLRVLSSSLQRLLCSLASDNDRVVVLVVCVVVVVSCSHPRHPPNADPVLSVLSNVLSVQSNDNDSVSHDGSVVSNVSVPSRDDPVDGNCVVSVHD

Radius of gyration: 25.23 Å; Cα contacts (8 Å, |Δi|>4): 973; chains: 2; bounding box: 60×46×71 Å

CATH classification: 3.30.200.20 (+1 more: 1.10.510.10)

Solvent-accessible surface area: 26646 Å² total